Protein AF-A0A831LW66-F1 (afdb_monomer)

Radius of gyration: 33.68 Å; Cα contacts (8 Å, |Δi|>4): 1105; chains: 1; bounding box: 81×65×110 Å

Structure (mmCIF, N/CA/C/O backbone):
data_AF-A0A831LW66-F1
#
_entry.id   AF-A0A831LW66-F1
#
loop_
_atom_site.group_PDB
_atom_site.id
_atom_site.type_symbol
_atom_site.label_atom_id
_atom_site.label_alt_id
_atom_site.label_comp_id
_atom_site.label_asym_id
_atom_site.label_entity_id
_atom_site.label_seq_id
_atom_site.pdbx_PDB_ins_code
_atom_site.Cartn_x
_atom_site.Cartn_y
_atom_site.Cartn_z
_atom_site.occupancy
_atom_site.B_iso_or_equiv
_atom_site.auth_seq_id
_atom_site.auth_comp_id
_atom_site.auth_asym_id
_atom_site.auth_atom_id
_atom_site.pdbx_PDB_model_num
ATOM 1 N N . ILE A 1 1 ? 13.254 -9.549 -55.619 1.00 93.44 1 ILE A N 1
ATOM 2 C CA . ILE A 1 1 ? 14.491 -9.629 -54.799 1.00 93.44 1 ILE A CA 1
ATOM 3 C C . ILE A 1 1 ? 14.436 -8.494 -53.793 1.00 93.44 1 ILE A C 1
ATOM 5 O O . ILE A 1 1 ? 14.191 -7.370 -54.209 1.00 93.44 1 ILE A O 1
ATOM 9 N N . ILE A 1 2 ? 14.631 -8.779 -52.508 1.00 96.00 2 ILE A N 1
ATOM 10 C CA . ILE A 1 2 ? 14.752 -7.760 -51.459 1.00 96.00 2 ILE A CA 1
ATOM 11 C C . ILE A 1 2 ? 16.186 -7.849 -50.941 1.00 96.00 2 ILE A C 1
ATOM 13 O O . ILE A 1 2 ? 16.610 -8.914 -50.500 1.00 96.00 2 ILE A O 1
ATOM 17 N N . PHE A 1 3 ? 16.938 -6.760 -51.058 1.00 95.62 3 PHE A N 1
ATOM 18 C CA . PHE A 1 3 ? 18.295 -6.632 -50.542 1.00 95.62 3 PHE A CA 1
ATOM 19 C C . PHE A 1 3 ? 18.298 -5.550 -49.468 1.00 95.62 3 PHE A C 1
ATOM 21 O O . PHE A 1 3 ? 17.928 -4.412 -49.749 1.00 95.62 3 PHE A O 1
ATOM 28 N N . MET A 1 4 ? 18.694 -5.897 -48.246 1.00 94.31 4 MET A N 1
ATOM 29 C CA . MET A 1 4 ? 18.685 -4.970 -47.116 1.00 94.31 4 MET A CA 1
ATOM 30 C C . MET A 1 4 ? 19.836 -5.239 -46.149 1.00 94.31 4 MET A C 1
ATOM 32 O O . MET A 1 4 ? 20.332 -6.364 -46.085 1.00 94.31 4 MET A O 1
ATOM 36 N N . GLY A 1 5 ? 20.237 -4.215 -45.395 1.00 91.31 5 GLY A N 1
ATOM 37 C CA . GLY A 1 5 ? 21.046 -4.396 -44.186 1.00 91.31 5 GLY A CA 1
ATOM 38 C C . GLY A 1 5 ? 20.176 -4.793 -42.990 1.00 91.31 5 GLY A C 1
ATOM 39 O O . GLY A 1 5 ? 19.014 -4.401 -42.926 1.00 91.31 5 GLY A O 1
ATOM 40 N N . ASP A 1 6 ? 20.729 -5.553 -42.044 1.00 86.25 6 ASP A N 1
ATOM 41 C CA . ASP A 1 6 ? 20.077 -5.836 -40.757 1.00 86.25 6 ASP A CA 1
ATOM 42 C C . ASP A 1 6 ? 20.123 -4.607 -39.833 1.00 86.25 6 ASP A C 1
ATOM 44 O O . ASP A 1 6 ? 19.111 -4.230 -39.242 1.00 86.25 6 ASP A O 1
ATOM 48 N N . ASN A 1 7 ? 21.284 -3.950 -39.778 1.00 90.38 7 ASN A N 1
ATOM 49 C CA . ASN A 1 7 ? 21.562 -2.700 -39.072 1.00 90.38 7 ASN A CA 1
ATOM 50 C C . ASN A 1 7 ? 22.756 -1.970 -39.721 1.00 90.38 7 ASN A C 1
ATOM 52 O O . ASN A 1 7 ? 23.513 -2.528 -40.516 1.00 90.38 7 ASN A O 1
ATOM 56 N N . GLY A 1 8 ? 22.942 -0.707 -39.356 1.00 91.31 8 GLY A N 1
ATOM 57 C CA . GLY A 1 8 ? 24.156 0.058 -39.619 1.00 91.31 8 GLY A CA 1
ATOM 58 C C . GLY A 1 8 ? 25.263 -0.263 -38.609 1.00 91.31 8 GLY A C 1
ATOM 59 O O . GLY A 1 8 ? 25.101 -1.131 -37.751 1.00 91.31 8 GLY A O 1
ATOM 60 N N . TYR A 1 9 ? 26.417 0.393 -38.716 1.00 90.50 9 TYR A N 1
ATOM 61 C CA . TYR A 1 9 ? 27.566 0.100 -37.858 1.00 90.50 9 TYR A CA 1
ATOM 62 C C . TYR A 1 9 ? 28.441 1.340 -37.643 1.00 90.50 9 TYR A C 1
ATOM 64 O O . TYR A 1 9 ? 28.764 2.043 -38.601 1.00 90.50 9 TYR A O 1
ATOM 72 N N . PHE A 1 10 ? 28.862 1.582 -36.400 1.00 91.19 10 PHE A N 1
ATOM 73 C CA . PHE A 1 10 ? 29.874 2.590 -36.071 1.00 91.19 10 PHE A CA 1
ATOM 74 C C . PHE A 1 10 ? 31.282 2.021 -36.270 1.00 91.19 10 PHE A C 1
ATOM 76 O O . PHE A 1 10 ? 31.622 0.967 -35.729 1.00 91.19 10 PHE A O 1
ATOM 83 N N . LEU A 1 11 ? 32.122 2.742 -37.006 1.00 91.31 11 LEU A N 1
ATOM 84 C CA . LEU A 1 11 ? 33.514 2.412 -37.324 1.00 91.31 11 LEU A CA 1
ATOM 85 C C . LEU A 1 11 ? 34.509 3.338 -36.598 1.00 91.31 11 LEU A C 1
ATOM 87 O O . LEU A 1 11 ? 35.629 3.544 -37.066 1.00 91.31 11 LEU A O 1
ATOM 91 N N . GLY A 1 12 ? 34.112 3.892 -35.449 1.00 88.50 12 GLY A N 1
ATOM 92 C CA . GLY A 1 12 ? 34.897 4.847 -34.664 1.00 88.50 12 GLY A CA 1
ATOM 93 C C . GLY A 1 12 ? 34.358 6.277 -34.705 1.00 88.50 12 GLY A C 1
ATOM 94 O O . GLY A 1 12 ? 34.919 7.158 -34.046 1.00 88.50 12 GLY A O 1
ATOM 95 N N . GLU A 1 13 ? 33.264 6.542 -35.430 1.00 89.38 13 GLU A N 1
ATOM 96 C CA . GLU A 1 13 ? 32.546 7.807 -35.290 1.00 89.38 13 GLU A CA 1
ATOM 97 C C . GLU A 1 13 ? 32.134 7.993 -33.829 1.00 89.38 13 GLU A C 1
ATOM 99 O O . GLU A 1 13 ? 31.626 7.070 -33.198 1.00 89.38 13 GLU A O 1
ATOM 104 N N . ARG A 1 14 ? 32.370 9.191 -33.279 1.00 83.56 14 ARG A N 1
ATOM 105 C CA . ARG A 1 14 ? 32.066 9.518 -31.870 1.00 83.56 14 ARG A CA 1
ATOM 106 C C . ARG A 1 14 ? 32.787 8.628 -30.852 1.00 83.56 14 ARG A C 1
ATOM 108 O O . ARG A 1 14 ? 32.380 8.582 -29.702 1.00 83.56 14 ARG A O 1
ATOM 115 N N . GLN A 1 15 ? 33.857 7.944 -31.271 1.00 86.25 15 GLN A N 1
ATOM 116 C CA . GLN A 1 15 ? 34.528 6.902 -30.484 1.00 86.25 15 GLN A CA 1
ATOM 117 C C . GLN A 1 15 ? 33.618 5.708 -30.149 1.00 86.25 15 GLN A C 1
ATOM 119 O O . GLN A 1 15 ? 33.947 4.902 -29.282 1.00 86.25 15 GLN A O 1
ATOM 124 N N . PHE A 1 16 ? 32.501 5.560 -30.863 1.00 87.12 16 PHE A N 1
ATOM 125 C CA . PHE A 1 16 ? 31.612 4.417 -30.742 1.00 87.12 16 PHE A CA 1
ATOM 126 C C . PHE A 1 16 ? 31.989 3.315 -31.732 1.00 87.12 16 PHE A C 1
ATOM 128 O O . PHE A 1 16 ? 32.531 3.555 -32.813 1.00 87.12 16 PHE A O 1
ATOM 135 N N . ALA A 1 17 ? 31.666 2.086 -31.347 1.00 86.31 17 ALA A N 1
ATOM 136 C CA . ALA A 1 17 ? 31.741 0.900 -32.184 1.00 86.31 17 ALA A CA 1
ATOM 137 C C . ALA A 1 17 ? 30.468 0.068 -31.974 1.00 86.31 17 ALA A C 1
ATOM 139 O O . ALA A 1 17 ? 29.873 0.099 -30.897 1.00 86.31 17 ALA A O 1
ATOM 140 N N . GLY A 1 18 ? 30.050 -0.691 -32.987 1.00 87.19 18 GLY A N 1
ATOM 141 C CA . GLY A 1 18 ? 28.882 -1.573 -32.887 1.00 87.19 18 GLY A CA 1
ATOM 142 C C . GLY A 1 18 ? 27.630 -1.015 -33.564 1.00 87.19 18 GLY A C 1
ATOM 143 O O . GLY A 1 18 ? 27.738 -0.253 -34.520 1.00 87.19 18 GLY A O 1
ATOM 14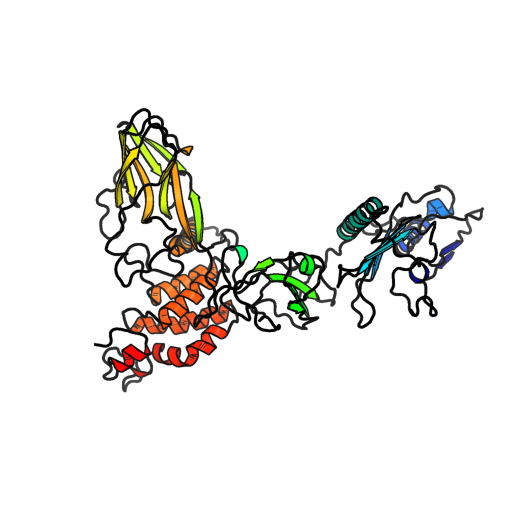4 N N . LYS A 1 19 ? 26.444 -1.446 -33.107 1.00 86.56 19 LYS A N 1
ATOM 145 C CA . LYS A 1 19 ? 25.166 -1.308 -33.841 1.00 86.56 19 LYS A CA 1
ATOM 146 C C . LYS A 1 19 ? 23.926 -1.021 -32.976 1.00 86.56 19 LYS A C 1
ATOM 148 O O . LYS A 1 19 ? 22.801 -1.237 -33.409 1.00 86.56 19 LYS A O 1
ATOM 153 N N . TRP A 1 20 ? 24.128 -0.606 -31.727 1.00 87.50 20 TRP A N 1
ATOM 154 C CA . TRP A 1 20 ? 23.062 -0.582 -30.712 1.00 87.50 20 TRP A CA 1
ATOM 155 C C . TRP A 1 20 ? 22.511 0.814 -30.393 1.00 87.50 20 TRP A C 1
ATOM 157 O O . TRP A 1 20 ? 21.466 0.933 -29.767 1.00 87.50 20 TRP A O 1
ATOM 167 N N . LEU A 1 21 ? 23.202 1.872 -30.825 1.00 88.00 21 LEU A N 1
ATOM 168 C CA . LEU A 1 21 ? 22.806 3.257 -30.554 1.00 88.00 21 LEU A CA 1
ATOM 169 C C . LEU A 1 21 ? 21.899 3.801 -31.661 1.00 88.00 21 LEU A C 1
ATOM 171 O O . LEU A 1 21 ? 21.941 3.335 -32.795 1.00 88.00 21 LEU A O 1
ATOM 175 N N . MET A 1 22 ? 21.118 4.833 -31.354 1.00 91.12 22 MET A N 1
ATOM 176 C CA . MET A 1 22 ? 20.014 5.305 -32.204 1.00 91.12 22 MET A CA 1
ATOM 177 C C . MET A 1 22 ? 20.397 6.306 -33.298 1.00 91.12 22 MET A C 1
ATOM 179 O O . MET A 1 22 ? 19.528 6.867 -33.972 1.00 91.12 22 MET A O 1
ATOM 183 N N . TYR A 1 23 ? 21.691 6.540 -33.513 1.00 92.88 23 TYR A N 1
ATOM 184 C CA . TYR A 1 23 ? 22.152 7.419 -34.588 1.00 92.88 23 TYR A CA 1
ATOM 185 C C . TYR A 1 23 ? 21.904 6.795 -35.966 1.00 92.88 23 TYR A C 1
ATOM 187 O O . TYR A 1 23 ? 21.878 5.572 -36.115 1.00 92.88 23 TYR A O 1
ATOM 195 N N . ASP A 1 24 ? 21.755 7.629 -36.995 1.00 92.31 24 ASP A N 1
ATOM 196 C CA . ASP A 1 24 ? 21.474 7.191 -38.367 1.00 92.31 24 ASP A CA 1
ATOM 197 C C . ASP A 1 24 ? 22.589 6.263 -38.898 1.00 92.31 24 ASP A C 1
ATOM 199 O O . ASP A 1 24 ? 22.292 5.363 -39.676 1.00 92.31 24 ASP A O 1
ATOM 203 N N . ASN A 1 25 ? 23.830 6.363 -38.397 1.00 91.25 25 ASN A N 1
ATOM 204 C CA . ASN A 1 25 ? 24.905 5.384 -38.643 1.00 91.25 25 ASN A CA 1
ATOM 205 C C . ASN A 1 25 ? 24.516 3.931 -38.320 1.00 91.25 25 ASN A C 1
ATOM 207 O O . ASN A 1 25 ? 25.091 3.011 -38.893 1.00 91.25 25 ASN A O 1
ATOM 211 N N . SER A 1 26 ? 23.579 3.733 -37.395 1.00 91.12 26 SER A N 1
ATOM 212 C CA . SER A 1 26 ? 23.128 2.439 -36.889 1.00 91.12 26 SER A CA 1
ATOM 213 C C . SER A 1 26 ? 21.723 2.080 -37.372 1.00 91.12 26 SER A C 1
ATOM 215 O O . SER A 1 26 ? 21.466 0.938 -37.740 1.00 91.12 26 SER A O 1
ATOM 217 N N . VAL A 1 27 ? 20.801 3.048 -37.418 1.00 91.81 27 VAL A N 1
ATOM 218 C CA . VAL A 1 27 ? 19.390 2.770 -37.749 1.00 91.81 27 VAL A CA 1
ATOM 219 C C . VAL A 1 27 ? 19.065 2.919 -39.237 1.00 91.81 27 VAL A C 1
ATOM 221 O O . VAL A 1 27 ? 18.070 2.369 -39.705 1.00 91.81 27 VAL A O 1
ATOM 224 N N . ARG A 1 28 ? 19.882 3.647 -40.013 1.00 91.56 28 ARG A N 1
ATOM 225 C CA . ARG A 1 28 ? 19.630 3.890 -41.440 1.00 91.56 28 ARG A CA 1
ATOM 226 C C . ARG A 1 28 ? 20.433 2.922 -42.308 1.00 91.56 28 ARG A C 1
ATOM 228 O O . ARG A 1 28 ? 21.605 3.146 -42.600 1.00 91.56 28 ARG A O 1
ATOM 235 N N . VAL A 1 29 ? 19.763 1.875 -42.778 1.00 92.75 29 VAL A N 1
ATOM 236 C CA . VAL A 1 29 ? 20.342 0.827 -43.632 1.00 92.75 29 VAL A CA 1
ATOM 237 C C . VAL A 1 29 ? 19.913 0.949 -45.095 1.00 92.75 29 VAL A C 1
ATOM 239 O O . VAL A 1 29 ? 18.868 1.535 -45.386 1.00 92.75 29 VAL A O 1
ATOM 242 N N . PRO A 1 30 ? 20.691 0.399 -46.047 1.00 93.12 30 PRO A N 1
ATOM 243 C CA . PRO A 1 30 ? 20.227 0.269 -47.423 1.00 93.12 30 PRO A CA 1
ATOM 244 C C . PRO A 1 30 ? 19.045 -0.707 -47.504 1.00 93.12 30 PRO A C 1
ATOM 246 O O . PRO A 1 30 ? 19.081 -1.773 -46.893 1.00 93.12 30 PRO A O 1
ATOM 249 N N . LEU A 1 31 ? 18.038 -0.363 -48.311 1.00 95.00 31 LEU A N 1
ATOM 250 C CA . LEU A 1 31 ? 16.936 -1.236 -48.720 1.00 95.00 31 LEU A CA 1
ATOM 251 C C . LEU A 1 31 ? 16.717 -1.063 -50.227 1.00 95.00 31 LEU A C 1
ATOM 253 O O . LEU A 1 31 ? 16.424 0.033 -50.697 1.00 95.00 31 LEU A O 1
ATOM 257 N N . ILE A 1 32 ? 16.866 -2.146 -50.983 1.00 95.44 32 ILE A N 1
ATOM 258 C CA . ILE A 1 32 ? 16.670 -2.192 -52.432 1.00 95.44 32 ILE A CA 1
ATOM 259 C C . ILE A 1 32 ? 15.691 -3.322 -52.734 1.00 95.44 32 ILE A C 1
ATOM 261 O O . ILE A 1 32 ? 15.953 -4.488 -52.434 1.00 95.44 32 ILE A O 1
ATOM 265 N N . ILE A 1 33 ? 14.569 -2.982 -53.365 1.00 95.19 33 ILE A N 1
ATOM 266 C CA . ILE A 1 33 ? 13.578 -3.956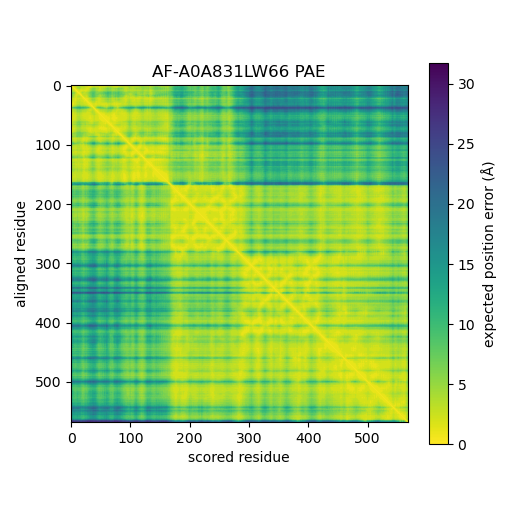 -53.822 1.00 95.19 33 ILE A CA 1
ATOM 267 C C . ILE A 1 33 ? 13.598 -3.971 -55.346 1.00 95.19 33 ILE A C 1
ATOM 269 O O . ILE A 1 33 ? 13.307 -2.973 -55.996 1.00 95.19 33 ILE A O 1
ATOM 273 N N . TYR A 1 34 ? 13.945 -5.122 -55.912 1.00 94.56 34 TYR A N 1
ATOM 274 C CA . TYR A 1 34 ? 13.815 -5.388 -57.338 1.00 94.56 34 TYR A CA 1
ATOM 275 C C . TYR A 1 34 ? 12.578 -6.251 -57.578 1.00 94.56 34 TYR A C 1
ATOM 277 O O . TYR A 1 34 ? 12.579 -7.450 -57.265 1.00 94.56 34 TYR A O 1
ATOM 285 N N . ASP A 1 35 ? 11.538 -5.630 -58.127 1.00 93.56 35 ASP A N 1
ATOM 286 C CA . ASP A 1 35 ? 10.363 -6.301 -58.676 1.00 93.56 35 ASP A CA 1
ATOM 287 C C . ASP A 1 35 ? 10.546 -6.450 -60.200 1.00 93.56 35 ASP A C 1
ATOM 289 O O . ASP A 1 35 ? 10.586 -5.438 -60.900 1.00 93.56 35 ASP A O 1
ATOM 293 N N . PRO A 1 36 ? 10.669 -7.678 -60.744 1.00 90.81 36 PRO A N 1
ATOM 294 C CA . PRO A 1 36 ? 10.808 -7.884 -62.187 1.00 90.81 36 PRO A CA 1
ATOM 295 C C . PRO A 1 36 ? 9.553 -7.490 -62.986 1.00 90.81 36 PRO A C 1
ATOM 297 O O . PRO A 1 36 ? 9.630 -7.386 -64.210 1.00 90.81 36 PRO A O 1
ATOM 300 N N . LEU A 1 37 ? 8.407 -7.294 -62.324 1.00 87.50 37 LEU A N 1
ATOM 301 C CA . LEU A 1 37 ? 7.167 -6.816 -62.940 1.00 87.50 37 LEU A CA 1
ATOM 302 C C . LEU A 1 37 ? 7.083 -5.283 -62.964 1.00 87.50 37 LEU A C 1
ATOM 304 O O . LEU A 1 37 ? 6.320 -4.724 -63.756 1.00 87.50 37 LEU A O 1
ATOM 308 N N . ALA A 1 38 ? 7.874 -4.596 -62.136 1.00 85.62 38 ALA A N 1
ATOM 309 C CA . ALA A 1 38 ? 7.977 -3.146 -62.171 1.00 85.62 38 ALA A CA 1
ATOM 310 C C . ALA A 1 38 ? 8.827 -2.713 -63.377 1.00 85.62 38 ALA A C 1
ATOM 312 O O . ALA A 1 38 ? 9.936 -3.193 -63.603 1.00 85.62 38 ALA A O 1
ATOM 313 N N . ASN A 1 39 ? 8.309 -1.778 -64.173 1.00 82.00 39 ASN A N 1
ATOM 314 C CA . ASN A 1 39 ? 8.936 -1.340 -65.425 1.00 82.00 39 ASN A CA 1
ATOM 315 C C . ASN A 1 39 ? 9.710 -0.014 -65.304 1.00 82.00 39 ASN A C 1
ATOM 317 O O . ASN A 1 39 ? 10.144 0.537 -66.319 1.00 82.00 39 ASN A O 1
ATOM 321 N N . LYS A 1 40 ? 9.867 0.519 -64.085 1.00 86.81 40 LYS A N 1
ATOM 322 C CA . LYS A 1 40 ? 10.558 1.785 -63.807 1.00 86.81 40 LYS A CA 1
ATOM 323 C C . LYS A 1 40 ? 11.354 1.706 -62.512 1.00 86.81 40 LYS A C 1
ATOM 325 O O . LYS A 1 40 ? 10.899 1.139 -61.527 1.00 86.81 40 LYS A O 1
ATOM 330 N N . HIS A 1 41 ? 12.527 2.330 -62.525 1.00 90.38 41 HIS A N 1
ATOM 331 C CA . HIS A 1 41 ? 13.287 2.615 -61.316 1.00 90.38 41 HIS A CA 1
ATOM 332 C C . HIS A 1 41 ? 12.640 3.784 -60.561 1.00 90.38 41 HIS A C 1
ATOM 334 O O . HIS A 1 41 ? 12.249 4.775 -61.183 1.00 90.38 41 HIS A O 1
ATOM 340 N N . LEU A 1 42 ? 12.536 3.655 -59.239 1.00 90.50 42 LEU A N 1
ATOM 341 C CA . LEU A 1 42 ? 11.981 4.661 -58.341 1.00 90.50 42 LEU A CA 1
ATOM 342 C C . LEU A 1 42 ? 12.927 4.856 -57.156 1.00 90.50 42 LEU A C 1
ATOM 344 O O . LEU A 1 42 ? 13.325 3.881 -56.520 1.00 90.50 42 LEU A O 1
ATOM 348 N N . ASP A 1 43 ? 13.214 6.116 -56.840 1.00 91.62 43 ASP A N 1
ATOM 349 C CA . ASP A 1 43 ? 13.843 6.519 -55.586 1.00 91.62 43 ASP A CA 1
ATOM 350 C C . ASP A 1 43 ? 12.769 7.069 -54.646 1.00 91.62 43 ASP A C 1
ATOM 352 O O . ASP A 1 43 ? 11.945 7.899 -55.046 1.00 91.62 43 ASP A O 1
ATOM 356 N N . THR A 1 44 ? 12.787 6.640 -53.384 1.00 89.31 44 THR A N 1
ATOM 357 C CA . THR A 1 44 ? 11.860 7.122 -52.354 1.00 89.31 44 THR A CA 1
ATOM 358 C C . THR A 1 44 ? 12.607 7.686 -51.152 1.00 89.31 44 THR A C 1
ATOM 360 O O . THR A 1 44 ? 13.682 7.212 -50.785 1.00 89.31 44 THR A O 1
ATOM 363 N N . LYS A 1 45 ? 12.030 8.728 -50.545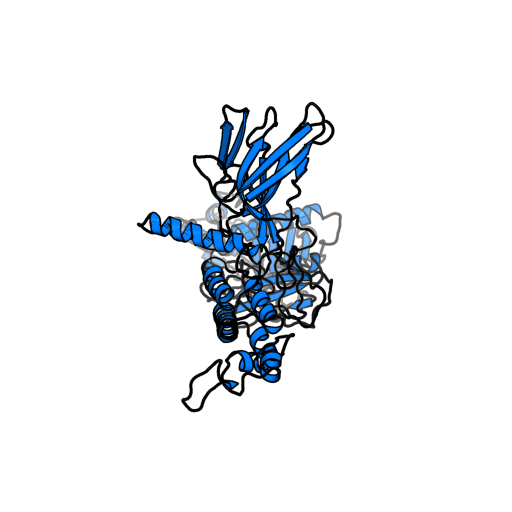 1.00 88.38 45 LYS A N 1
ATOM 364 C CA . LYS A 1 45 ? 12.470 9.283 -49.256 1.00 88.38 45 LYS A CA 1
ATOM 365 C C . LYS A 1 45 ? 11.623 8.776 -48.085 1.00 88.38 45 LYS A C 1
ATOM 367 O O . LYS A 1 45 ? 11.906 9.146 -46.951 1.00 88.38 45 LYS A O 1
ATOM 372 N N . GLU A 1 46 ? 10.597 7.968 -48.352 1.00 91.81 46 GLU A N 1
ATOM 373 C CA . GLU A 1 46 ? 9.762 7.379 -47.306 1.00 91.81 46 GLU A CA 1
ATOM 374 C C . GLU A 1 46 ? 10.582 6.419 -46.435 1.00 91.81 46 GLU A C 1
ATOM 376 O O . GLU A 1 46 ? 11.443 5.685 -46.924 1.00 91.81 46 GLU A O 1
ATOM 381 N N . MET A 1 47 ? 10.296 6.408 -45.133 1.00 92.25 47 MET A N 1
ATOM 382 C CA . MET A 1 47 ? 10.960 5.526 -44.176 1.00 92.25 47 MET A CA 1
ATOM 383 C C . MET A 1 47 ? 10.388 4.105 -44.265 1.00 92.25 47 MET A C 1
ATOM 385 O O . MET A 1 47 ? 9.312 3.827 -43.722 1.00 92.25 47 MET A O 1
ATOM 389 N N . GLY A 1 48 ? 11.120 3.214 -44.938 1.00 93.00 48 GLY A N 1
ATOM 390 C CA . GLY A 1 48 ? 10.911 1.767 -44.860 1.00 93.00 48 GLY A CA 1
ATOM 391 C C . GLY A 1 48 ? 11.532 1.194 -43.586 1.00 93.00 48 GLY A C 1
ATOM 392 O O . GLY A 1 48 ? 12.637 1.580 -43.208 1.00 93.00 48 GLY A O 1
ATOM 393 N N . LEU A 1 49 ? 10.816 0.292 -42.922 1.00 94.12 49 LEU A N 1
ATOM 394 C CA . LEU A 1 49 ? 11.225 -0.343 -41.671 1.00 94.12 49 LEU A CA 1
ATOM 395 C C . LEU A 1 49 ? 11.463 -1.839 -41.874 1.00 94.12 49 LEU A C 1
ATOM 397 O O . LEU A 1 49 ? 10.816 -2.468 -42.708 1.00 94.12 49 LEU A O 1
ATOM 401 N N . ASN A 1 50 ? 12.316 -2.450 -41.050 1.00 93.12 50 ASN A N 1
ATOM 402 C CA . ASN A 1 50 ? 12.538 -3.902 -41.098 1.00 93.12 50 ASN A CA 1
ATOM 403 C C . ASN A 1 50 ? 11.227 -4.692 -40.889 1.00 93.12 50 ASN A C 1
ATOM 405 O O . ASN A 1 50 ? 11.024 -5.731 -41.515 1.00 93.12 50 ASN A O 1
ATOM 409 N N . ILE A 1 51 ? 10.302 -4.157 -40.082 1.00 93.62 51 ILE A N 1
ATOM 410 C CA . ILE A 1 51 ? 8.971 -4.738 -39.845 1.00 93.62 51 ILE A CA 1
ATOM 411 C C . ILE A 1 51 ? 8.037 -4.676 -41.066 1.00 93.62 51 ILE A C 1
ATOM 413 O O . ILE A 1 51 ? 7.065 -5.424 -41.119 1.00 93.62 51 ILE A O 1
ATOM 417 N N . ASP A 1 52 ? 8.324 -3.834 -42.064 1.00 96.06 52 ASP A N 1
ATOM 418 C CA . ASP A 1 52 ? 7.538 -3.739 -43.305 1.00 96.06 52 ASP A CA 1
ATOM 419 C C . ASP A 1 52 ? 7.822 -4.908 -44.261 1.00 96.06 52 ASP A C 1
ATOM 421 O O . ASP A 1 52 ? 7.021 -5.216 -45.148 1.00 96.06 52 ASP A O 1
ATOM 425 N N . ILE A 1 53 ? 8.967 -5.577 -44.104 1.00 96.12 53 ILE A N 1
ATOM 426 C CA . ILE A 1 53 ? 9.427 -6.612 -45.034 1.00 96.12 53 ILE A CA 1
ATOM 427 C C . ILE A 1 53 ? 8.541 -7.864 -44.994 1.00 96.12 53 ILE A C 1
ATOM 429 O O . ILE A 1 53 ? 8.121 -8.296 -46.070 1.00 96.12 53 ILE A O 1
ATOM 433 N N . PRO A 1 54 ? 8.167 -8.422 -43.823 1.00 96.44 54 PRO A N 1
ATOM 434 C CA . PRO A 1 54 ? 7.196 -9.513 -43.768 1.00 96.44 54 PRO A CA 1
ATOM 435 C C . PRO A 1 54 ? 5.858 -9.156 -44.433 1.00 96.44 54 PRO A C 1
ATOM 437 O O . PRO A 1 54 ? 5.367 -9.929 -45.253 1.00 96.44 54 PRO A O 1
ATOM 440 N N . ALA A 1 55 ? 5.309 -7.966 -44.158 1.00 96.75 55 ALA A N 1
ATOM 441 C CA . ALA A 1 55 ? 4.063 -7.490 -44.770 1.00 96.75 55 ALA A CA 1
ATOM 442 C C . ALA A 1 55 ? 4.179 -7.372 -46.301 1.00 96.75 55 ALA A C 1
ATOM 444 O O . ALA A 1 55 ? 3.297 -7.806 -47.035 1.00 96.75 55 ALA A O 1
ATOM 445 N N . THR A 1 56 ? 5.309 -6.856 -46.789 1.00 96.62 56 THR A N 1
ATOM 446 C CA . THR A 1 56 ? 5.610 -6.735 -48.224 1.00 96.62 56 THR A CA 1
ATOM 447 C C . THR A 1 56 ? 5.710 -8.100 -48.912 1.00 96.62 56 THR A C 1
ATOM 449 O O . THR A 1 56 ? 5.244 -8.262 -50.037 1.00 96.62 56 THR A O 1
ATOM 452 N N . ILE A 1 57 ? 6.316 -9.098 -48.257 1.00 97.06 57 ILE A N 1
ATOM 453 C CA . ILE A 1 57 ? 6.426 -10.464 -48.794 1.00 97.06 57 ILE A CA 1
ATOM 454 C C . ILE A 1 57 ? 5.043 -11.114 -48.911 1.00 97.06 57 ILE A C 1
ATOM 456 O O . ILE A 1 57 ? 4.754 -11.734 -49.935 1.00 97.06 57 ILE A O 1
ATOM 460 N N . LEU A 1 58 ? 4.196 -10.962 -47.888 1.00 97.44 58 LEU A N 1
ATOM 461 C CA . LEU A 1 58 ? 2.827 -11.486 -47.896 1.00 97.44 58 LEU A CA 1
ATOM 462 C C . LEU A 1 58 ? 1.985 -10.856 -49.009 1.00 97.44 58 LEU A C 1
ATOM 464 O O . LEU A 1 58 ? 1.310 -11.579 -49.740 1.00 97.44 58 LEU A O 1
ATOM 468 N N . ASP A 1 59 ? 2.107 -9.544 -49.201 1.00 95.94 59 ASP A N 1
ATOM 469 C CA . ASP A 1 59 ? 1.411 -8.821 -50.266 1.00 95.94 59 ASP A CA 1
ATOM 470 C C . ASP A 1 59 ? 1.847 -9.300 -51.665 1.00 95.94 59 ASP A C 1
ATOM 472 O O . ASP A 1 59 ? 1.016 -9.662 -52.498 1.00 95.94 59 ASP A O 1
ATOM 476 N N . TYR A 1 60 ? 3.156 -9.467 -51.910 1.00 95.62 60 TYR A N 1
ATOM 477 C CA . TYR A 1 60 ? 3.637 -10.084 -53.159 1.00 95.62 60 TYR A CA 1
ATOM 478 C C . TYR A 1 60 ? 3.109 -11.509 -53.379 1.00 95.62 60 TYR A C 1
ATOM 480 O O . TYR A 1 60 ? 2.936 -11.921 -54.528 1.00 95.62 60 TYR A O 1
ATOM 488 N N . ALA A 1 61 ? 2.873 -12.264 -52.304 1.00 96.31 61 ALA A N 1
ATOM 489 C CA . ALA A 1 61 ? 2.315 -13.611 -52.360 1.00 96.31 61 ALA A CA 1
ATOM 490 C C . ALA A 1 61 ? 0.782 -13.634 -52.522 1.00 96.31 61 ALA A C 1
ATOM 492 O O . ALA A 1 61 ? 0.219 -14.711 -52.725 1.00 96.31 61 ALA A O 1
ATOM 493 N N . GLY A 1 62 ? 0.105 -12.482 -52.441 1.00 96.19 62 GLY A N 1
ATOM 494 C CA . GLY A 1 62 ? -1.357 -12.394 -52.440 1.00 96.19 62 GLY A CA 1
ATOM 495 C C . GLY A 1 62 ? -1.998 -12.983 -51.180 1.00 96.19 62 GLY A C 1
ATOM 496 O O . GLY A 1 62 ? -3.124 -13.476 -51.243 1.00 96.19 62 GLY A O 1
ATOM 497 N N . ILE A 1 63 ? -1.271 -12.985 -50.059 1.00 97.50 63 ILE A N 1
ATOM 498 C CA . ILE A 1 63 ? -1.733 -13.478 -48.758 1.00 97.50 63 ILE A CA 1
ATOM 499 C C . ILE A 1 63 ? -2.156 -12.283 -47.899 1.00 97.50 63 ILE A C 1
ATOM 501 O O . ILE A 1 63 ? -1.480 -11.257 -47.873 1.00 97.50 63 ILE A O 1
ATOM 505 N N . GLU A 1 64 ? -3.265 -12.431 -47.174 1.00 96.81 64 GLU A N 1
ATOM 506 C CA . GLU A 1 64 ? -3.739 -11.423 -46.224 1.00 96.81 64 GLU A CA 1
ATOM 507 C C . GLU A 1 64 ? -2.709 -11.180 -45.109 1.00 96.81 64 GLU A C 1
ATOM 509 O O . GLU A 1 64 ? -2.172 -12.118 -44.516 1.00 96.81 64 GLU A O 1
ATOM 514 N N . ILE A 1 65 ? -2.418 -9.906 -44.835 1.00 96.75 65 ILE A N 1
ATOM 515 C CA . ILE A 1 65 ? -1.458 -9.500 -43.807 1.00 96.75 65 ILE A CA 1
ATOM 516 C C . ILE A 1 65 ? -2.147 -9.602 -42.435 1.00 96.75 65 ILE A C 1
ATOM 518 O O . ILE A 1 65 ? -3.173 -8.950 -42.242 1.00 96.75 65 ILE A O 1
ATOM 522 N N . PRO A 1 66 ? -1.607 -10.373 -41.472 1.00 95.00 66 PRO A N 1
ATOM 523 C CA . PRO A 1 66 ? -2.202 -10.494 -40.144 1.00 95.00 66 PRO A CA 1
ATOM 524 C C . PRO A 1 66 ? -2.311 -9.148 -39.418 1.00 95.00 66 PRO A C 1
ATOM 526 O O . PRO A 1 66 ? -1.359 -8.371 -39.425 1.00 95.00 66 PRO A O 1
ATOM 529 N N . GLU A 1 67 ? -3.408 -8.917 -38.690 1.00 91.38 67 GLU A N 1
ATOM 530 C CA . GLU A 1 67 ? -3.625 -7.668 -37.931 1.00 91.38 67 GLU A CA 1
ATOM 531 C C . GLU A 1 67 ? -2.548 -7.395 -36.865 1.00 91.38 67 GLU A C 1
ATOM 533 O O . GLU A 1 67 ? -2.284 -6.245 -36.528 1.00 91.38 67 GLU A O 1
ATOM 538 N N . ILE A 1 68 ? -1.892 -8.444 -36.352 1.00 89.25 68 ILE A N 1
ATOM 539 C CA . ILE A 1 68 ? -0.800 -8.327 -35.373 1.00 89.25 68 ILE A CA 1
ATOM 540 C C . ILE A 1 68 ? 0.501 -7.771 -35.984 1.00 89.25 68 ILE A C 1
ATOM 542 O O . ILE A 1 68 ? 1.398 -7.349 -35.255 1.00 89.25 68 ILE A O 1
ATOM 546 N N . TYR A 1 69 ? 0.643 -7.760 -37.314 1.00 91.25 69 TYR A N 1
ATOM 547 C CA . TYR A 1 69 ? 1.833 -7.209 -37.963 1.00 91.25 69 TYR A CA 1
ATOM 548 C C . TYR A 1 69 ? 1.773 -5.679 -37.953 1.00 91.25 69 TYR A C 1
ATOM 550 O O . TYR A 1 69 ? 0.884 -5.063 -38.528 1.00 91.25 69 TYR A O 1
ATOM 558 N N . GLN A 1 70 ? 2.773 -5.055 -37.332 1.00 91.88 70 GLN A N 1
ATOM 559 C CA . GLN A 1 70 ? 2.864 -3.595 -37.218 1.00 91.88 70 GLN A CA 1
ATOM 560 C C . GLN A 1 70 ? 3.376 -2.913 -38.505 1.00 91.88 70 GLN A C 1
ATOM 562 O O . GLN A 1 70 ? 3.216 -1.701 -38.682 1.00 91.88 70 GLN A O 1
ATOM 567 N N . GLY A 1 71 ? 4.031 -3.670 -39.391 1.00 93.69 71 GLY A N 1
ATOM 568 C CA . GLY A 1 71 ? 4.595 -3.166 -40.642 1.00 93.69 71 GLY A CA 1
ATOM 569 C C . GLY A 1 71 ? 3.563 -2.967 -41.751 1.00 93.69 71 GLY A C 1
ATOM 570 O O . GLY A 1 71 ? 2.523 -3.618 -41.787 1.00 93.69 71 GLY A O 1
ATOM 571 N N . LYS A 1 72 ? 3.876 -2.078 -42.694 1.00 94.31 72 LYS A N 1
ATOM 572 C CA . LYS A 1 72 ? 3.075 -1.798 -43.893 1.00 94.31 72 LYS A CA 1
ATOM 573 C C . LYS A 1 72 ? 3.708 -2.451 -45.117 1.00 94.31 72 LYS A C 1
ATOM 575 O O . LYS A 1 72 ? 4.929 -2.508 -45.223 1.00 94.31 72 LYS A O 1
ATOM 580 N N . SER A 1 73 ? 2.891 -2.892 -46.071 1.00 95.81 73 SER A N 1
ATOM 581 C CA . SER A 1 73 ? 3.417 -3.348 -47.359 1.00 95.81 73 SER A CA 1
ATOM 582 C C . SER A 1 73 ? 4.051 -2.194 -48.140 1.00 95.81 73 SER A C 1
ATOM 584 O O . SER A 1 73 ? 3.489 -1.102 -48.235 1.00 95.81 73 SER A O 1
ATOM 586 N N . LEU A 1 74 ? 5.216 -2.455 -48.733 1.00 95.69 74 LEU A N 1
ATOM 587 C CA . LEU A 1 74 ? 5.925 -1.526 -49.612 1.00 95.69 74 LEU A CA 1
ATOM 588 C C . LEU A 1 74 ? 5.566 -1.721 -51.094 1.00 95.69 74 LEU A C 1
ATOM 590 O O . LEU A 1 74 ? 6.013 -0.932 -51.926 1.00 95.69 74 LEU A O 1
ATOM 594 N N . VAL A 1 75 ? 4.771 -2.741 -51.451 1.00 94.56 75 VAL A N 1
ATOM 595 C CA . VAL A 1 75 ? 4.406 -3.044 -52.850 1.00 94.56 75 VAL A CA 1
ATOM 596 C C . VAL A 1 75 ? 3.783 -1.838 -53.573 1.00 94.56 75 VAL A C 1
ATOM 598 O O . VAL A 1 75 ? 4.247 -1.541 -54.681 1.00 94.56 75 VAL A O 1
ATOM 601 N N . PRO A 1 76 ? 2.837 -1.077 -52.976 1.00 92.88 76 PRO A N 1
ATOM 602 C CA . PRO A 1 76 ? 2.254 0.091 -53.642 1.00 92.88 76 PRO A CA 1
ATOM 603 C C . PRO A 1 76 ? 3.289 1.167 -53.997 1.00 92.88 76 PRO A C 1
ATOM 605 O O . PRO A 1 76 ? 3.194 1.792 -55.056 1.00 92.88 76 PRO A O 1
ATOM 608 N N . LEU A 1 77 ? 4.325 1.355 -53.165 1.00 92.50 77 LEU A N 1
ATOM 609 C CA . LEU A 1 77 ? 5.434 2.260 -53.488 1.00 92.50 77 LEU A CA 1
ATOM 610 C C . LEU A 1 77 ? 6.307 1.706 -54.613 1.00 92.50 77 LEU A C 1
ATOM 612 O O . LEU A 1 77 ? 6.674 2.442 -55.525 1.00 92.50 77 LEU A O 1
ATOM 616 N N . VAL A 1 78 ? 6.655 0.415 -54.546 1.00 92.56 78 VAL A N 1
ATOM 617 C CA . VAL A 1 78 ? 7.546 -0.235 -55.523 1.00 92.56 78 VAL A CA 1
ATOM 618 C C . VAL A 1 78 ? 6.941 -0.197 -56.927 1.00 92.56 78 VAL A C 1
ATOM 620 O O . VAL A 1 78 ? 7.661 0.011 -57.903 1.00 92.56 78 VAL A O 1
ATOM 623 N N . ARG A 1 79 ? 5.616 -0.332 -57.039 1.00 91.38 79 ARG A N 1
ATOM 624 C CA . ARG A 1 79 ? 4.885 -0.240 -58.313 1.00 91.38 79 ARG A CA 1
ATOM 625 C C . ARG A 1 79 ? 4.538 1.192 -58.729 1.00 91.38 79 ARG A C 1
ATOM 627 O O . ARG A 1 79 ? 4.065 1.404 -59.845 1.00 91.38 79 ARG A O 1
ATOM 634 N N . GLY A 1 80 ? 4.803 2.179 -57.871 1.00 89.25 80 GLY A N 1
ATOM 635 C CA . GLY A 1 80 ? 4.483 3.587 -58.110 1.00 89.25 80 GLY A CA 1
ATOM 636 C C . GLY A 1 80 ? 2.983 3.899 -58.082 1.00 89.25 80 GLY A C 1
ATOM 637 O O . GLY A 1 80 ? 2.564 4.905 -58.656 1.00 89.25 80 GLY A O 1
ATOM 638 N N . GLU A 1 81 ? 2.187 3.037 -57.448 1.00 91.12 81 GLU A N 1
ATOM 639 C CA . GLU A 1 81 ? 0.746 3.210 -57.236 1.00 91.12 81 GLU A CA 1
ATOM 640 C C . GLU A 1 81 ? 0.490 4.264 -56.151 1.00 91.12 81 GLU A C 1
ATOM 642 O O . GLU A 1 81 ? -0.372 5.130 -56.303 1.00 91.12 81 GLU A O 1
ATOM 647 N N . GLU A 1 82 ? 1.320 4.257 -55.106 1.00 91.56 82 GLU A N 1
ATOM 648 C CA . GLU A 1 82 ? 1.332 5.263 -54.050 1.00 91.56 82 GLU A CA 1
ATOM 649 C C . GLU A 1 82 ? 2.691 5.962 -53.954 1.00 91.56 82 GLU A C 1
ATOM 651 O O . GLU A 1 82 ? 3.734 5.428 -54.327 1.00 91.56 82 GLU A O 1
ATOM 656 N N . LYS A 1 83 ? 2.678 7.197 -53.440 1.00 88.75 83 LYS A N 1
ATOM 657 C CA . LYS A 1 83 ? 3.893 8.002 -53.225 1.00 88.75 83 LYS A CA 1
ATOM 658 C C . LYS A 1 83 ? 4.324 8.083 -51.763 1.00 88.75 83 LYS A C 1
ATOM 660 O O . LYS A 1 83 ? 5.415 8.574 -51.498 1.00 88.75 83 LYS A O 1
ATOM 665 N N . THR A 1 84 ? 3.468 7.674 -50.829 1.00 91.38 84 THR A N 1
ATOM 666 C CA . THR A 1 84 ? 3.712 7.799 -49.389 1.00 91.38 84 THR A CA 1
ATOM 667 C C . THR A 1 84 ? 3.125 6.621 -48.632 1.00 91.38 84 THR A C 1
ATOM 669 O O . THR A 1 84 ? 2.070 6.125 -49.000 1.00 91.38 84 THR A O 1
ATOM 672 N N . LEU A 1 85 ? 3.780 6.222 -47.541 1.00 89.75 85 LEU A N 1
ATOM 673 C CA . LEU A 1 85 ? 3.260 5.238 -46.586 1.00 89.75 85 LEU A CA 1
ATOM 674 C C . LEU A 1 85 ? 2.352 5.871 -45.532 1.00 89.75 85 LEU A C 1
ATOM 676 O O . LEU A 1 85 ? 1.927 5.181 -44.603 1.00 89.75 85 LEU A O 1
ATOM 680 N N . GLN A 1 86 ? 2.107 7.185 -45.612 1.00 89.81 86 GLN A N 1
ATOM 681 C CA . GLN A 1 86 ? 1.399 7.955 -44.587 1.00 89.81 86 GLN A CA 1
ATOM 682 C C . GLN A 1 86 ? 2.006 7.712 -43.193 1.00 89.81 86 GLN A C 1
ATOM 684 O O . GLN A 1 86 ? 1.307 7.436 -42.216 1.00 89.81 86 GLN A O 1
ATOM 689 N N . ARG A 1 87 ? 3.341 7.717 -43.126 1.00 89.06 87 ARG A N 1
ATOM 690 C CA . ARG A 1 87 ? 4.129 7.461 -41.919 1.00 89.06 87 ARG A CA 1
ATOM 691 C C . ARG A 1 87 ? 5.005 8.675 -41.647 1.00 89.06 87 ARG A C 1
ATOM 693 O O . ARG A 1 87 ? 6.028 8.865 -42.292 1.00 89.06 87 ARG A O 1
ATOM 700 N N . ASP A 1 88 ? 4.579 9.487 -40.690 1.00 90.19 88 ASP A N 1
ATOM 701 C CA . ASP A 1 88 ? 5.284 10.716 -40.310 1.00 90.19 88 ASP A CA 1
ATOM 702 C C . ASP A 1 88 ? 6.407 10.459 -39.293 1.00 90.19 88 ASP A C 1
ATOM 704 O O . ASP A 1 88 ? 7.511 10.982 -39.419 1.00 90.19 88 ASP A O 1
ATOM 708 N N . THR A 1 89 ? 6.131 9.617 -38.294 1.00 95.38 89 THR A N 1
ATOM 709 C CA . THR A 1 89 ? 7.045 9.314 -37.187 1.00 95.38 89 THR A CA 1
ATOM 710 C C . THR A 1 89 ? 7.192 7.805 -37.009 1.00 95.38 89 THR A C 1
ATOM 712 O O . THR A 1 89 ? 6.207 7.071 -37.132 1.00 95.38 89 THR A O 1
ATOM 715 N N . ILE A 1 90 ? 8.405 7.350 -36.704 1.00 95.19 90 ILE A N 1
ATOM 716 C CA . ILE A 1 90 ? 8.729 5.953 -36.389 1.00 95.19 90 ILE A CA 1
ATOM 717 C C . ILE A 1 90 ? 9.274 5.842 -34.969 1.00 95.19 90 ILE A C 1
ATOM 719 O O . ILE A 1 90 ? 9.963 6.755 -34.517 1.00 95.19 90 ILE A O 1
ATOM 723 N N . LEU A 1 91 ? 8.969 4.728 -34.307 1.00 95.62 91 LEU A N 1
ATOM 724 C CA . LEU A 1 91 ? 9.572 4.317 -33.041 1.00 95.62 91 LEU A CA 1
ATOM 725 C C . LEU A 1 91 ? 10.864 3.543 -33.339 1.00 95.62 91 LEU A C 1
ATOM 727 O O . LEU A 1 91 ? 10.897 2.734 -34.270 1.00 95.62 91 LEU A O 1
ATOM 731 N N . ILE A 1 92 ? 11.918 3.821 -32.580 1.00 94.38 92 ILE A N 1
ATOM 732 C CA . ILE A 1 92 ? 13.188 3.091 -32.599 1.00 94.38 92 ILE A CA 1
ATOM 733 C C . ILE A 1 92 ? 13.552 2.718 -31.163 1.00 94.38 92 ILE A C 1
ATOM 735 O O . ILE A 1 92 ? 13.498 3.563 -30.275 1.00 94.38 92 ILE A O 1
ATOM 739 N N . GLU A 1 93 ? 13.911 1.457 -30.934 1.00 91.69 93 GLU A N 1
ATOM 740 C CA . GLU A 1 93 ? 14.073 0.900 -29.588 1.00 91.69 93 GLU A CA 1
ATOM 741 C C . GLU A 1 93 ? 15.289 -0.022 -29.492 1.00 91.69 93 GLU A C 1
ATOM 743 O O . GLU A 1 93 ? 15.578 -0.820 -30.385 1.00 91.69 93 GLU A O 1
ATOM 748 N N . HIS A 1 94 ? 15.979 0.080 -28.361 1.00 90.31 94 HIS A N 1
ATOM 749 C CA . HIS A 1 94 ? 16.978 -0.855 -27.876 1.00 90.31 94 HIS A CA 1
ATOM 750 C C . HIS A 1 94 ? 16.708 -1.071 -26.383 1.00 90.31 94 HIS A C 1
ATOM 752 O O . HIS A 1 94 ? 17.222 -0.338 -25.549 1.00 90.31 94 HIS A O 1
ATOM 758 N N . LEU A 1 95 ? 15.875 -2.058 -26.046 1.00 85.31 95 LEU A N 1
ATOM 759 C CA . LEU A 1 95 ? 15.430 -2.305 -24.663 1.00 85.31 95 LEU A CA 1
ATOM 760 C C . LEU A 1 95 ? 16.264 -3.369 -23.925 1.00 85.31 95 LEU A C 1
ATOM 762 O O . LEU A 1 95 ? 15.914 -3.783 -22.824 1.00 85.31 95 LEU A O 1
ATOM 766 N N . TRP A 1 96 ? 17.345 -3.852 -24.539 1.00 80.12 96 TRP A N 1
ATOM 767 C CA . TRP A 1 96 ? 18.167 -4.924 -23.982 1.00 80.12 96 TRP A CA 1
ATOM 768 C C . TRP A 1 96 ? 19.232 -4.367 -23.039 1.00 80.12 96 TRP A C 1
ATOM 770 O O . TRP A 1 96 ? 19.909 -3.389 -23.352 1.00 80.12 96 TRP A O 1
ATOM 780 N N . GLU A 1 97 ? 19.406 -5.033 -21.900 1.00 78.38 97 GLU A N 1
ATOM 781 C CA . GLU A 1 97 ? 20.381 -4.653 -20.880 1.00 78.38 97 GLU A CA 1
ATOM 782 C C . GLU A 1 97 ? 21.778 -5.199 -21.234 1.00 78.38 97 GLU A C 1
ATOM 784 O O . GLU A 1 97 ? 21.992 -6.415 -21.275 1.00 78.38 97 GLU A O 1
ATOM 789 N N . PHE A 1 98 ? 22.746 -4.306 -21.459 1.00 80.81 98 PHE A N 1
ATOM 790 C CA . PHE A 1 98 ? 24.159 -4.638 -21.674 1.00 80.81 98 PHE A CA 1
ATOM 791 C C . PHE A 1 98 ? 25.061 -3.777 -20.780 1.00 80.81 98 PHE A C 1
ATOM 793 O O . PHE A 1 98 ? 24.761 -2.617 -20.523 1.00 80.81 98 PHE A O 1
ATOM 800 N N . GLU A 1 99 ? 26.217 -4.312 -20.371 1.00 76.62 99 GLU A N 1
ATOM 801 C CA . GLU A 1 99 ? 27.117 -3.681 -19.385 1.00 76.62 99 GLU A CA 1
ATOM 802 C C . GLU A 1 99 ? 27.593 -2.263 -19.762 1.00 76.62 99 GLU A C 1
ATOM 804 O O . GLU A 1 99 ? 27.790 -1.414 -18.896 1.00 76.62 99 GLU A O 1
ATOM 809 N N . HIS A 1 100 ? 27.797 -1.990 -21.052 1.00 82.31 100 HIS A N 1
ATOM 810 C CA . HIS A 1 100 ? 28.353 -0.715 -21.533 1.00 82.31 100 HIS A CA 1
ATOM 811 C C . HIS A 1 100 ? 27.485 -0.032 -22.590 1.00 82.31 100 HIS A C 1
ATOM 813 O O . HIS A 1 100 ? 27.921 0.928 -23.224 1.00 82.31 100 HIS A O 1
ATOM 819 N N . ILE A 1 101 ? 26.281 -0.552 -22.831 1.00 86.31 101 ILE A N 1
ATOM 820 C CA . ILE A 1 101 ? 25.375 -0.026 -23.849 1.00 86.31 101 ILE A CA 1
ATOM 821 C C . ILE A 1 101 ? 24.016 0.168 -23.187 1.00 86.31 101 ILE A C 1
ATOM 823 O O . ILE A 1 101 ? 23.288 -0.811 -23.017 1.00 86.31 101 ILE A O 1
ATOM 827 N N . PRO A 1 102 ? 23.678 1.407 -22.799 1.00 87.75 102 PRO A N 1
ATOM 828 C CA . PRO A 1 102 ? 22.429 1.663 -22.110 1.00 87.75 102 PRO A CA 1
ATOM 829 C C . PRO A 1 102 ? 21.239 1.362 -23.033 1.00 87.75 102 PRO A C 1
ATOM 831 O O . PRO A 1 102 ? 21.275 1.697 -24.230 1.00 87.75 102 PRO A O 1
ATOM 834 N N . PRO A 1 103 ? 20.161 0.767 -22.498 1.00 89.94 103 PRO A N 1
ATOM 835 C CA . PRO A 1 103 ? 18.916 0.686 -23.229 1.00 89.94 103 PRO A CA 1
ATOM 836 C C . PRO A 1 103 ? 18.412 2.099 -23.545 1.00 89.94 103 PRO A C 1
ATOM 838 O O . PRO A 1 103 ? 18.510 3.019 -22.728 1.00 89.94 103 PRO A O 1
ATOM 841 N N . SER A 1 104 ? 17.904 2.285 -24.755 1.00 93.00 104 SER A N 1
ATOM 842 C CA . SER A 1 104 ? 17.410 3.567 -25.250 1.00 93.00 104 SER A CA 1
ATOM 843 C C . SER A 1 104 ? 16.156 3.373 -26.088 1.00 93.00 104 SER A C 1
ATOM 845 O O . SER A 1 104 ? 15.889 2.290 -26.608 1.00 93.00 104 SER A O 1
ATOM 847 N N . GLU A 1 105 ? 15.388 4.443 -26.213 1.00 94.50 105 GLU A N 1
ATOM 848 C CA . GLU A 1 105 ? 14.184 4.529 -27.035 1.00 94.50 105 GLU A CA 1
ATOM 849 C C . GLU A 1 105 ? 14.080 5.924 -27.645 1.00 94.50 105 GLU A C 1
ATOM 851 O O . GLU A 1 105 ? 14.597 6.906 -27.103 1.00 94.50 105 GLU A O 1
ATOM 856 N N . GLY A 1 106 ? 13.438 6.025 -28.801 1.00 96.19 106 GLY A N 1
ATOM 857 C CA . GLY A 1 106 ? 13.362 7.284 -29.512 1.00 96.19 106 GLY A CA 1
ATOM 858 C C . GLY A 1 106 ? 12.345 7.294 -30.631 1.00 96.19 106 GLY A C 1
ATOM 859 O O . GLY A 1 106 ? 11.829 6.269 -31.071 1.00 96.19 106 GLY A O 1
ATOM 860 N N . VAL A 1 107 ? 12.078 8.496 -31.122 1.00 97.62 107 VAL A N 1
ATOM 861 C CA . VAL A 1 107 ? 11.239 8.719 -32.289 1.00 97.62 107 VAL A CA 1
ATOM 862 C C . VAL A 1 107 ? 11.990 9.475 -33.362 1.00 97.62 107 VAL A C 1
ATOM 864 O O . VAL A 1 107 ? 12.724 10.429 -33.097 1.00 97.62 107 VAL A O 1
ATOM 867 N N . ARG A 1 108 ? 11.767 9.067 -34.608 1.00 96.12 108 ARG A N 1
ATOM 868 C CA . ARG A 1 108 ? 12.386 9.678 -35.779 1.00 96.12 108 ARG A CA 1
ATOM 869 C C . ARG A 1 108 ? 11.320 10.091 -36.785 1.00 96.12 108 ARG A C 1
ATOM 871 O O . ARG A 1 108 ? 10.436 9.316 -37.137 1.00 96.12 108 ARG A O 1
ATOM 878 N N . THR A 1 109 ? 11.436 11.314 -37.273 1.00 95.38 109 THR A N 1
ATOM 879 C CA . THR A 1 109 ? 10.687 11.850 -38.415 1.00 95.38 109 THR A CA 1
ATOM 880 C C . THR A 1 109 ? 11.648 12.074 -39.583 1.00 95.38 109 THR A C 1
ATOM 882 O O . THR A 1 109 ? 12.844 11.795 -39.485 1.00 95.38 109 THR A O 1
ATOM 885 N N . ASN A 1 110 ? 11.159 12.615 -40.697 1.00 91.88 110 ASN A N 1
ATOM 886 C CA . ASN A 1 110 ? 12.034 12.994 -41.809 1.00 91.88 110 ASN A CA 1
ATOM 887 C C . ASN A 1 110 ? 13.000 14.146 -41.473 1.00 91.88 110 ASN A C 1
ATOM 889 O O . ASN A 1 110 ? 14.062 14.224 -42.086 1.00 91.88 110 ASN A O 1
ATOM 893 N N . GLU A 1 111 ? 12.650 15.029 -40.532 1.00 95.06 111 GLU A N 1
ATOM 894 C CA . GLU A 1 111 ? 13.444 16.229 -40.210 1.00 95.06 111 GLU A CA 1
ATOM 895 C C . GLU A 1 111 ? 14.021 16.228 -38.791 1.00 95.06 111 GLU A C 1
ATOM 897 O O . GLU A 1 111 ? 14.995 16.923 -38.535 1.00 95.06 111 GLU A O 1
ATOM 902 N N . TRP A 1 112 ? 13.456 15.451 -37.871 1.00 97.56 112 TRP A N 1
ATOM 903 C CA . TRP A 1 112 ? 13.806 15.481 -36.452 1.00 97.56 112 TRP A CA 1
ATOM 904 C C . TRP A 1 112 ? 13.979 14.087 -35.876 1.00 97.56 112 TRP A C 1
ATOM 906 O O . TRP A 1 112 ? 13.250 13.168 -36.256 1.00 97.56 112 TRP A O 1
ATOM 916 N N . LYS A 1 113 ? 14.872 13.963 -34.896 1.00 97.62 113 LYS A N 1
ATOM 917 C CA . LYS A 1 113 ? 14.996 12.778 -34.053 1.00 97.62 113 LYS A CA 1
ATOM 918 C C . LYS A 1 113 ? 15.081 13.163 -32.586 1.00 97.62 113 LYS A C 1
ATOM 920 O O . LYS A 1 113 ? 15.776 14.112 -32.234 1.00 97.62 113 LYS A O 1
ATOM 925 N N . TYR A 1 114 ? 14.372 12.403 -31.768 1.00 97.88 114 TYR A N 1
ATOM 926 C CA . TYR A 1 114 ? 14.418 12.457 -30.318 1.00 97.88 114 TYR A CA 1
ATOM 927 C C . TYR A 1 114 ? 14.767 11.069 -29.784 1.00 97.88 114 TYR A C 1
ATOM 929 O O . TYR A 1 114 ? 14.236 10.085 -30.295 1.00 97.88 114 TYR A O 1
ATOM 937 N N . MET A 1 115 ? 15.627 10.980 -28.776 1.00 96.06 115 MET A N 1
ATOM 938 C CA . MET A 1 115 ? 15.925 9.730 -28.072 1.00 96.06 115 MET A CA 1
ATOM 939 C C . MET A 1 115 ? 16.213 9.996 -26.595 1.00 96.06 115 MET A C 1
ATOM 941 O O . MET A 1 115 ? 16.711 11.065 -26.251 1.00 96.06 115 MET A O 1
ATOM 945 N N . ARG A 1 116 ? 15.937 9.012 -25.741 1.00 94.75 116 ARG A N 1
ATOM 946 C CA . ARG A 1 116 ? 16.263 9.010 -24.309 1.00 94.75 116 ARG A CA 1
ATOM 947 C C . ARG A 1 116 ? 16.829 7.659 -23.886 1.00 94.75 116 ARG A C 1
ATOM 949 O O . ARG A 1 116 ? 16.629 6.656 -24.576 1.00 94.75 116 ARG A O 1
ATOM 956 N N . TYR A 1 117 ? 17.502 7.629 -22.743 1.00 93.38 117 TYR A N 1
ATOM 957 C CA . TYR A 1 117 ? 17.943 6.384 -22.119 1.00 93.38 117 TYR A CA 1
ATOM 958 C C . TYR A 1 117 ? 16.857 5.865 -21.167 1.00 93.38 117 TYR A C 1
ATOM 960 O O . TYR A 1 117 ? 16.202 6.638 -20.470 1.00 93.38 117 TYR A O 1
ATOM 968 N N . VAL A 1 118 ? 16.619 4.551 -21.172 1.00 89.94 118 VAL A N 1
ATOM 969 C CA . VAL A 1 118 ? 15.509 3.938 -20.418 1.00 89.94 118 VAL A CA 1
ATOM 970 C C . VAL A 1 118 ? 15.836 3.874 -18.931 1.00 89.94 118 VAL A C 1
ATOM 972 O O . VAL A 1 118 ? 14.972 4.153 -18.107 1.00 89.94 118 VAL A O 1
ATOM 975 N N . ASN A 1 119 ? 17.074 3.520 -18.582 1.00 89.38 119 ASN A N 1
ATOM 976 C CA . ASN A 1 119 ? 17.484 3.328 -17.188 1.00 89.38 119 ASN A CA 1
ATOM 977 C C . ASN A 1 119 ? 17.790 4.649 -16.470 1.00 89.38 119 ASN A C 1
ATOM 979 O O . ASN A 1 119 ? 17.577 4.723 -15.272 1.00 89.38 119 ASN A O 1
ATOM 983 N N . ASP A 1 120 ? 18.228 5.681 -17.192 1.00 91.12 120 ASP A N 1
ATOM 984 C CA . ASP A 1 120 ? 18.470 7.029 -16.667 1.00 91.12 120 ASP A CA 1
ATOM 985 C C . ASP A 1 120 ? 17.841 8.048 -17.624 1.00 91.12 120 ASP A C 1
ATOM 987 O O . ASP A 1 120 ? 18.380 8.350 -18.689 1.00 91.12 120 ASP A O 1
ATOM 991 N N . LYS A 1 121 ? 16.673 8.573 -17.253 1.00 90.62 121 LYS A N 1
ATOM 992 C CA . LYS A 1 121 ? 15.916 9.526 -18.073 1.00 90.62 121 LYS A CA 1
ATOM 993 C C . LYS A 1 121 ? 16.362 10.980 -17.865 1.00 90.62 121 LYS A C 1
ATOM 995 O O . LYS A 1 121 ? 15.767 11.872 -18.465 1.00 90.62 121 LYS A O 1
ATOM 1000 N N . SER A 1 122 ? 17.408 11.237 -17.070 1.00 89.75 122 SER A N 1
ATOM 1001 C CA . SER A 1 122 ? 17.945 12.594 -16.862 1.00 89.75 122 SER A CA 1
ATOM 1002 C C . SER A 1 122 ? 18.603 13.182 -18.111 1.00 89.75 122 SER A C 1
ATOM 1004 O O . SER A 1 122 ? 18.747 14.400 -18.228 1.00 89.75 122 SER A O 1
ATOM 1006 N N . SER A 1 123 ? 19.004 12.317 -19.045 1.00 88.88 123 SER A N 1
ATOM 1007 C CA . SER A 1 123 ? 19.674 12.691 -20.283 1.00 88.88 123 SER A CA 1
ATOM 1008 C C . SER A 1 123 ? 18.877 12.228 -21.496 1.00 88.88 123 SER A C 1
ATOM 1010 O O . SER A 1 123 ? 18.585 11.045 -21.670 1.00 88.88 123 SER A O 1
ATOM 1012 N N . ASP A 1 124 ? 18.565 13.171 -22.378 1.00 93.81 124 ASP A N 1
ATOM 1013 C CA . ASP A 1 124 ? 17.962 12.909 -23.674 1.00 93.81 124 ASP A CA 1
ATOM 1014 C C . ASP A 1 124 ? 18.596 13.759 -24.784 1.00 93.81 124 ASP A C 1
ATOM 1016 O O . ASP A 1 124 ? 19.384 14.684 -24.556 1.00 93.81 124 ASP A O 1
ATOM 1020 N N . GLU A 1 125 ? 18.329 13.381 -26.029 1.00 96.12 125 GLU A N 1
ATOM 1021 C CA . GLU A 1 125 ? 18.963 13.969 -27.202 1.00 96.12 125 GLU A CA 1
ATOM 1022 C C . GLU A 1 125 ? 17.913 14.386 -28.228 1.00 96.12 125 GLU A C 1
ATOM 1024 O O . GLU A 1 125 ? 16.989 13.634 -28.547 1.00 96.12 125 GLU A O 1
ATOM 1029 N N . LEU A 1 126 ? 18.069 15.599 -28.761 1.00 98.12 126 LEU A N 1
ATOM 1030 C CA . LEU A 1 126 ? 17.229 16.152 -29.819 1.00 98.12 126 LEU A CA 1
ATOM 1031 C C . LEU A 1 126 ? 18.102 16.624 -30.981 1.00 98.12 126 LEU A C 1
ATOM 1033 O O . LEU A 1 126 ? 18.967 17.480 -30.799 1.00 98.12 126 LEU A O 1
ATOM 1037 N N . TYR A 1 127 ? 17.813 16.133 -32.184 1.00 98.19 127 TYR A N 1
ATOM 1038 C CA . TYR A 1 127 ? 18.535 16.482 -33.404 1.00 98.19 127 TYR A CA 1
ATOM 1039 C C . TYR A 1 127 ? 17.586 16.941 -34.507 1.00 98.19 127 TYR A C 1
ATOM 1041 O O . TYR A 1 127 ? 16.566 16.304 -34.777 1.00 98.19 127 TYR A O 1
ATOM 1049 N N . ASN A 1 128 ? 17.960 18.023 -35.188 1.00 97.94 128 ASN A N 1
ATOM 1050 C CA . ASN A 1 128 ? 17.370 18.413 -36.464 1.00 97.94 128 ASN A CA 1
ATOM 1051 C C . ASN A 1 128 ? 18.188 17.750 -37.579 1.00 97.94 128 ASN A C 1
ATOM 1053 O O . ASN A 1 128 ? 19.271 18.214 -37.911 1.00 97.94 128 ASN A O 1
ATOM 1057 N N . LEU A 1 129 ? 17.683 16.668 -38.161 1.00 95.38 129 LEU A N 1
ATOM 1058 C CA . LEU A 1 129 ? 18.374 15.870 -39.179 1.00 95.38 129 LEU A CA 1
ATOM 1059 C C . LEU A 1 129 ? 18.544 16.600 -40.518 1.00 95.38 129 LEU A C 1
ATOM 1061 O O . LEU A 1 129 ? 19.356 16.190 -41.348 1.00 95.38 129 LEU A O 1
ATOM 1065 N N . LYS A 1 130 ? 17.763 17.657 -40.762 1.00 95.12 130 LYS A N 1
ATOM 1066 C CA . LYS A 1 130 ? 17.860 18.462 -41.983 1.00 95.12 130 LYS A CA 1
ATOM 1067 C C . LYS A 1 130 ? 19.049 19.414 -41.925 1.00 95.12 130 LYS A C 1
ATOM 1069 O O . LYS A 1 130 ? 19.801 19.498 -42.895 1.00 95.12 130 LYS A O 1
ATOM 1074 N N . ASP A 1 131 ? 19.212 20.093 -40.795 1.00 96.62 131 ASP A N 1
ATOM 1075 C CA . ASP A 1 131 ? 20.281 21.073 -40.585 1.00 96.62 131 ASP A CA 1
ATOM 1076 C C . ASP A 1 131 ? 21.548 20.428 -39.994 1.00 96.62 131 ASP A C 1
ATOM 1078 O O . ASP A 1 131 ? 22.663 20.890 -40.238 1.00 96.62 131 ASP A O 1
ATOM 1082 N N . ASP A 1 132 ? 21.390 19.314 -39.277 1.00 96.44 132 ASP A N 1
ATOM 1083 C CA . ASP A 1 132 ? 22.449 18.514 -38.669 1.00 96.44 132 ASP A CA 1
ATOM 1084 C C . ASP A 1 132 ? 22.302 17.013 -39.005 1.00 96.44 132 ASP A C 1
ATOM 1086 O O . ASP A 1 132 ? 22.003 16.185 -38.140 1.00 96.44 132 ASP A O 1
ATOM 1090 N N . PRO A 1 133 ? 22.555 16.613 -40.266 1.00 92.75 133 PRO A N 1
ATOM 1091 C CA . PRO A 1 133 ? 22.456 15.216 -40.697 1.00 92.75 133 PRO A CA 1
ATOM 1092 C C . PRO A 1 133 ? 23.506 14.296 -40.057 1.00 92.75 133 PRO A C 1
ATOM 1094 O O . PRO A 1 133 ? 23.451 13.084 -40.251 1.00 92.75 133 PRO A O 1
ATOM 1097 N N . LYS A 1 134 ? 24.500 14.860 -39.359 1.00 91.50 134 LYS A N 1
ATOM 1098 C CA . LYS A 1 134 ? 25.522 14.104 -38.625 1.00 91.50 134 LYS A CA 1
ATOM 1099 C C . LYS A 1 134 ? 25.218 14.010 -37.136 1.00 91.50 134 LYS A C 1
ATOM 1101 O O . LYS A 1 134 ? 25.941 13.287 -36.455 1.00 91.50 134 LYS A O 1
ATOM 1106 N N . GLU A 1 135 ? 24.187 14.703 -36.656 1.00 94.62 135 GLU A N 1
ATOM 1107 C CA . GLU A 1 135 ? 23.655 14.633 -35.292 1.00 94.62 135 GLU A CA 1
ATOM 1108 C C . GLU A 1 135 ? 24.648 15.106 -34.222 1.00 94.62 135 GLU A C 1
ATOM 1110 O O . GLU A 1 135 ? 24.769 14.528 -33.142 1.00 94.62 135 GLU A O 1
ATOM 1115 N N . ILE A 1 136 ? 25.503 16.072 -34.555 1.00 92.94 136 ILE A N 1
ATOM 1116 C CA . ILE A 1 136 ? 26.625 16.498 -33.701 1.00 92.94 136 ILE A CA 1
ATOM 1117 C C . ILE A 1 136 ? 26.217 17.530 -32.641 1.00 92.94 136 ILE A C 1
ATOM 1119 O O . ILE A 1 136 ? 26.936 17.694 -31.659 1.00 92.94 136 ILE A O 1
ATOM 1123 N N . ASN A 1 137 ? 25.086 18.214 -32.817 1.00 95.19 137 ASN A N 1
ATOM 1124 C CA . ASN A 1 137 ? 24.606 19.263 -31.925 1.00 95.19 137 ASN A CA 1
ATOM 1125 C C . ASN A 1 137 ? 23.320 18.815 -31.228 1.00 95.19 137 ASN A C 1
ATOM 1127 O O . ASN A 1 137 ? 22.240 18.893 -31.810 1.00 95.19 137 ASN A O 1
ATOM 1131 N N . ASN A 1 138 ? 23.421 18.388 -29.967 1.00 96.31 138 ASN A N 1
ATOM 1132 C CA . ASN A 1 138 ? 22.232 18.102 -29.167 1.00 96.31 138 ASN A CA 1
ATOM 1133 C C . ASN A 1 138 ? 21.493 19.415 -28.839 1.00 96.31 138 ASN A C 1
ATOM 1135 O O . ASN A 1 138 ? 22.047 20.324 -28.212 1.00 96.31 138 ASN A O 1
ATOM 1139 N N . LEU A 1 139 ? 20.240 19.513 -29.277 1.00 97.62 139 LEU A N 1
ATOM 1140 C CA . LEU A 1 139 ? 19.389 20.696 -29.157 1.00 97.62 139 LEU A CA 1
ATOM 1141 C C . LEU A 1 139 ? 18.479 20.674 -27.921 1.00 97.62 139 LEU A C 1
ATOM 1143 O O . LEU A 1 139 ? 17.709 21.610 -27.726 1.00 97.62 139 LEU A O 1
ATOM 1147 N N . VAL A 1 140 ? 18.549 19.640 -27.079 1.00 96.31 140 VAL A N 1
ATOM 1148 C CA . VAL A 1 140 ? 17.552 19.402 -26.022 1.00 96.31 140 VAL A CA 1
ATOM 1149 C C . VAL A 1 140 ? 17.469 20.512 -24.967 1.00 96.31 140 VAL A C 1
ATOM 1151 O O . VAL A 1 140 ? 16.395 20.814 -24.456 1.00 96.31 140 VAL A O 1
ATOM 1154 N N . SER A 1 141 ? 18.593 21.175 -24.685 1.00 95.62 141 SER A N 1
ATOM 1155 C CA . SER A 1 141 ? 18.700 22.253 -23.692 1.00 95.62 141 SER A CA 1
ATOM 1156 C C . SER A 1 141 ? 18.400 23.645 -24.255 1.00 95.62 141 SER A C 1
ATOM 1158 O O . SER A 1 141 ? 18.515 24.642 -23.542 1.00 95.62 141 SER A O 1
ATOM 1160 N N . LYS A 1 142 ? 18.057 23.744 -25.544 1.00 97.25 142 LYS A N 1
ATOM 1161 C CA . LYS A 1 142 ? 17.832 25.014 -26.240 1.00 97.25 142 LYS A CA 1
ATOM 1162 C C . LYS A 1 142 ? 16.356 25.422 -26.139 1.00 97.25 142 LYS A C 1
ATOM 1164 O O . LYS A 1 142 ? 15.505 24.737 -26.713 1.00 97.25 142 LYS A O 1
ATOM 1169 N N . PRO A 1 143 ? 16.026 26.540 -25.459 1.00 96.69 143 PRO A N 1
ATOM 1170 C CA . PRO A 1 143 ? 14.638 26.947 -25.246 1.00 96.69 143 PRO A CA 1
ATOM 1171 C C . PRO A 1 143 ? 13.845 27.155 -26.540 1.00 96.69 143 PRO A C 1
ATOM 1173 O O . PRO A 1 143 ? 12.640 26.915 -26.556 1.00 96.69 143 PRO A O 1
ATOM 1176 N N . GLU A 1 144 ? 14.496 27.558 -27.639 1.00 97.62 144 GLU A N 1
ATOM 1177 C CA . GLU A 1 144 ? 13.823 27.765 -28.926 1.00 97.62 144 GLU A CA 1
ATOM 1178 C C . GLU A 1 144 ? 13.208 26.487 -29.529 1.00 97.62 144 GLU A C 1
ATOM 1180 O O . GLU A 1 144 ? 12.292 26.586 -30.346 1.00 97.62 144 GLU A O 1
ATOM 1185 N N . TYR A 1 145 ? 13.654 25.296 -29.109 1.00 97.62 145 TYR A N 1
ATOM 1186 C CA . TYR A 1 145 ? 13.134 24.009 -29.588 1.00 97.62 145 TYR A CA 1
ATOM 1187 C C . TYR A 1 145 ? 12.227 23.300 -28.571 1.00 97.62 145 TYR A C 1
ATOM 1189 O O . TYR A 1 145 ? 11.833 22.157 -28.805 1.00 97.62 145 TYR A O 1
ATOM 1197 N N . ALA A 1 146 ? 11.841 23.964 -27.473 1.00 96.94 146 ALA A N 1
ATOM 1198 C CA . ALA A 1 146 ? 11.043 23.363 -26.399 1.00 96.94 146 ALA A CA 1
ATOM 1199 C C . ALA A 1 146 ? 9.709 22.761 -26.888 1.00 96.94 146 ALA A C 1
ATOM 1201 O O . ALA A 1 146 ? 9.326 21.672 -26.460 1.00 96.94 146 ALA A O 1
ATOM 1202 N N . GLU A 1 147 ? 9.026 23.415 -27.832 1.00 97.94 147 GLU A N 1
ATOM 1203 C CA . GLU A 1 147 ? 7.770 22.900 -28.400 1.00 97.94 147 GLU A CA 1
ATOM 1204 C C . GLU A 1 147 ? 7.983 21.655 -29.274 1.00 97.94 147 GLU A C 1
ATOM 1206 O O . GLU A 1 147 ? 7.190 20.713 -29.227 1.00 97.94 147 GLU A O 1
ATOM 1211 N N . VAL A 1 148 ? 9.078 21.612 -30.044 1.00 97.75 148 VAL A N 1
ATOM 1212 C CA . VAL A 1 148 ? 9.441 20.435 -30.851 1.00 97.75 148 VAL A CA 1
ATOM 1213 C C . VAL A 1 148 ? 9.789 19.265 -29.935 1.00 97.75 148 VAL A C 1
ATOM 1215 O O . VAL A 1 148 ? 9.276 18.163 -30.129 1.00 97.75 148 VAL A O 1
ATOM 1218 N N . LEU A 1 149 ? 10.597 19.522 -28.904 1.00 97.56 149 LEU A N 1
ATOM 1219 C CA . LEU A 1 149 ? 10.966 18.542 -27.890 1.00 97.56 149 LEU A CA 1
ATOM 1220 C C . LEU A 1 149 ? 9.730 17.952 -27.208 1.00 97.56 149 LEU A C 1
ATOM 1222 O O . LEU A 1 149 ? 9.570 16.736 -27.165 1.00 97.56 149 LEU A O 1
ATOM 1226 N N . LYS A 1 150 ? 8.816 18.807 -26.735 1.00 97.50 150 LYS A N 1
ATOM 1227 C CA . LYS A 1 150 ? 7.561 18.382 -26.106 1.00 97.50 150 LYS A CA 1
ATOM 1228 C C . LYS A 1 150 ? 6.715 17.526 -27.048 1.00 97.50 150 LYS A C 1
ATOM 1230 O O . LYS A 1 150 ? 6.199 16.491 -26.634 1.00 97.50 150 LYS A O 1
ATOM 1235 N N . LYS A 1 151 ? 6.590 17.923 -28.320 1.00 97.88 151 LYS A N 1
ATOM 1236 C CA . LYS A 1 151 ? 5.841 17.157 -29.327 1.00 97.88 151 LYS A CA 1
ATOM 1237 C C . LYS A 1 151 ? 6.437 15.763 -29.536 1.00 97.88 151 LYS A C 1
ATOM 1239 O O . LYS A 1 151 ? 5.683 14.797 -29.594 1.00 97.88 151 LYS A O 1
ATOM 1244 N N . LEU A 1 152 ? 7.761 15.653 -29.651 1.00 98.06 152 LEU A N 1
ATOM 1245 C CA . LEU A 1 152 ? 8.428 14.369 -29.879 1.00 98.06 152 LEU A CA 1
ATOM 1246 C C . LEU A 1 152 ? 8.452 13.485 -28.629 1.00 98.06 152 LEU A C 1
ATOM 1248 O O . LEU A 1 152 ? 8.232 12.288 -28.767 1.00 98.06 152 LEU A O 1
ATOM 1252 N N . ARG A 1 153 ? 8.607 14.057 -27.428 1.00 96.56 153 ARG A N 1
ATOM 1253 C CA . ARG A 1 153 ? 8.423 13.335 -26.157 1.00 96.56 153 ARG A CA 1
ATOM 1254 C C . ARG A 1 153 ? 7.027 12.725 -26.071 1.00 96.56 153 ARG A C 1
ATOM 1256 O O . ARG A 1 153 ? 6.901 11.521 -25.911 1.00 96.56 153 ARG A O 1
ATOM 1263 N N . ASN A 1 154 ? 5.985 13.527 -26.296 1.00 97.06 154 ASN A N 1
ATOM 1264 C CA . ASN A 1 154 ? 4.607 13.027 -26.305 1.00 97.06 154 ASN A CA 1
ATOM 1265 C C . ASN A 1 154 ? 4.388 11.949 -27.373 1.00 97.06 154 ASN A C 1
ATOM 1267 O O . ASN A 1 154 ? 3.638 11.003 -27.151 1.00 97.06 154 ASN A O 1
ATOM 1271 N N . LYS A 1 155 ? 5.029 12.092 -28.540 1.00 97.44 155 LYS A N 1
ATOM 1272 C CA . LYS A 1 155 ? 4.922 11.102 -29.612 1.00 97.44 155 LYS A CA 1
ATOM 1273 C C . LYS A 1 155 ? 5.636 9.796 -29.272 1.00 97.44 155 LYS A C 1
ATOM 1275 O O . LYS A 1 155 ? 5.142 8.748 -29.670 1.00 97.44 155 LYS A O 1
ATOM 1280 N N . LEU A 1 156 ? 6.761 9.858 -28.561 1.00 96.00 156 LEU A N 1
ATOM 1281 C CA . LEU A 1 156 ? 7.428 8.676 -28.025 1.00 96.00 156 LEU A CA 1
ATOM 1282 C C . LEU A 1 156 ? 6.493 7.944 -27.063 1.00 96.00 156 LEU A C 1
ATOM 1284 O O . LEU A 1 156 ? 6.187 6.793 -27.335 1.00 96.00 156 LEU A O 1
ATOM 1288 N N . GLU A 1 157 ? 5.941 8.627 -26.055 1.00 93.25 157 GLU A N 1
ATOM 1289 C CA . GLU A 1 157 ? 5.001 7.998 -25.109 1.00 93.25 157 GLU A CA 1
ATOM 1290 C C . GLU A 1 157 ? 3.794 7.368 -25.821 1.00 93.25 157 GLU A C 1
ATOM 1292 O O . GLU A 1 157 ? 3.413 6.238 -25.532 1.00 93.25 157 GLU A O 1
ATOM 1297 N N . GLU A 1 158 ? 3.210 8.066 -26.806 1.00 95.38 158 GLU A N 1
ATOM 1298 C CA . GLU A 1 158 ? 2.099 7.537 -27.607 1.00 95.38 158 GLU A CA 1
ATOM 1299 C C . GLU A 1 158 ? 2.479 6.228 -28.319 1.00 95.38 158 GLU A C 1
ATOM 1301 O O . GLU A 1 158 ? 1.691 5.281 -28.338 1.00 95.38 158 GLU A O 1
ATOM 1306 N N . LEU A 1 159 ? 3.663 6.174 -28.940 1.00 94.00 159 LEU A N 1
ATOM 1307 C CA . LEU A 1 159 ? 4.094 5.014 -29.718 1.00 94.00 159 LEU A CA 1
ATOM 1308 C C . LEU A 1 159 ? 4.571 3.860 -28.831 1.00 94.00 159 LEU A C 1
ATOM 1310 O O . LEU A 1 159 ? 4.194 2.727 -29.125 1.00 94.00 159 LEU A O 1
ATOM 1314 N N . THR A 1 160 ? 5.322 4.130 -27.760 1.00 90.44 160 THR A N 1
ATOM 1315 C CA . THR A 1 160 ? 5.736 3.115 -26.780 1.00 90.44 160 THR A CA 1
ATOM 1316 C C . THR A 1 160 ? 4.499 2.481 -26.145 1.00 90.44 160 THR A C 1
ATOM 1318 O O . THR A 1 160 ? 4.352 1.266 -26.180 1.00 90.44 160 THR A O 1
ATOM 1321 N N . GLN A 1 161 ? 3.511 3.276 -25.717 1.00 87.75 161 GLN A N 1
ATOM 1322 C CA . GLN A 1 161 ? 2.260 2.740 -25.169 1.00 87.75 161 GLN A CA 1
ATOM 1323 C C . GLN A 1 161 ? 1.456 1.928 -26.195 1.00 87.75 161 GLN A C 1
ATOM 1325 O O . GLN A 1 161 ? 0.846 0.915 -25.851 1.00 87.75 161 GLN A O 1
ATOM 1330 N N . LYS A 1 162 ? 1.417 2.378 -27.457 1.00 89.25 162 LYS A N 1
ATOM 1331 C CA . LYS A 1 162 ? 0.694 1.689 -28.536 1.00 89.25 162 LYS A CA 1
ATOM 1332 C C . LYS A 1 162 ? 1.309 0.328 -28.874 1.00 89.25 162 LYS A C 1
ATOM 1334 O O . LYS A 1 162 ? 0.573 -0.573 -29.276 1.00 89.25 162 LYS A O 1
ATOM 1339 N N . TYR A 1 163 ? 2.631 0.206 -28.780 1.00 87.50 163 TYR A N 1
ATOM 1340 C CA . TYR A 1 163 ? 3.375 -0.993 -29.168 1.00 87.50 163 TYR A CA 1
ATOM 1341 C C . TYR A 1 163 ? 3.954 -1.773 -27.981 1.00 87.50 163 TYR A C 1
ATOM 1343 O O . TYR A 1 163 ? 4.698 -2.725 -28.211 1.00 87.50 163 TYR A O 1
ATOM 1351 N N . ALA A 1 164 ? 3.583 -1.406 -26.751 1.00 80.50 164 ALA A N 1
ATOM 1352 C CA . ALA A 1 164 ? 4.010 -2.063 -25.523 1.00 80.50 164 ALA A CA 1
ATOM 1353 C C . ALA A 1 164 ? 3.760 -3.577 -25.581 1.00 80.50 164 ALA A C 1
ATOM 1355 O O . ALA A 1 164 ? 2.706 -4.030 -26.039 1.00 80.50 164 ALA A O 1
ATOM 1356 N N . ASP A 1 165 ? 4.739 -4.356 -25.112 1.00 72.69 165 ASP A N 1
ATOM 1357 C CA . ASP A 1 165 ? 4.649 -5.815 -25.079 1.00 72.69 165 ASP A CA 1
ATOM 1358 C C . ASP A 1 165 ? 3.511 -6.235 -24.125 1.00 72.69 165 ASP A C 1
ATOM 1360 O O . ASP A 1 165 ? 3.631 -6.023 -22.915 1.00 72.69 165 ASP A O 1
ATOM 1364 N N . PRO A 1 166 ? 2.423 -6.867 -24.616 1.00 67.81 166 PRO A N 1
ATOM 1365 C CA . PRO A 1 166 ? 1.317 -7.296 -23.759 1.00 67.81 166 PRO A CA 1
ATOM 1366 C C . PRO A 1 166 ? 1.730 -8.369 -22.741 1.00 67.81 166 PRO A C 1
ATOM 1368 O O . PRO A 1 166 ? 0.948 -8.703 -21.854 1.00 67.81 166 PRO A O 1
ATOM 1371 N N . TYR A 1 167 ? 2.927 -8.943 -22.877 1.00 68.00 167 TYR A N 1
ATOM 1372 C CA . TYR A 1 167 ? 3.455 -9.979 -21.999 1.00 68.00 167 TYR A CA 1
ATOM 1373 C C . TYR A 1 167 ? 4.394 -9.441 -20.910 1.00 68.00 167 TYR A C 1
ATOM 1375 O O . TYR A 1 167 ? 4.791 -10.204 -20.033 1.00 68.00 167 TYR A O 1
ATOM 1383 N N . SER A 1 168 ? 4.753 -8.156 -20.938 1.00 70.50 168 SER A N 1
ATOM 1384 C CA . SER A 1 168 ? 5.586 -7.530 -19.912 1.00 70.50 168 SER A CA 1
ATOM 1385 C C . SER A 1 168 ? 4.706 -6.754 -18.934 1.00 70.50 168 SER A C 1
ATOM 1387 O O . SER A 1 168 ? 4.437 -5.570 -19.120 1.00 70.50 168 SER A O 1
ATOM 1389 N N . GLY A 1 169 ? 4.226 -7.426 -17.889 1.00 83.81 169 GLY A N 1
ATOM 1390 C CA . GLY A 1 169 ? 3.410 -6.776 -16.864 1.00 83.81 169 GLY A CA 1
ATOM 1391 C C . GLY A 1 169 ? 4.218 -5.823 -15.976 1.00 83.81 169 GLY A C 1
ATOM 1392 O O . GLY A 1 169 ? 5.418 -6.011 -15.782 1.00 83.81 169 GLY A O 1
ATOM 1393 N N . ILE A 1 170 ? 3.541 -4.837 -15.384 1.00 92.56 170 ILE A N 1
ATOM 1394 C CA . ILE A 1 170 ? 4.133 -3.851 -14.464 1.00 92.56 170 ILE A CA 1
ATOM 1395 C C . ILE A 1 170 ? 3.865 -4.281 -13.010 1.00 92.56 170 ILE A C 1
ATOM 1397 O O . ILE A 1 170 ? 2.724 -4.635 -12.695 1.00 92.56 170 ILE A O 1
ATOM 1401 N N . PRO A 1 171 ? 4.863 -4.259 -12.104 1.00 96.31 171 PRO A N 1
ATOM 1402 C CA . PRO A 1 171 ? 4.628 -4.502 -10.682 1.00 96.31 171 PRO A CA 1
ATOM 1403 C C . PRO A 1 171 ? 3.621 -3.519 -10.074 1.00 96.31 171 PRO A C 1
ATOM 1405 O O . PRO A 1 171 ? 3.621 -2.328 -10.383 1.00 96.31 171 PRO A O 1
ATOM 1408 N N . THR A 1 172 ? 2.768 -4.013 -9.178 1.00 96.00 172 THR A N 1
ATOM 1409 C CA . THR A 1 172 ? 1.732 -3.215 -8.493 1.00 96.00 172 THR A CA 1
ATOM 1410 C C . THR A 1 172 ? 1.676 -3.563 -7.006 1.00 96.00 172 THR A C 1
ATOM 1412 O O . THR A 1 172 ? 2.486 -4.353 -6.534 1.00 96.00 172 THR A O 1
ATOM 1415 N N . GLY A 1 173 ? 0.748 -2.975 -6.242 1.00 95.31 173 GLY A N 1
ATOM 1416 C CA . GLY A 1 173 ? 0.541 -3.342 -4.833 1.00 95.31 173 GLY A CA 1
ATOM 1417 C C . GLY A 1 173 ? 1.754 -3.071 -3.943 1.00 95.31 173 GLY A C 1
ATOM 1418 O O . GLY A 1 173 ? 2.070 -3.890 -3.088 1.00 95.31 173 GLY A O 1
ATOM 1419 N N . LEU A 1 174 ? 2.450 -1.958 -4.192 1.00 97.75 174 LEU A N 1
ATOM 1420 C CA . LEU A 1 174 ? 3.646 -1.574 -3.449 1.00 97.75 174 LEU A CA 1
ATOM 1421 C C . LEU A 1 174 ? 3.340 -1.360 -1.963 1.00 97.75 174 LEU A C 1
ATOM 1423 O O . LEU A 1 174 ? 2.351 -0.707 -1.618 1.00 97.75 174 LEU A O 1
ATOM 1427 N N . THR A 1 175 ? 4.218 -1.848 -1.092 1.00 97.12 175 THR A N 1
ATOM 1428 C CA . THR A 1 175 ? 4.177 -1.561 0.347 1.00 97.12 175 THR A CA 1
ATOM 1429 C C . THR A 1 175 ? 5.561 -1.259 0.898 1.00 97.12 175 THR A C 1
ATOM 1431 O O . THR A 1 175 ? 6.530 -1.886 0.470 1.00 97.12 175 THR A O 1
ATOM 1434 N N . VAL A 1 176 ? 5.612 -0.407 1.919 1.00 97.62 176 VAL A N 1
ATOM 1435 C CA . VAL A 1 176 ? 6.768 -0.226 2.813 1.00 97.62 176 VAL A CA 1
ATOM 1436 C C . VAL A 1 176 ? 6.338 -0.705 4.194 1.00 97.62 176 VAL A C 1
ATOM 1438 O O . VAL A 1 176 ? 5.274 -0.280 4.636 1.00 97.62 176 VAL A O 1
ATOM 1441 N N . GLU A 1 177 ? 7.080 -1.594 4.857 1.00 94.56 177 GLU A N 1
ATOM 1442 C CA . GLU A 1 177 ? 6.677 -2.169 6.159 1.00 94.56 177 GLU A CA 1
ATOM 1443 C C . GLU A 1 177 ? 5.278 -2.816 6.126 1.00 94.56 177 GLU A C 1
ATOM 1445 O O . GLU A 1 177 ? 4.477 -2.680 7.051 1.00 94.56 177 GLU A O 1
ATOM 1450 N N . TYR A 1 178 ? 4.918 -3.452 5.004 1.00 93.00 178 TYR A N 1
ATOM 1451 C CA . TYR A 1 178 ? 3.567 -3.982 4.749 1.00 93.00 178 TYR A CA 1
ATOM 1452 C C . TYR A 1 178 ? 2.434 -2.933 4.743 1.00 93.00 178 TYR A C 1
ATOM 1454 O O . TYR A 1 178 ? 1.253 -3.279 4.660 1.00 93.00 178 TYR A O 1
ATOM 1462 N N . ILE A 1 179 ? 2.767 -1.641 4.773 1.00 95.94 179 ILE A N 1
ATOM 1463 C CA . ILE A 1 179 ? 1.822 -0.529 4.699 1.00 95.94 179 ILE A CA 1
ATOM 1464 C C . ILE A 1 179 ? 1.648 -0.125 3.231 1.00 95.94 179 ILE A C 1
ATOM 1466 O O . ILE A 1 179 ? 2.581 0.325 2.565 1.00 95.94 179 ILE A O 1
ATOM 1470 N N . ARG A 1 180 ? 0.419 -0.276 2.721 1.00 93.56 180 ARG A N 1
ATOM 1471 C CA . ARG A 1 180 ? 0.042 0.021 1.323 1.00 93.56 180 ARG A CA 1
ATOM 1472 C C . ARG A 1 180 ? 0.011 1.508 0.982 1.00 93.56 180 ARG A C 1
ATOM 1474 O O . ARG A 1 180 ? 0.258 1.879 -0.162 1.00 93.56 180 ARG A O 1
ATOM 1481 N N . ASP A 1 181 ? -0.304 2.361 1.954 1.00 94.00 181 ASP A N 1
ATOM 1482 C CA . ASP A 1 181 ? -0.330 3.813 1.765 1.00 94.00 181 ASP A CA 1
ATOM 1483 C C . ASP A 1 181 ? 0.500 4.537 2.836 1.00 94.00 181 ASP A C 1
ATOM 1485 O O . ASP A 1 181 ? -0.047 5.132 3.771 1.00 94.00 181 ASP A O 1
ATOM 1489 N N . PRO A 1 182 ? 1.839 4.489 2.718 1.00 96.50 182 PRO A N 1
ATOM 1490 C CA . PRO A 1 182 ? 2.734 5.048 3.721 1.00 96.50 182 PRO A CA 1
ATOM 1491 C C . PRO A 1 182 ? 2.764 6.586 3.722 1.00 96.50 182 PRO A C 1
ATOM 1493 O O . PRO A 1 182 ? 3.452 7.182 4.540 1.00 96.50 182 PRO A O 1
ATOM 1496 N N . ARG A 1 183 ? 1.987 7.264 2.863 1.00 96.38 183 ARG A N 1
ATOM 1497 C CA . ARG A 1 183 ? 1.871 8.737 2.854 1.00 96.38 183 ARG A CA 1
ATOM 1498 C C . ARG A 1 183 ? 1.198 9.292 4.108 1.00 96.38 183 ARG A C 1
ATOM 1500 O O . ARG A 1 183 ? 1.428 10.443 4.468 1.00 96.38 183 ARG A O 1
ATOM 1507 N N . PHE A 1 184 ? 0.335 8.500 4.739 1.00 95.31 184 PHE A N 1
ATOM 1508 C CA . PHE A 1 184 ? -0.476 8.927 5.882 1.00 95.31 184 PHE A CA 1
ATOM 1509 C C . PHE A 1 184 ? 0.096 8.494 7.231 1.00 95.31 184 PHE A C 1
ATOM 1511 O O . PHE A 1 184 ? -0.528 8.719 8.267 1.00 95.31 184 PHE A O 1
ATOM 1518 N N . THR A 1 185 ? 1.277 7.885 7.231 1.00 95.19 185 THR A N 1
ATOM 1519 C CA . THR A 1 185 ? 1.929 7.389 8.437 1.00 95.19 185 THR A CA 1
ATOM 1520 C C . THR A 1 185 ? 3.439 7.589 8.358 1.00 95.19 185 THR A C 1
ATOM 1522 O O . THR A 1 185 ? 3.963 8.041 7.341 1.00 95.19 185 THR A O 1
ATOM 1525 N N . LYS A 1 186 ? 4.137 7.323 9.458 1.00 95.88 186 LYS A N 1
ATOM 1526 C CA . LYS A 1 186 ? 5.595 7.385 9.528 1.00 95.88 186 LYS A CA 1
ATOM 1527 C C . LYS A 1 186 ? 6.168 5.984 9.635 1.00 95.88 186 LYS A C 1
ATOM 1529 O O . LYS A 1 186 ? 5.639 5.150 10.367 1.00 95.88 186 LYS A O 1
ATOM 1534 N N . ILE A 1 187 ? 7.265 5.767 8.921 1.00 97.25 187 ILE A N 1
ATOM 1535 C CA . ILE A 1 187 ? 8.026 4.521 8.974 1.00 97.25 187 ILE A CA 1
ATOM 1536 C C . ILE A 1 187 ? 9.067 4.642 10.090 1.00 97.25 187 ILE A C 1
ATOM 1538 O O . ILE A 1 187 ? 9.892 5.546 10.050 1.00 97.25 187 ILE A O 1
ATOM 1542 N N . ILE A 1 188 ? 9.015 3.800 11.118 1.00 95.75 188 ILE A N 1
ATOM 1543 C CA . ILE A 1 188 ? 9.932 3.894 12.275 1.00 95.75 188 ILE A CA 1
ATOM 1544 C C . ILE A 1 188 ? 11.146 2.971 12.156 1.00 95.75 188 ILE A C 1
ATOM 1546 O O . ILE A 1 188 ? 11.841 2.742 13.143 1.00 95.75 188 ILE A O 1
ATOM 1550 N N . ASP A 1 189 ? 11.414 2.486 10.948 1.00 95.00 189 ASP A N 1
ATOM 1551 C CA . ASP A 1 189 ? 12.595 1.706 10.623 1.00 95.00 189 ASP A CA 1
ATOM 1552 C C . ASP A 1 189 ? 13.498 2.457 9.629 1.00 95.00 189 ASP A C 1
ATOM 1554 O O . ASP A 1 189 ? 13.052 3.089 8.666 1.00 95.00 189 ASP A O 1
ATOM 1558 N N . SER A 1 190 ? 14.798 2.406 9.910 1.00 95.88 190 SER A N 1
ATOM 1559 C CA . SER A 1 190 ? 15.861 2.970 9.084 1.00 95.88 190 SER A CA 1
ATOM 1560 C C . SER A 1 190 ? 16.222 2.084 7.888 1.00 95.88 190 SER A C 1
ATOM 1562 O O . SER A 1 190 ? 16.897 2.562 6.972 1.00 95.88 190 SER A O 1
ATOM 1564 N N . LYS A 1 191 ? 15.788 0.816 7.880 1.00 96.62 191 LYS A N 1
ATOM 1565 C CA . LYS A 1 191 ? 16.024 -0.154 6.807 1.00 96.62 191 LYS A CA 1
ATOM 1566 C C . LYS A 1 191 ? 14.746 -0.90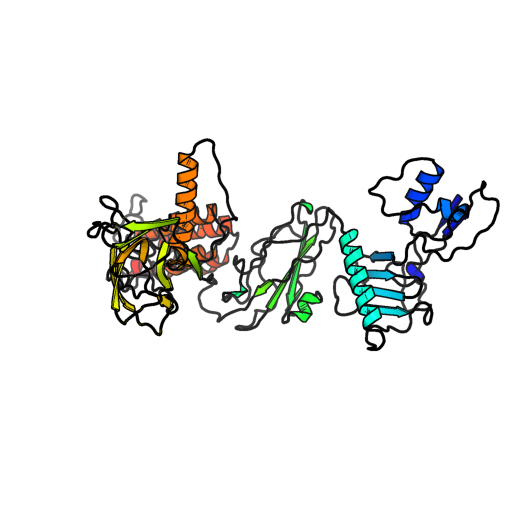3 6.389 1.00 96.62 191 LYS A C 1
ATOM 1568 O O . LYS A 1 191 ? 14.770 -2.124 6.273 1.00 96.62 191 LYS A O 1
ATOM 1573 N N . PRO A 1 192 ? 13.677 -0.173 6.037 1.00 97.19 192 PRO A N 1
ATOM 1574 C CA . PRO A 1 192 ? 12.357 -0.768 5.900 1.00 97.19 192 PRO A CA 1
ATOM 1575 C C . PRO A 1 192 ? 12.285 -1.821 4.797 1.00 97.19 192 PRO A C 1
ATOM 1577 O O . PRO A 1 192 ? 13.040 -1.769 3.816 1.00 97.19 192 PRO A O 1
ATOM 1580 N N . GLU A 1 193 ? 11.309 -2.721 4.888 1.00 96.94 193 GLU A N 1
ATOM 1581 C CA . GLU A 1 193 ? 11.082 -3.722 3.851 1.00 96.94 193 GLU A CA 1
ATOM 1582 C C . GLU A 1 193 ? 10.087 -3.289 2.775 1.00 96.94 193 GLU A C 1
ATOM 1584 O O . GLU A 1 193 ? 9.008 -2.744 3.030 1.00 96.94 193 GLU A O 1
ATOM 1589 N N . PHE A 1 194 ? 10.422 -3.636 1.534 1.00 98.31 194 PHE A N 1
ATOM 1590 C CA . PHE A 1 194 ? 9.594 -3.420 0.359 1.00 98.31 194 PHE A CA 1
ATOM 1591 C C . PHE A 1 194 ? 8.903 -4.704 -0.096 1.00 98.31 194 PHE A C 1
ATOM 1593 O O . PHE A 1 194 ? 9.509 -5.777 -0.157 1.00 98.31 194 PHE A O 1
ATOM 1600 N N . SER A 1 195 ? 7.636 -4.583 -0.495 1.00 97.69 195 SER A N 1
ATOM 1601 C CA . SER A 1 195 ? 6.887 -5.670 -1.139 1.00 97.69 195 SER A CA 1
ATOM 1602 C C . SER A 1 195 ? 6.095 -5.168 -2.341 1.00 97.69 195 SER A C 1
ATOM 1604 O O . SER A 1 195 ? 5.732 -3.994 -2.412 1.00 97.69 195 SER A O 1
ATOM 1606 N N . TRP A 1 196 ? 5.834 -6.058 -3.296 1.00 97.62 196 TRP A N 1
ATOM 1607 C CA . TRP A 1 196 ? 5.056 -5.799 -4.503 1.00 97.62 196 TRP A CA 1
ATOM 1608 C C . TRP A 1 196 ? 4.384 -7.072 -5.026 1.00 97.62 196 TRP A C 1
ATOM 1610 O O . TRP A 1 196 ? 4.796 -8.206 -4.767 1.00 97.62 196 TRP A O 1
ATOM 1620 N N . PHE A 1 197 ? 3.350 -6.883 -5.836 1.00 95.75 197 PHE A N 1
ATOM 1621 C CA . PHE A 1 197 ? 2.722 -7.943 -6.605 1.00 95.75 197 PHE A CA 1
ATOM 1622 C C . PHE A 1 197 ? 3.446 -8.144 -7.927 1.00 95.75 197 PHE A C 1
ATOM 1624 O O . PHE A 1 197 ? 3.605 -7.217 -8.726 1.00 95.75 197 PHE A O 1
ATOM 1631 N N . VAL A 1 198 ? 3.841 -9.393 -8.168 1.00 95.75 198 VAL A N 1
ATOM 1632 C CA . VAL A 1 198 ? 4.330 -9.832 -9.472 1.00 95.75 198 VAL A CA 1
ATOM 1633 C C . VAL A 1 198 ? 3.132 -9.905 -10.429 1.00 95.75 198 VAL A C 1
ATOM 1635 O O . VAL A 1 198 ? 2.155 -10.599 -10.129 1.00 95.75 198 VAL A O 1
ATOM 1638 N N . PRO A 1 199 ? 3.172 -9.200 -11.569 1.00 94.06 199 PRO A N 1
ATOM 1639 C CA . PRO A 1 199 ? 2.088 -9.201 -12.539 1.00 94.06 199 PRO A CA 1
ATOM 1640 C C . PRO A 1 199 ? 1.935 -10.583 -13.187 1.00 94.06 199 PRO A C 1
ATOM 1642 O O . PRO A 1 199 ? 2.910 -11.312 -13.385 1.00 94.06 199 PRO A O 1
ATOM 1645 N N . LYS A 1 200 ? 0.699 -10.955 -13.536 1.00 93.00 200 LYS A N 1
ATOM 1646 C CA . LYS A 1 200 ? 0.384 -12.292 -14.077 1.00 93.00 200 LYS A CA 1
ATOM 1647 C C . LYS A 1 200 ? 1.066 -12.543 -15.419 1.00 93.00 200 LYS A C 1
ATOM 1649 O O . LYS A 1 200 ? 1.440 -13.676 -15.712 1.00 93.00 200 LYS A O 1
ATOM 1654 N N . GLU A 1 201 ? 1.235 -11.487 -16.203 1.00 90.75 201 GLU A N 1
ATOM 1655 C CA . GLU A 1 201 ? 1.868 -11.477 -17.519 1.00 90.75 201 GLU A CA 1
ATOM 1656 C C . GLU A 1 201 ? 3.329 -11.936 -17.439 1.00 90.75 201 GLU A C 1
ATOM 1658 O O . GLU A 1 201 ? 3.796 -12.636 -18.334 1.00 90.75 201 GLU A O 1
ATOM 1663 N N . ALA A 1 202 ? 4.021 -11.636 -16.331 1.00 90.50 202 ALA A N 1
ATOM 1664 C CA . ALA A 1 202 ? 5.405 -12.057 -16.128 1.00 90.50 202 ALA A CA 1
ATOM 1665 C C . ALA A 1 202 ? 5.552 -13.575 -15.933 1.00 90.50 202 ALA A C 1
ATOM 1667 O O . ALA A 1 202 ? 6.648 -14.107 -16.120 1.00 90.50 202 ALA A O 1
ATOM 1668 N N . VAL A 1 203 ? 4.464 -14.270 -15.566 1.00 90.44 203 VAL A N 1
ATOM 1669 C CA . VAL A 1 203 ? 4.387 -15.694 -15.189 1.00 90.44 203 VAL A CA 1
ATOM 1670 C C . VAL A 1 203 ? 5.226 -16.035 -13.950 1.00 90.44 203 VAL A C 1
ATOM 1672 O O . VAL A 1 203 ? 4.690 -16.525 -12.958 1.00 90.44 203 VAL A O 1
ATOM 1675 N N . ILE A 1 204 ? 6.532 -15.770 -13.987 1.00 90.81 204 ILE A N 1
ATOM 1676 C CA . ILE A 1 204 ? 7.496 -15.928 -12.899 1.00 90.81 204 ILE A CA 1
ATOM 1677 C C . ILE A 1 204 ? 8.442 -14.723 -12.899 1.00 90.81 204 ILE A C 1
ATOM 1679 O O . ILE A 1 204 ? 9.006 -14.368 -13.931 1.00 90.81 204 ILE A O 1
ATOM 1683 N N . GLN A 1 205 ? 8.704 -14.163 -11.718 1.00 94.88 205 GLN A N 1
ATOM 1684 C CA . GLN A 1 205 ? 9.811 -13.229 -11.512 1.00 94.88 205 GLN A CA 1
ATOM 1685 C C . GLN A 1 205 ? 11.139 -13.992 -11.360 1.00 94.88 205 GLN A C 1
ATOM 1687 O O . GLN A 1 205 ? 11.281 -14.831 -10.467 1.00 94.88 205 GLN A O 1
ATOM 1692 N N . LYS A 1 206 ? 12.130 -13.683 -12.203 1.00 94.88 206 LYS A N 1
ATOM 1693 C CA . LYS A 1 206 ? 13.513 -14.199 -12.119 1.00 94.88 206 LYS A CA 1
ATOM 1694 C C . LYS A 1 206 ? 14.508 -13.202 -11.527 1.00 94.88 206 LYS A C 1
ATOM 1696 O O . LYS A 1 206 ? 15.635 -13.579 -11.194 1.00 94.88 206 LYS A O 1
ATOM 1701 N N . GLY A 1 207 ? 14.115 -11.943 -11.423 1.00 95.94 207 GLY A N 1
ATOM 1702 C CA . GLY A 1 207 ? 14.873 -10.908 -10.743 1.00 95.94 207 GLY A CA 1
ATOM 1703 C C . GLY A 1 207 ? 14.064 -9.631 -10.611 1.00 95.94 207 GLY A C 1
ATOM 1704 O O . GLY A 1 207 ? 12.981 -9.516 -11.185 1.00 95.94 207 GLY A O 1
ATOM 1705 N N . TYR A 1 208 ? 14.605 -8.676 -9.874 1.00 97.38 208 TYR A N 1
ATOM 1706 C CA . TYR A 1 208 ? 14.004 -7.367 -9.669 1.00 97.38 208 TYR A CA 1
ATOM 1707 C C . TYR A 1 208 ? 15.072 -6.282 -9.583 1.00 97.38 208 TYR A C 1
ATOM 1709 O O . TYR A 1 208 ? 16.254 -6.570 -9.389 1.00 97.38 208 TYR A O 1
ATOM 1717 N N . GLN A 1 209 ? 14.633 -5.038 -9.727 1.00 97.44 209 GLN A N 1
ATOM 1718 C CA . GLN A 1 209 ? 15.425 -3.858 -9.422 1.00 97.44 209 GLN A CA 1
ATOM 1719 C C . GLN A 1 209 ? 14.556 -2.829 -8.708 1.00 97.44 209 GLN A C 1
ATOM 1721 O O . GLN A 1 209 ? 13.518 -2.424 -9.234 1.00 97.44 209 GLN A O 1
ATOM 1726 N N . ILE A 1 210 ? 15.006 -2.407 -7.531 1.00 98.69 210 ILE A N 1
ATOM 1727 C CA . ILE A 1 210 ? 14.405 -1.356 -6.717 1.00 98.69 210 ILE A CA 1
ATOM 1728 C C . ILE A 1 210 ? 15.237 -0.090 -6.877 1.00 98.69 210 ILE A C 1
ATOM 1730 O O . ILE A 1 210 ? 16.466 -0.139 -6.822 1.00 98.69 210 ILE A O 1
ATOM 1734 N N . LEU A 1 211 ? 14.547 1.034 -7.044 1.00 98.75 211 LEU A N 1
ATOM 1735 C CA . LEU A 1 211 ? 15.127 2.364 -6.928 1.00 98.75 211 LEU A CA 1
ATOM 1736 C C . LEU A 1 211 ? 14.510 3.068 -5.727 1.00 98.75 211 LEU A C 1
ATOM 1738 O O . LEU A 1 211 ? 13.288 3.057 -5.585 1.00 98.75 211 LEU A O 1
ATOM 1742 N N . VAL A 1 212 ? 15.346 3.717 -4.923 1.00 98.81 212 VAL A N 1
ATOM 1743 C CA . VAL A 1 212 ? 14.956 4.659 -3.873 1.00 98.81 212 VAL A CA 1
ATOM 1744 C C . VAL A 1 212 ? 15.666 5.980 -4.130 1.00 98.81 212 VAL A C 1
ATOM 1746 O O . VAL A 1 212 ? 16.877 6.012 -4.365 1.00 98.81 212 VAL A O 1
ATOM 1749 N N . SER A 1 213 ? 14.913 7.071 -4.065 1.00 98.75 213 SER A N 1
ATOM 1750 C CA . SER A 1 213 ? 15.395 8.413 -4.377 1.00 98.75 213 SER A CA 1
ATOM 1751 C C . SER A 1 213 ? 15.029 9.413 -3.293 1.00 98.75 213 SER A C 1
ATOM 1753 O O . SER A 1 213 ? 13.981 9.299 -2.654 1.00 98.75 213 SER A O 1
ATOM 1755 N N . SER A 1 214 ? 15.862 10.442 -3.142 1.00 98.19 214 SER A N 1
ATOM 1756 C CA . SER A 1 214 ? 15.640 11.537 -2.185 1.00 98.19 214 SER A CA 1
ATOM 1757 C C . SER A 1 214 ? 14.649 12.592 -2.687 1.00 98.19 214 SER A C 1
ATOM 1759 O O . SER A 1 214 ? 14.183 13.436 -1.925 1.00 98.19 214 SER A O 1
ATOM 1761 N N . THR A 1 215 ? 14.323 12.579 -3.983 1.00 98.25 215 THR A N 1
ATOM 1762 C CA . THR A 1 215 ? 13.421 13.555 -4.601 1.00 98.25 215 THR A CA 1
ATOM 1763 C C . THR A 1 215 ? 12.489 12.905 -5.614 1.00 98.25 215 THR A C 1
ATOM 1765 O O . THR A 1 215 ? 12.824 11.899 -6.248 1.00 98.25 215 THR A O 1
ATOM 1768 N N . LYS A 1 216 ? 11.325 13.536 -5.822 1.00 97.75 216 LYS A N 1
ATOM 1769 C CA . LYS A 1 216 ? 10.379 13.124 -6.865 1.00 97.75 216 LYS A CA 1
ATOM 1770 C C . LYS A 1 216 ? 10.997 13.230 -8.268 1.00 97.75 216 LYS A C 1
ATOM 1772 O O . LYS A 1 216 ? 10.758 12.387 -9.121 1.00 97.75 216 LYS A O 1
ATOM 1777 N N . GLU A 1 217 ? 11.803 14.259 -8.508 1.00 97.19 217 GLU A N 1
ATOM 1778 C CA . GLU A 1 217 ? 12.465 14.458 -9.800 1.00 97.19 217 GLU A CA 1
ATOM 1779 C C . GLU A 1 217 ? 13.439 13.317 -10.123 1.00 97.19 217 GLU A C 1
ATOM 1781 O O . GLU A 1 217 ? 13.419 12.792 -11.236 1.00 97.19 217 GLU A O 1
ATOM 1786 N N . ASN A 1 218 ? 14.246 12.883 -9.151 1.00 98.06 218 ASN A N 1
ATOM 1787 C CA . ASN A 1 218 ? 15.175 11.770 -9.345 1.00 98.06 218 ASN A CA 1
ATOM 1788 C C . ASN A 1 218 ? 14.429 10.470 -9.654 1.00 98.06 218 ASN A C 1
ATOM 1790 O O . ASN A 1 218 ? 14.738 9.810 -10.648 1.00 98.06 218 ASN A O 1
ATOM 1794 N N . ILE A 1 219 ? 13.410 10.122 -8.859 1.00 98.12 219 ILE A N 1
ATOM 1795 C CA . ILE A 1 219 ? 12.670 8.874 -9.080 1.00 98.12 219 ILE A CA 1
ATOM 1796 C C . ILE A 1 219 ? 11.913 8.901 -10.411 1.00 98.12 219 ILE A C 1
ATOM 1798 O O . ILE A 1 219 ? 11.895 7.889 -11.107 1.00 98.12 219 ILE A O 1
ATOM 1802 N N . ASP A 1 220 ? 11.334 10.036 -10.821 1.00 95.88 220 ASP A N 1
ATOM 1803 C CA . ASP A 1 220 ? 10.658 10.182 -12.120 1.00 95.88 220 ASP A CA 1
ATOM 1804 C C . ASP A 1 220 ? 11.649 9.972 -13.282 1.00 95.88 220 ASP A C 1
ATOM 1806 O O . ASP A 1 220 ? 11.288 9.414 -14.321 1.00 95.88 220 ASP A O 1
ATOM 1810 N N . ASN A 1 221 ? 12.918 10.337 -13.072 1.00 95.19 221 ASN A N 1
ATOM 1811 C CA . ASN A 1 221 ? 14.010 10.145 -14.023 1.00 95.19 221 ASN A CA 1
ATOM 1812 C C . ASN A 1 221 ? 14.719 8.780 -13.919 1.00 95.19 221 ASN A C 1
ATOM 1814 O O . ASN A 1 221 ? 15.738 8.581 -14.575 1.00 95.19 221 ASN A O 1
ATOM 1818 N N . ASN A 1 222 ? 14.183 7.827 -13.147 1.00 96.19 222 ASN A N 1
ATOM 1819 C CA . ASN A 1 222 ? 14.794 6.511 -12.891 1.00 96.19 222 ASN A CA 1
ATOM 1820 C C . ASN A 1 222 ? 16.166 6.579 -12.182 1.00 96.19 222 ASN A C 1
ATOM 1822 O O . ASN A 1 222 ? 16.992 5.688 -12.336 1.00 96.19 222 ASN A O 1
ATOM 1826 N N . ILE A 1 223 ? 16.403 7.603 -11.362 1.00 97.38 223 ILE A N 1
ATOM 1827 C CA . ILE A 1 223 ? 17.652 7.772 -10.610 1.00 97.38 223 ILE A CA 1
ATOM 1828 C C . ILE A 1 223 ? 17.444 7.321 -9.164 1.00 97.38 223 ILE A C 1
ATOM 1830 O O . ILE A 1 223 ? 16.802 8.026 -8.390 1.00 97.38 223 ILE A O 1
ATOM 1834 N N . GLY A 1 224 ? 18.013 6.180 -8.773 1.00 97.62 224 GLY A N 1
ATOM 1835 C CA . GLY A 1 224 ? 18.041 5.708 -7.381 1.00 97.62 224 GLY A CA 1
ATOM 1836 C C . GLY A 1 224 ? 19.206 6.298 -6.582 1.00 97.62 224 GLY A C 1
ATOM 1837 O O . GLY A 1 224 ? 20.127 5.573 -6.222 1.00 97.62 224 GLY A O 1
ATOM 1838 N N . ASP A 1 225 ? 19.212 7.615 -6.343 1.00 97.94 225 ASP A N 1
ATOM 1839 C CA . ASP A 1 225 ? 20.336 8.305 -5.685 1.00 97.94 225 ASP A CA 1
ATOM 1840 C C . ASP A 1 225 ? 20.544 7.910 -4.214 1.00 97.94 225 ASP A C 1
ATOM 1842 O O . ASP A 1 225 ? 21.639 8.081 -3.681 1.00 97.94 225 ASP A O 1
ATOM 1846 N N . VAL A 1 226 ? 19.507 7.367 -3.574 1.00 98.50 226 VAL A N 1
ATOM 1847 C CA . VAL A 1 226 ? 19.567 6.838 -2.205 1.00 98.50 226 VAL A CA 1
ATOM 1848 C C . VAL A 1 226 ? 19.900 5.350 -2.230 1.00 98.50 226 VAL A C 1
ATOM 1850 O O . VAL A 1 226 ? 20.737 4.891 -1.454 1.00 98.50 226 VAL A O 1
ATOM 1853 N N . TRP A 1 227 ? 19.278 4.596 -3.139 1.00 98.56 227 TRP A N 1
ATOM 1854 C CA . TRP A 1 227 ? 19.610 3.198 -3.387 1.00 98.56 227 TRP A CA 1
ATOM 1855 C C . TRP A 1 227 ? 19.169 2.762 -4.784 1.00 98.56 227 TRP A C 1
ATOM 1857 O O . TRP A 1 227 ? 18.036 3.006 -5.197 1.00 98.56 227 TRP A O 1
ATOM 1867 N N . ASP A 1 228 ? 20.049 2.051 -5.480 1.00 98.06 228 ASP A N 1
ATOM 1868 C CA . ASP A 1 228 ? 19.725 1.250 -6.656 1.00 98.06 228 ASP A CA 1
ATOM 1869 C C . ASP A 1 228 ? 20.195 -0.178 -6.373 1.00 98.06 228 ASP A C 1
ATOM 1871 O O . ASP A 1 228 ? 21.390 -0.425 -6.185 1.00 98.06 228 ASP A O 1
ATOM 1875 N N . SER A 1 229 ? 19.261 -1.128 -6.316 1.00 97.81 229 SER A N 1
ATOM 1876 C CA . SER A 1 229 ? 19.603 -2.525 -6.034 1.00 97.81 229 SER A CA 1
ATOM 1877 C C . SER A 1 229 ? 20.360 -3.202 -7.183 1.00 97.81 229 SER A C 1
ATOM 1879 O O . SER A 1 229 ? 20.863 -4.315 -7.018 1.00 97.81 229 SER A O 1
ATOM 1881 N N . GLY A 1 230 ? 20.371 -2.594 -8.374 1.00 94.31 230 GLY A N 1
ATOM 1882 C CA . GLY A 1 230 ? 20.713 -3.266 -9.620 1.00 94.31 230 GLY A CA 1
ATOM 1883 C C . GLY A 1 230 ? 19.795 -4.464 -9.887 1.00 94.31 230 GLY A C 1
ATOM 1884 O O . GLY A 1 230 ? 18.721 -4.602 -9.298 1.00 94.31 230 GLY A O 1
ATOM 1885 N N . ASN A 1 231 ? 20.225 -5.362 -10.773 1.00 92.69 231 ASN A N 1
ATOM 1886 C CA . ASN A 1 231 ? 19.513 -6.613 -11.035 1.00 92.69 231 ASN A CA 1
ATOM 1887 C C . ASN A 1 231 ? 19.783 -7.638 -9.925 1.00 92.69 231 ASN A C 1
ATOM 1889 O O . ASN A 1 231 ? 20.785 -8.362 -9.962 1.00 92.69 231 ASN A O 1
ATOM 1893 N N . VAL A 1 232 ? 18.859 -7.742 -8.973 1.00 96.81 232 VAL A N 1
ATOM 1894 C CA . VAL A 1 232 ? 18.874 -8.797 -7.962 1.00 96.81 232 VAL A CA 1
ATOM 1895 C C . VAL A 1 232 ? 18.192 -10.035 -8.533 1.00 96.81 232 VAL A C 1
ATOM 1897 O O . VAL A 1 232 ? 16.994 -10.038 -8.812 1.00 96.81 232 VAL A O 1
ATOM 1900 N N . ARG A 1 233 ? 18.955 -11.118 -8.708 1.00 96.31 233 ARG A N 1
ATOM 1901 C CA . ARG A 1 233 ? 18.427 -12.402 -9.190 1.00 96.31 233 ARG A CA 1
ATOM 1902 C C . ARG A 1 233 ? 17.644 -13.104 -8.087 1.00 96.31 233 ARG A C 1
ATOM 1904 O O . ARG A 1 233 ? 18.178 -13.365 -7.014 1.00 96.31 233 ARG A O 1
ATOM 1911 N N . GLY A 1 234 ? 16.405 -13.475 -8.383 1.00 95.19 234 GLY A N 1
ATOM 1912 C CA . GLY A 1 234 ? 15.531 -14.166 -7.446 1.00 95.19 234 GLY A CA 1
ATOM 1913 C C . GLY A 1 234 ? 14.053 -13.870 -7.672 1.00 95.19 234 GLY A C 1
ATOM 1914 O O . GLY A 1 234 ? 13.668 -12.964 -8.409 1.00 95.19 234 GLY A O 1
ATOM 1915 N N . SER A 1 235 ? 13.220 -14.655 -7.000 1.00 94.81 235 SER A N 1
ATOM 1916 C CA . SER A 1 235 ? 11.762 -14.549 -7.052 1.00 94.81 235 SER A CA 1
ATOM 1917 C C . SER A 1 235 ? 11.160 -13.869 -5.818 1.00 94.81 235 SER A C 1
ATOM 1919 O O . SER A 1 235 ? 9.942 -13.886 -5.673 1.00 94.81 235 SER A O 1
ATOM 1921 N N . LYS A 1 236 ? 11.981 -13.334 -4.897 1.00 95.62 236 LYS A N 1
ATOM 1922 C CA . LYS A 1 236 ? 11.488 -12.620 -3.706 1.00 95.62 236 LYS A CA 1
ATOM 1923 C C . LYS A 1 236 ? 10.790 -11.334 -4.169 1.00 95.62 236 LYS A C 1
ATOM 1925 O O . LYS A 1 236 ? 11.365 -10.575 -4.944 1.00 95.62 236 LYS A O 1
ATOM 1930 N N . SER A 1 237 ? 9.549 -11.135 -3.737 1.00 96.25 237 SER A N 1
ATOM 1931 C CA . SER A 1 237 ? 8.741 -9.942 -4.040 1.00 96.25 237 SER A CA 1
ATOM 1932 C C . SER A 1 237 ? 8.021 -9.385 -2.814 1.00 96.25 237 SER A C 1
ATOM 1934 O O . SER A 1 237 ? 7.196 -8.488 -2.928 1.00 96.25 237 SER A O 1
ATOM 1936 N N . ALA A 1 238 ? 8.294 -9.947 -1.644 1.00 95.56 238 ALA A N 1
ATOM 1937 C CA . ALA A 1 238 ? 7.807 -9.473 -0.364 1.00 95.56 238 ALA A CA 1
ATOM 1938 C C . ALA A 1 238 ? 8.973 -9.473 0.614 1.00 95.56 238 ALA A C 1
ATOM 1940 O O . ALA A 1 238 ? 9.900 -10.261 0.407 1.00 95.56 238 ALA A O 1
ATOM 1941 N N . ASP A 1 239 ? 8.917 -8.632 1.646 1.00 95.56 239 ASP A N 1
ATOM 1942 C CA . ASP A 1 239 ? 9.916 -8.594 2.721 1.00 95.56 239 ASP A CA 1
ATOM 1943 C C . ASP A 1 239 ? 11.344 -8.259 2.223 1.00 95.56 239 ASP A C 1
ATOM 1945 O O . ASP A 1 239 ? 12.345 -8.824 2.661 1.00 95.56 239 ASP A O 1
ATOM 1949 N N . VAL A 1 240 ? 11.485 -7.421 1.194 1.00 97.75 240 VAL A N 1
ATOM 1950 C CA . VAL A 1 240 ? 12.808 -7.061 0.659 1.00 97.75 240 VAL A CA 1
ATOM 1951 C C . VAL A 1 240 ? 13.369 -5.875 1.434 1.00 97.75 240 VAL A C 1
ATOM 1953 O O . VAL A 1 240 ? 13.010 -4.738 1.141 1.00 97.75 240 VAL A O 1
ATOM 1956 N N . GLU A 1 241 ? 14.258 -6.152 2.391 1.00 97.50 241 GLU A N 1
ATOM 1957 C CA . GLU A 1 241 ? 14.964 -5.137 3.189 1.00 97.50 241 GLU A CA 1
ATOM 1958 C C . GLU A 1 241 ? 15.677 -4.109 2.298 1.00 97.50 241 GLU A C 1
ATOM 1960 O O . GLU A 1 241 ? 16.309 -4.442 1.283 1.00 97.50 241 GLU A O 1
ATOM 1965 N N . PHE A 1 242 ? 15.585 -2.844 2.696 1.00 98.31 242 PHE A N 1
ATOM 1966 C CA . PHE A 1 242 ? 16.320 -1.751 2.089 1.00 98.31 242 PHE A CA 1
ATOM 1967 C C . PHE A 1 242 ? 17.842 -1.957 2.209 1.00 98.31 242 PHE A C 1
ATOM 1969 O O . PHE A 1 242 ? 18.430 -1.925 3.288 1.00 98.31 242 PHE A O 1
ATOM 1976 N N . GLY A 1 243 ? 18.505 -2.125 1.062 1.00 97.75 243 GLY A N 1
ATOM 1977 C CA . GLY A 1 243 ? 19.936 -2.442 0.984 1.00 97.75 243 GLY A CA 1
ATOM 1978 C C . GLY A 1 243 ? 20.880 -1.236 0.918 1.00 97.75 243 GLY A C 1
ATOM 1979 O O . GLY A 1 243 ? 22.068 -1.431 0.660 1.00 97.75 243 GLY A O 1
ATOM 1980 N N . GLY A 1 244 ? 20.371 -0.011 1.080 1.00 97.06 244 GLY A N 1
ATOM 1981 C CA . GLY A 1 244 ? 21.182 1.208 1.127 1.00 97.06 244 GLY A CA 1
ATOM 1982 C C . GLY A 1 244 ? 21.737 1.519 2.524 1.00 97.06 244 GLY A C 1
ATOM 1983 O O . GLY A 1 244 ? 21.599 0.741 3.471 1.00 97.06 244 GLY A O 1
ATOM 1984 N N . GLU A 1 245 ? 22.373 2.684 2.656 1.00 97.56 245 GLU A N 1
ATOM 1985 C CA . GLU A 1 245 ? 22.775 3.224 3.964 1.00 97.56 245 GLU A CA 1
ATOM 1986 C C . GLU A 1 245 ? 21.540 3.635 4.778 1.00 97.56 245 GLU A C 1
ATOM 1988 O O . GLU A 1 245 ? 20.638 4.222 4.181 1.00 97.56 245 GLU A O 1
ATOM 1993 N N . PRO A 1 246 ? 21.499 3.395 6.108 1.00 97.88 246 PRO A N 1
ATOM 1994 C CA . PRO A 1 246 ? 20.328 3.667 6.943 1.00 97.88 246 PRO A CA 1
ATOM 1995 C C . PRO A 1 246 ? 19.669 5.019 6.651 1.00 97.88 246 PRO A C 1
ATOM 1997 O O . PRO A 1 246 ? 20.338 6.058 6.596 1.00 97.88 246 PRO A O 1
ATOM 2000 N N . LEU A 1 247 ? 18.350 4.994 6.460 1.00 98.06 247 LEU A N 1
ATOM 2001 C CA . LEU A 1 247 ? 17.575 6.177 6.108 1.00 98.06 247 LEU A CA 1
ATOM 2002 C C . LEU A 1 247 ? 17.608 7.215 7.231 1.00 98.06 247 LEU A C 1
ATOM 2004 O O . LEU A 1 247 ? 17.761 6.896 8.407 1.00 98.06 247 LEU A O 1
ATOM 2008 N N . SER A 1 248 ? 17.446 8.482 6.859 1.00 97.75 248 SER A N 1
ATOM 2009 C CA . SER A 1 248 ? 17.379 9.580 7.821 1.00 97.75 248 SER A CA 1
ATOM 2010 C C . SER A 1 248 ? 15.943 9.823 8.277 1.00 97.75 248 SER A C 1
ATOM 2012 O O . SER A 1 248 ? 15.016 9.859 7.465 1.00 97.75 248 SER A O 1
ATOM 2014 N N . GLU A 1 249 ? 15.769 10.051 9.577 1.00 97.69 249 GLU A N 1
ATOM 2015 C CA . GLU A 1 249 ? 14.490 10.450 10.167 1.00 97.69 249 GLU A CA 1
ATOM 2016 C C . GLU A 1 249 ? 13.934 11.708 9.492 1.00 97.69 249 GLU A C 1
ATOM 2018 O O . GLU A 1 249 ? 14.679 12.593 9.056 1.00 97.69 249 GLU A O 1
ATOM 2023 N N . ASN A 1 250 ? 12.606 11.812 9.432 1.00 96.75 250 ASN A N 1
ATOM 2024 C CA . ASN A 1 250 ? 11.880 12.973 8.917 1.00 96.75 250 ASN A CA 1
ATOM 2025 C C . ASN A 1 250 ? 12.274 13.392 7.485 1.00 96.75 250 ASN A C 1
ATOM 2027 O O . ASN A 1 250 ? 11.981 14.514 7.065 1.00 96.75 250 ASN A O 1
ATOM 2031 N N . THR A 1 251 ? 12.885 12.495 6.710 1.00 97.38 251 THR A N 1
ATOM 2032 C CA . THR A 1 251 ? 13.347 12.754 5.340 1.00 97.38 251 THR A CA 1
ATOM 2033 C C . THR A 1 251 ? 12.431 12.077 4.333 1.00 97.38 251 THR A C 1
ATOM 2035 O O . THR A 1 251 ? 12.017 10.941 4.521 1.00 97.38 251 THR A O 1
ATOM 2038 N N . GLU A 1 252 ? 12.054 12.789 3.278 1.00 98.12 252 GLU A N 1
ATOM 2039 C CA . GLU A 1 252 ? 11.152 12.254 2.261 1.00 98.12 252 GLU A CA 1
ATOM 2040 C C . GLU A 1 252 ? 11.900 11.339 1.296 1.00 98.12 252 GLU A C 1
ATOM 2042 O O . GLU A 1 252 ? 12.987 11.681 0.828 1.00 98.12 252 GLU A O 1
ATOM 2047 N N . TYR A 1 253 ? 11.286 10.207 0.963 1.00 98.75 253 TYR A N 1
ATOM 2048 C CA . TYR A 1 253 ? 11.819 9.272 -0.014 1.00 98.75 253 TYR A CA 1
ATOM 2049 C C . TYR A 1 253 ? 10.727 8.808 -0.972 1.00 98.75 253 TYR A C 1
ATOM 2051 O O . TYR A 1 253 ? 9.530 8.801 -0.669 1.00 98.75 253 TYR A O 1
ATOM 2059 N N . PHE A 1 254 ? 11.164 8.396 -2.153 1.00 98.81 254 PHE A N 1
ATOM 2060 C CA . PHE A 1 254 ? 10.312 7.800 -3.167 1.00 98.81 254 PHE A CA 1
ATOM 2061 C C . PHE A 1 254 ? 10.950 6.507 -3.627 1.00 98.81 254 PHE A C 1
ATOM 2063 O O . PHE A 1 254 ? 12.164 6.465 -3.816 1.00 98.81 254 PHE A O 1
ATOM 2070 N N . TRP A 1 255 ? 10.149 5.473 -3.849 1.00 98.88 255 TRP A N 1
ATOM 2071 C CA . TRP A 1 255 ? 10.659 4.219 -4.376 1.00 98.88 255 TRP A CA 1
ATOM 2072 C C . TRP A 1 255 ? 9.770 3.646 -5.466 1.00 98.88 255 TRP A C 1
ATOM 2074 O O . TRP A 1 255 ? 8.588 3.975 -5.569 1.00 98.88 255 TRP A O 1
ATOM 2084 N N . LYS A 1 256 ? 10.357 2.788 -6.294 1.00 98.75 256 LYS A N 1
ATOM 2085 C CA . LYS A 1 256 ? 9.642 1.981 -7.284 1.00 98.75 256 LYS A CA 1
ATOM 2086 C C . LYS A 1 256 ? 10.431 0.731 -7.629 1.00 98.75 256 LYS A C 1
ATOM 2088 O O . LYS A 1 256 ? 11.626 0.643 -7.343 1.00 98.75 256 LYS A O 1
ATOM 2093 N N . VAL A 1 257 ? 9.775 -0.212 -8.292 1.00 98.62 257 VAL A N 1
ATOM 2094 C CA . VAL A 1 257 ? 10.365 -1.504 -8.646 1.00 98.62 257 VAL A CA 1
ATOM 2095 C C . VAL A 1 257 ? 10.016 -1.900 -10.075 1.00 98.62 257 VAL A C 1
ATOM 2097 O O . VAL A 1 257 ? 8.934 -1.602 -10.575 1.00 98.62 257 VAL A O 1
ATOM 2100 N N . ARG A 1 258 ? 10.949 -2.577 -10.739 1.00 95.75 258 ARG A N 1
ATOM 2101 C CA . ARG A 1 258 ? 10.721 -3.316 -11.987 1.00 95.75 258 ARG A CA 1
ATOM 2102 C C . ARG A 1 258 ? 11.238 -4.736 -11.847 1.00 95.75 258 ARG A C 1
ATOM 2104 O O . ARG A 1 258 ? 12.028 -5.026 -10.947 1.00 95.75 258 ARG A O 1
ATOM 2111 N N . ILE A 1 259 ? 10.819 -5.615 -12.744 1.00 95.31 259 ILE A N 1
ATOM 2112 C CA . ILE A 1 259 ? 11.133 -7.039 -12.673 1.00 95.31 259 ILE A CA 1
ATOM 2113 C C . ILE A 1 259 ? 11.729 -7.575 -13.969 1.00 95.31 259 ILE A C 1
ATOM 2115 O O . ILE A 1 259 ? 11.594 -6.985 -15.037 1.00 95.31 259 ILE A O 1
ATOM 2119 N N . PHE A 1 260 ? 12.372 -8.732 -13.848 1.00 92.00 260 PHE A N 1
ATOM 2120 C CA . PHE A 1 260 ? 12.769 -9.583 -14.960 1.00 92.00 260 PHE A CA 1
ATOM 2121 C C . PHE A 1 260 ? 11.846 -10.798 -14.978 1.00 92.00 260 PHE A C 1
ATOM 2123 O O . PHE A 1 260 ? 11.781 -11.539 -13.990 1.00 92.00 260 PHE A O 1
ATOM 2130 N N . ASP A 1 261 ? 11.138 -11.000 -16.082 1.00 90.56 261 ASP A N 1
ATOM 2131 C CA . ASP A 1 261 ? 10.166 -12.082 -16.229 1.00 90.56 261 ASP A CA 1
ATOM 2132 C C . ASP A 1 261 ? 10.823 -13.457 -16.492 1.00 90.56 261 ASP A C 1
ATOM 2134 O O . ASP A 1 261 ? 12.050 -13.630 -16.434 1.00 90.56 261 ASP A O 1
ATOM 2138 N N . GLN A 1 262 ? 10.002 -14.462 -16.813 1.00 89.12 262 GLN A N 1
ATOM 2139 C CA . GLN A 1 262 ? 10.463 -15.818 -17.114 1.00 89.12 262 GLN A CA 1
ATOM 2140 C C . GLN A 1 262 ? 11.460 -15.905 -18.289 1.00 89.12 262 GLN A C 1
ATOM 2142 O O . GLN A 1 262 ? 12.290 -16.819 -18.302 1.00 89.12 262 GLN A O 1
ATOM 2147 N N . ASP A 1 263 ? 11.434 -14.968 -19.234 1.00 86.56 263 ASP A N 1
ATOM 2148 C CA . ASP A 1 263 ? 12.294 -14.926 -20.421 1.00 86.56 263 ASP A CA 1
ATOM 2149 C C . ASP A 1 263 ? 13.463 -13.935 -20.252 1.00 86.56 263 ASP A C 1
ATOM 2151 O O . ASP A 1 263 ? 14.267 -13.747 -21.165 1.00 86.56 263 ASP A O 1
ATOM 2155 N N . ASN A 1 264 ? 13.626 -13.373 -19.045 1.00 85.38 264 ASN A N 1
ATOM 2156 C CA . ASN A 1 264 ? 14.530 -12.267 -18.711 1.00 85.38 264 ASN A CA 1
ATOM 2157 C C . ASN A 1 264 ? 14.203 -10.954 -19.438 1.00 85.38 264 ASN A C 1
ATOM 2159 O O . ASN A 1 264 ? 15.087 -10.104 -19.578 1.00 85.38 264 ASN A O 1
ATOM 2163 N N . ARG A 1 265 ? 12.959 -10.770 -19.883 1.00 84.38 265 ARG A N 1
ATOM 2164 C CA . ARG A 1 265 ? 12.491 -9.472 -20.370 1.00 84.38 265 ARG A CA 1
ATOM 2165 C C . ARG A 1 265 ? 12.281 -8.550 -19.181 1.00 84.38 265 ARG A C 1
ATOM 2167 O O . ARG A 1 265 ? 11.825 -8.978 -18.120 1.00 84.38 265 ARG A O 1
ATOM 2174 N N . LEU A 1 266 ? 12.663 -7.298 -19.369 1.00 87.38 266 LEU A N 1
ATOM 2175 C CA . LEU A 1 266 ? 12.580 -6.264 -18.355 1.00 87.38 266 LEU A CA 1
ATOM 2176 C C . LEU A 1 266 ? 11.203 -5.606 -18.406 1.00 87.38 266 LEU A C 1
ATOM 2178 O O . LEU A 1 266 ? 10.766 -5.211 -19.485 1.00 87.38 266 LEU A O 1
ATOM 2182 N N . SER A 1 267 ? 10.552 -5.463 -17.254 1.00 89.62 267 SER A N 1
ATOM 2183 C CA . SER A 1 267 ? 9.321 -4.685 -17.161 1.00 89.62 267 SER A CA 1
ATOM 2184 C C . SER A 1 267 ? 9.589 -3.185 -17.123 1.00 89.62 267 SER A C 1
ATOM 2186 O O . SER A 1 267 ? 10.672 -2.728 -16.741 1.00 89.62 267 SER A O 1
ATOM 2188 N N . GLU A 1 268 ? 8.554 -2.400 -17.412 1.00 88.62 268 GLU A N 1
ATOM 2189 C CA . GLU A 1 268 ? 8.520 -1.020 -16.940 1.00 88.62 268 GLU A CA 1
ATOM 2190 C C . GLU A 1 268 ? 8.561 -0.982 -15.403 1.00 88.62 268 GLU A C 1
ATOM 2192 O O . GLU A 1 268 ? 8.248 -1.965 -14.715 1.00 88.62 268 GLU A O 1
ATOM 2197 N N . TYR A 1 269 ? 8.978 0.161 -14.863 1.00 94.06 269 TYR A N 1
ATOM 2198 C CA . TYR A 1 269 ? 8.873 0.416 -13.433 1.00 94.06 269 TYR A CA 1
ATOM 2199 C C . TYR A 1 269 ? 7.414 0.615 -13.031 1.00 94.06 269 TYR A C 1
ATOM 2201 O O . TYR A 1 269 ? 6.629 1.196 -13.774 1.00 94.06 269 TYR A O 1
ATOM 2209 N N . SER A 1 270 ? 7.085 0.191 -11.815 1.00 97.12 270 SER A N 1
ATOM 2210 C CA . SER A 1 270 ? 5.864 0.601 -11.133 1.00 97.12 270 SER A CA 1
ATOM 2211 C C . SER A 1 270 ? 5.776 2.125 -10.999 1.00 97.12 270 SER A C 1
ATOM 2213 O O . SER A 1 270 ? 6.790 2.834 -11.025 1.00 97.12 270 SER A O 1
ATOM 2215 N N . GLU A 1 271 ? 4.568 2.624 -10.738 1.00 96.38 271 GLU A N 1
ATOM 2216 C CA . GLU A 1 271 ? 4.398 3.997 -10.261 1.00 96.38 271 GLU A CA 1
ATOM 2217 C C . GLU A 1 271 ? 5.213 4.225 -8.972 1.00 96.38 271 GLU A C 1
ATOM 2219 O O . GLU A 1 271 ? 5.260 3.328 -8.119 1.00 96.38 271 GLU A O 1
ATOM 2224 N N . PRO A 1 272 ? 5.860 5.395 -8.802 1.00 98.00 272 PRO A N 1
ATOM 2225 C CA . PRO A 1 272 ? 6.577 5.713 -7.574 1.00 98.00 272 PRO A CA 1
ATOM 2226 C C . PRO A 1 272 ? 5.648 5.800 -6.359 1.00 98.00 272 PRO A C 1
ATOM 2228 O O . PRO A 1 272 ? 4.637 6.505 -6.386 1.00 98.00 272 PRO A O 1
ATOM 2231 N N . GLN A 1 273 ? 6.033 5.160 -5.257 1.00 98.62 273 GLN A N 1
ATOM 2232 C CA . GLN A 1 273 ? 5.389 5.314 -3.954 1.00 98.62 273 GLN A CA 1
ATOM 2233 C C . GLN A 1 273 ? 6.248 6.203 -3.047 1.00 98.62 273 GLN A C 1
ATOM 2235 O O . GLN A 1 273 ? 7.450 5.995 -2.894 1.00 98.62 273 GLN A O 1
ATOM 2240 N N . TYR A 1 274 ? 5.615 7.209 -2.446 1.00 98.56 274 TYR A N 1
ATOM 2241 C CA . TYR A 1 274 ? 6.216 8.072 -1.428 1.00 98.56 274 TYR A CA 1
ATOM 2242 C C . TYR A 1 274 ? 6.158 7.404 -0.059 1.00 98.56 274 TYR A C 1
ATOM 2244 O O . TYR A 1 274 ? 5.116 6.849 0.288 1.00 98.56 274 TYR A O 1
ATOM 2252 N N . PHE A 1 275 ? 7.202 7.568 0.747 1.00 98.56 275 PHE A N 1
ATOM 2253 C CA . PHE A 1 275 ? 7.179 7.281 2.179 1.00 98.56 275 PHE A CA 1
ATOM 2254 C C . PHE A 1 275 ? 8.116 8.232 2.933 1.00 98.56 275 PHE A C 1
ATOM 2256 O O . PHE A 1 275 ? 8.993 8.868 2.345 1.00 98.56 275 PHE A O 1
ATOM 2263 N N . GLN A 1 276 ? 7.925 8.339 4.247 1.00 98.06 276 GLN A N 1
ATOM 2264 C CA . GLN A 1 276 ? 8.760 9.185 5.094 1.00 98.06 276 GLN A CA 1
ATOM 2265 C C . GLN A 1 276 ? 9.048 8.486 6.427 1.00 98.06 276 GLN A C 1
ATOM 2267 O O . GLN A 1 276 ? 8.107 8.218 7.187 1.00 98.06 276 GLN A O 1
ATOM 2272 N N . PRO A 1 277 ? 10.326 8.224 6.744 1.00 97.56 277 PRO A N 1
ATOM 2273 C CA . PRO A 1 277 ? 10.723 7.807 8.071 1.00 97.56 277 PRO A CA 1
ATOM 2274 C C . PRO A 1 277 ? 10.327 8.817 9.154 1.00 97.56 277 PRO A C 1
ATOM 2276 O O . PRO A 1 277 ? 10.402 10.033 8.954 1.00 97.56 277 PRO A O 1
ATOM 2279 N N . GLY A 1 278 ? 9.864 8.309 10.291 1.00 95.88 278 GLY A N 1
ATOM 2280 C CA . GLY A 1 278 ? 9.586 9.071 11.504 1.00 95.88 278 GLY A CA 1
ATOM 2281 C C . GLY A 1 278 ? 10.800 9.132 12.418 1.00 95.88 278 GLY A C 1
ATOM 2282 O O . GLY A 1 278 ? 11.932 9.112 11.948 1.00 95.88 278 GLY A O 1
ATOM 2283 N N . GLU A 1 279 ? 10.540 9.206 13.720 1.00 95.56 279 GLU A N 1
ATOM 2284 C CA . GLU A 1 279 ? 11.559 9.004 14.751 1.00 95.56 279 GLU A CA 1
ATOM 2285 C C . GLU A 1 279 ? 11.796 7.503 14.930 1.00 95.56 279 GLU A C 1
ATOM 2287 O O . GLU A 1 279 ? 10.846 6.733 15.106 1.00 95.56 279 GLU A O 1
ATOM 2292 N N . PHE A 1 280 ? 13.058 7.094 14.887 1.00 94.31 280 PHE A N 1
ATOM 2293 C CA . PHE A 1 280 ? 13.464 5.734 15.190 1.00 94.31 280 PHE A CA 1
ATOM 2294 C C . PHE A 1 280 ? 13.457 5.539 16.705 1.00 94.31 280 PHE A C 1
ATOM 2296 O O . PHE A 1 280 ? 13.784 6.437 17.484 1.00 94.31 280 PHE A O 1
ATOM 2303 N N . GLY A 1 281 ? 13.074 4.349 17.150 1.00 88.00 281 GLY A N 1
ATOM 2304 C CA . GLY A 1 281 ? 12.942 4.061 18.570 1.00 88.00 281 GLY A CA 1
ATOM 2305 C C . GLY A 1 281 ? 13.300 2.627 18.900 1.00 88.00 281 GLY A C 1
ATOM 2306 O O . GLY A 1 281 ? 13.870 1.897 18.097 1.00 88.00 281 GLY A O 1
ATOM 2307 N N . GLU A 1 282 ? 12.943 2.210 20.112 1.00 87.88 282 GLU A N 1
ATOM 2308 C CA . GLU A 1 282 ? 13.139 0.819 20.513 1.00 87.88 282 GLU A CA 1
ATOM 2309 C C . GLU A 1 282 ? 12.181 -0.131 19.795 1.00 87.88 282 GLU A C 1
ATOM 2311 O O . GLU A 1 282 ? 12.485 -1.314 19.732 1.00 87.88 282 GLU A O 1
ATOM 2316 N N . LYS A 1 283 ? 11.034 0.341 19.285 1.00 88.75 283 LYS A N 1
ATOM 2317 C CA . LYS A 1 283 ? 10.030 -0.462 18.560 1.00 88.75 283 LYS A CA 1
ATOM 2318 C C . LYS A 1 283 ? 10.406 -0.617 17.094 1.00 88.75 283 LYS A C 1
ATOM 2320 O O . LYS A 1 283 ? 10.963 0.309 16.523 1.00 88.75 283 LYS A O 1
ATOM 2325 N N . LEU A 1 284 ? 10.071 -1.772 16.518 1.00 90.69 284 LEU A N 1
ATOM 2326 C CA . LEU A 1 284 ? 10.317 -2.038 15.095 1.00 90.69 284 LEU A CA 1
ATOM 2327 C C . LEU A 1 284 ? 9.078 -1.750 14.245 1.00 90.69 284 LEU A C 1
ATOM 2329 O O . LEU A 1 284 ? 9.182 -1.282 13.121 1.00 90.69 284 LEU A O 1
ATOM 2333 N N . THR A 1 285 ? 7.878 -1.984 14.784 1.00 93.25 285 THR A N 1
ATOM 2334 C CA . THR A 1 285 ? 6.670 -1.947 13.960 1.00 93.25 285 THR A CA 1
ATOM 2335 C C . THR A 1 285 ? 6.191 -0.526 13.696 1.00 93.25 285 THR A C 1
ATOM 2337 O O . THR A 1 285 ? 5.661 0.151 14.585 1.00 93.25 285 THR A O 1
ATOM 2340 N N . SER A 1 286 ? 6.244 -0.125 12.430 1.00 95.00 286 SER A N 1
ATOM 2341 C CA . SER A 1 286 ? 5.565 1.074 11.938 1.00 95.00 286 SER A CA 1
ATOM 2342 C C . SER A 1 286 ? 4.049 0.956 12.098 1.00 95.00 286 SER A C 1
ATOM 2344 O O . SER A 1 286 ? 3.436 -0.035 11.709 1.00 95.00 286 SER A O 1
ATOM 2346 N N . HIS A 1 287 ? 3.411 1.971 12.683 1.00 91.12 287 HIS A N 1
ATOM 2347 C CA . HIS A 1 287 ? 1.954 1.983 12.803 1.00 91.12 287 HIS A CA 1
ATOM 2348 C C . HIS A 1 287 ? 1.277 2.287 11.458 1.00 91.12 287 HIS A C 1
ATOM 2350 O O . HIS A 1 287 ? 1.794 3.049 10.642 1.00 91.12 287 HIS A O 1
ATOM 2356 N N . ASN A 1 288 ? 0.087 1.735 11.231 1.00 93.94 288 ASN A N 1
ATOM 2357 C CA . ASN A 1 288 ? -0.761 2.193 10.135 1.00 93.94 288 ASN A CA 1
ATOM 2358 C C . ASN A 1 288 ? -1.634 3.380 10.587 1.00 93.94 288 ASN A C 1
ATOM 2360 O O . ASN A 1 288 ? -1.699 3.708 11.776 1.00 93.94 288 ASN A O 1
ATOM 2364 N N . TRP A 1 289 ? -2.270 4.053 9.635 1.00 94.56 289 TRP A N 1
ATOM 2365 C CA . TRP A 1 289 ? -3.082 5.239 9.885 1.00 94.56 289 TRP A CA 1
ATOM 2366 C C . TRP A 1 289 ? -4.562 4.894 10.064 1.00 94.56 289 TRP A C 1
ATOM 2368 O O . TRP A 1 289 ? -5.067 3.891 9.561 1.00 94.56 289 TRP A O 1
ATOM 2378 N N . PHE A 1 290 ? -5.284 5.763 10.768 1.00 95.88 290 PHE A N 1
ATOM 2379 C CA . PHE A 1 290 ? -6.715 5.594 10.993 1.00 95.88 290 PHE A CA 1
ATOM 2380 C C . PHE A 1 290 ? -7.555 6.206 9.876 1.00 95.88 290 PHE A C 1
ATOM 2382 O O . PHE A 1 290 ? -7.421 7.387 9.552 1.00 95.88 290 PHE A O 1
ATOM 2389 N N . GLN A 1 291 ? -8.501 5.428 9.366 1.00 96.12 291 GLN A N 1
ATOM 2390 C CA . GLN A 1 291 ? -9.524 5.872 8.437 1.00 96.12 291 GLN A CA 1
ATOM 2391 C C . GLN A 1 291 ? -10.747 6.422 9.174 1.00 96.12 291 GLN A C 1
ATOM 2393 O O . GLN A 1 291 ? -11.140 5.948 10.243 1.00 96.12 291 GLN A O 1
ATOM 2398 N N . VAL A 1 292 ? -11.362 7.435 8.560 1.00 97.25 292 VAL A N 1
ATOM 2399 C CA . VAL A 1 292 ? -12.624 8.021 9.014 1.00 97.25 292 VAL A CA 1
ATOM 2400 C C . VAL A 1 292 ? -13.652 7.890 7.901 1.00 97.25 292 VAL A C 1
ATOM 2402 O O . VAL A 1 292 ? -13.507 8.491 6.835 1.00 97.25 292 VAL A O 1
ATOM 2405 N N . GLU A 1 293 ? -14.713 7.134 8.157 1.00 97.81 293 GLU A N 1
ATOM 2406 C CA . GLU A 1 293 ? -15.799 6.916 7.204 1.00 97.81 293 GLU A CA 1
ATOM 2407 C C . GLU A 1 293 ? -17.048 7.699 7.623 1.00 97.81 293 GLU A C 1
ATOM 2409 O O . GLU A 1 293 ? -17.513 7.617 8.762 1.00 97.81 293 GLU A O 1
ATOM 2414 N N . LYS A 1 294 ? -17.608 8.475 6.689 1.00 98.25 294 LYS A N 1
ATOM 2415 C CA . LYS A 1 294 ? -18.842 9.246 6.890 1.00 98.25 294 LYS A CA 1
ATOM 2416 C C . LYS A 1 294 ? -20.037 8.483 6.325 1.00 98.25 294 LYS A C 1
ATOM 2418 O O . LYS A 1 294 ? -20.339 8.571 5.137 1.00 98.25 294 LYS A O 1
ATOM 2423 N N . ILE A 1 295 ? -20.737 7.770 7.196 1.00 98.38 295 ILE A N 1
ATOM 2424 C CA . ILE A 1 295 ? -21.811 6.838 6.853 1.00 98.38 295 ILE A CA 1
ATOM 2425 C C . ILE A 1 295 ? -23.164 7.557 6.905 1.00 98.38 295 ILE A C 1
ATOM 2427 O O . ILE A 1 295 ? -23.532 8.184 7.905 1.00 98.38 295 ILE A O 1
ATOM 2431 N N . LYS A 1 296 ? -23.926 7.472 5.811 1.00 98.31 296 LYS A N 1
ATOM 2432 C CA . LYS A 1 296 ? -25.298 7.993 5.735 1.00 98.31 296 LYS A CA 1
ATOM 2433 C C . LYS A 1 296 ? -26.316 6.956 6.221 1.00 98.31 296 LYS A C 1
ATOM 2435 O O . LYS A 1 296 ? -26.051 5.761 6.128 1.00 98.31 296 LYS A O 1
ATOM 2440 N N . PRO A 1 297 ? -27.490 7.387 6.720 1.00 98.44 297 PRO A N 1
ATOM 2441 C CA . PRO A 1 297 ? -28.525 6.463 7.165 1.00 98.44 297 PRO A CA 1
ATOM 2442 C C . PRO A 1 297 ? -28.990 5.526 6.048 1.00 98.44 297 PRO A C 1
ATOM 2444 O O . PRO A 1 297 ? -29.335 5.985 4.959 1.00 98.44 297 PRO A O 1
ATOM 2447 N N . ALA A 1 298 ? -29.087 4.232 6.349 1.00 98.31 298 ALA A N 1
ATOM 2448 C CA . ALA A 1 298 ? -29.766 3.258 5.498 1.00 98.31 298 ALA A CA 1
ATOM 2449 C C . ALA A 1 298 ? -31.293 3.383 5.632 1.00 98.31 298 ALA A C 1
ATOM 2451 O O . ALA A 1 298 ? -32.034 3.222 4.661 1.00 98.31 298 ALA A O 1
ATOM 2452 N N . VAL A 1 299 ? -31.774 3.711 6.836 1.00 98.12 299 VAL A N 1
ATOM 2453 C CA . VAL A 1 299 ? -33.181 4.018 7.109 1.00 98.12 299 VAL A CA 1
ATOM 2454 C C . VAL A 1 299 ? -33.272 5.312 7.907 1.00 98.12 299 VAL A C 1
ATOM 2456 O O . VAL A 1 299 ? -32.575 5.499 8.899 1.00 98.12 299 VAL A O 1
ATOM 2459 N N . PHE A 1 300 ? -34.182 6.191 7.493 1.00 98.19 300 PHE A N 1
ATOM 2460 C CA . PHE A 1 300 ? -34.500 7.436 8.182 1.00 98.19 300 PHE A CA 1
ATOM 2461 C C . PHE A 1 300 ? -36.017 7.604 8.229 1.00 98.19 300 PHE A C 1
ATOM 2463 O O . PHE A 1 300 ? -36.683 7.560 7.192 1.00 98.19 300 PHE A O 1
ATOM 2470 N N . LYS A 1 301 ? -36.583 7.757 9.427 1.00 96.56 301 LYS A N 1
ATOM 2471 C CA . LYS A 1 301 ? -38.034 7.838 9.634 1.00 96.56 301 LYS A CA 1
ATOM 2472 C C . LYS A 1 301 ? -38.369 8.929 10.635 1.00 96.56 301 LYS A C 1
ATOM 2474 O O . LYS A 1 301 ? -37.753 9.006 11.687 1.00 96.56 301 LYS A O 1
ATOM 2479 N N . LYS A 1 302 ? -39.392 9.727 10.336 1.00 96.38 302 LYS A N 1
ATOM 2480 C CA . LYS A 1 302 ? -40.017 10.618 11.316 1.00 96.38 302 LYS A CA 1
ATOM 2481 C C . LYS A 1 302 ? -41.157 9.873 12.007 1.00 96.38 302 LYS A C 1
ATOM 2483 O O . LYS A 1 302 ? -42.052 9.358 11.338 1.00 96.38 302 LYS A O 1
ATOM 2488 N N . ASN A 1 303 ? -41.109 9.806 13.327 1.00 93.44 303 ASN A N 1
ATOM 2489 C CA . ASN A 1 303 ? -42.109 9.166 14.166 1.00 93.44 303 ASN A CA 1
ATOM 2490 C C . ASN A 1 303 ? -43.332 10.081 14.374 1.00 93.44 303 ASN A C 1
ATOM 2492 O O . ASN A 1 303 ? -43.229 11.302 14.222 1.00 93.44 303 ASN A O 1
ATOM 2496 N N . PRO A 1 304 ? -44.496 9.522 14.766 1.00 92.38 304 PRO A N 1
ATOM 2497 C CA . PRO A 1 304 ? -45.705 10.309 15.029 1.00 92.38 304 PRO A CA 1
ATOM 2498 C C . PRO A 1 304 ? -45.557 11.344 16.153 1.00 92.38 304 PRO A C 1
ATOM 2500 O O . PRO A 1 304 ? -46.246 12.359 16.138 1.00 92.38 304 PRO A O 1
ATOM 2503 N N . ASP A 1 305 ? -44.656 11.100 17.109 1.00 90.88 305 ASP A N 1
ATOM 2504 C CA . ASP A 1 305 ? -44.316 12.025 18.200 1.00 90.88 305 ASP A CA 1
ATOM 2505 C C . ASP A 1 305 ? -43.379 13.169 17.757 1.00 90.88 305 ASP A C 1
ATOM 2507 O O . ASP A 1 305 ? -43.026 14.029 18.558 1.00 90.88 305 ASP A O 1
ATOM 2511 N N . GLY A 1 306 ? -43.001 13.208 16.474 1.00 92.38 306 GLY A N 1
ATOM 2512 C CA . GLY A 1 306 ? -42.134 14.226 15.885 1.00 92.38 306 GLY A CA 1
ATOM 2513 C C . GLY A 1 306 ? -40.641 13.909 15.965 1.00 92.38 306 GLY A C 1
ATOM 2514 O O . GLY A 1 306 ? -39.869 14.589 15.289 1.00 92.38 306 GLY A O 1
ATOM 2515 N N . SER A 1 307 ? -40.239 12.878 16.719 1.00 95.00 307 SER A N 1
ATOM 2516 C CA . SER A 1 307 ? -38.849 12.409 16.773 1.00 95.00 307 SER A CA 1
ATOM 2517 C C . SER A 1 307 ? -38.412 11.764 15.455 1.00 95.00 307 SER A C 1
ATOM 2519 O O . SER A 1 307 ? -39.240 11.306 14.667 1.00 95.00 307 SER A O 1
ATOM 2521 N N . TYR A 1 308 ? -37.108 11.699 15.205 1.00 97.69 308 TYR A N 1
ATOM 2522 C CA . TYR A 1 308 ? -36.539 10.993 14.057 1.00 97.69 308 TYR A CA 1
ATOM 2523 C C . TYR A 1 308 ? -35.814 9.740 14.522 1.00 97.69 308 TYR A C 1
ATOM 2525 O O . TYR A 1 308 ? -35.004 9.805 15.438 1.00 97.69 308 TYR A O 1
ATOM 2533 N N . PHE A 1 309 ? -36.085 8.621 13.863 1.00 97.94 309 PHE A N 1
ATOM 2534 C CA . PHE A 1 309 ? -35.366 7.365 14.001 1.00 97.94 309 PHE A CA 1
ATOM 2535 C C . PHE A 1 309 ? -34.425 7.165 12.812 1.00 97.94 309 PHE A C 1
ATOM 2537 O O . PHE A 1 309 ? -34.813 7.358 11.653 1.00 97.94 309 PHE A O 1
ATOM 2544 N N . VAL A 1 310 ? -33.202 6.740 13.107 1.00 98.50 310 VAL A N 1
ATOM 2545 C CA . VAL A 1 310 ? -32.112 6.572 12.149 1.00 98.50 310 VAL A CA 1
ATOM 2546 C C . VAL A 1 310 ? -31.479 5.195 12.356 1.00 98.50 310 VAL A C 1
ATOM 2548 O O . VAL A 1 310 ? -31.106 4.854 13.476 1.00 98.50 310 VAL A O 1
ATOM 2551 N N . ASP A 1 311 ? -31.336 4.418 11.283 1.00 98.62 311 ASP A N 1
ATOM 2552 C CA . ASP A 1 311 ? -30.571 3.164 11.246 1.00 98.62 311 ASP A CA 1
ATOM 2553 C C . ASP A 1 311 ? -29.470 3.293 10.187 1.00 98.62 311 ASP A C 1
ATOM 2555 O O . ASP A 1 311 ? -29.761 3.516 9.008 1.00 98.62 311 ASP A O 1
ATOM 2559 N N . PHE A 1 312 ? -28.211 3.154 10.600 1.00 98.56 312 PHE A N 1
ATOM 2560 C CA . PHE A 1 312 ? -27.044 3.193 9.709 1.00 98.56 312 PHE A CA 1
ATOM 2561 C C . PHE A 1 312 ? -26.777 1.853 9.002 1.00 98.56 312 PHE A C 1
ATOM 2563 O O . PHE A 1 312 ? -25.873 1.742 8.183 1.00 98.56 312 PHE A O 1
ATOM 2570 N N . GLY A 1 313 ? -27.573 0.819 9.283 1.00 97.56 313 GLY A N 1
ATOM 2571 C CA . GLY A 1 313 ? -27.474 -0.516 8.694 1.00 97.56 313 GLY A CA 1
ATOM 2572 C C . GLY A 1 313 ? -26.452 -1.409 9.397 1.00 97.56 313 GLY A C 1
ATOM 2573 O O . GLY A 1 313 ? -26.730 -2.587 9.628 1.00 97.56 313 GLY A O 1
ATOM 2574 N N . LYS A 1 314 ? -25.307 -0.853 9.802 1.00 97.12 314 LYS A N 1
ATOM 2575 C CA . LYS A 1 314 ? -24.262 -1.539 10.574 1.00 97.12 314 LYS A CA 1
ATOM 2576 C C . LYS A 1 314 ? -23.913 -0.741 11.833 1.00 97.12 314 LYS A C 1
ATOM 2578 O O . LYS A 1 314 ? -24.128 0.466 11.887 1.00 97.12 314 LYS A O 1
ATOM 2583 N N . ALA A 1 315 ? -23.426 -1.430 12.864 1.00 97.06 315 ALA A N 1
ATOM 2584 C CA . ALA A 1 315 ? -22.858 -0.763 14.032 1.00 97.06 315 ALA A CA 1
ATOM 2585 C C . ALA A 1 315 ? -21.438 -0.297 13.709 1.00 97.06 315 ALA A C 1
ATOM 2587 O O . ALA A 1 315 ? -20.704 -1.036 13.060 1.00 97.06 315 ALA A O 1
ATOM 2588 N N . ALA A 1 316 ? -21.034 0.880 14.166 1.00 97.81 316 ALA A N 1
ATOM 2589 C CA . ALA A 1 316 ? -19.667 1.360 13.999 1.00 97.81 316 ALA A CA 1
ATOM 2590 C C . ALA A 1 316 ? -19.188 2.066 15.265 1.00 97.81 316 ALA A C 1
ATOM 2592 O O . ALA A 1 316 ? -19.990 2.682 15.971 1.00 97.81 316 ALA A O 1
ATOM 2593 N N . PHE A 1 317 ? -17.885 1.987 15.528 1.00 97.88 317 PHE A N 1
ATOM 2594 C CA . PHE A 1 317 ? -17.230 2.745 16.587 1.00 97.88 317 PHE A CA 1
ATOM 2595 C C . PHE A 1 317 ? -17.058 4.179 16.107 1.00 97.88 317 PHE A C 1
ATOM 2597 O O . PHE A 1 317 ? -16.267 4.462 15.207 1.00 97.88 317 PHE A O 1
ATOM 2604 N N . GLY A 1 318 ? -17.859 5.086 16.653 1.00 97.62 318 GLY A N 1
ATOM 2605 C CA . GLY A 1 318 ? -17.911 6.430 16.112 1.00 97.62 318 GLY A CA 1
ATOM 2606 C C . GLY A 1 318 ? -18.666 7.437 16.952 1.00 97.62 318 GLY A C 1
ATOM 2607 O O . GLY A 1 318 ? -19.015 7.198 18.108 1.00 97.62 318 GLY A O 1
ATOM 2608 N N . THR A 1 319 ? -18.946 8.568 16.316 1.00 98.31 319 THR A N 1
ATOM 2609 C CA . THR A 1 319 ? -19.815 9.630 16.835 1.00 98.31 319 THR A CA 1
ATOM 2610 C C . THR A 1 319 ? -20.840 10.051 15.776 1.00 98.31 319 THR A C 1
ATOM 2612 O O . THR A 1 319 ? -20.863 9.519 14.663 1.00 98.31 319 THR A O 1
ATOM 2615 N N . LEU A 1 320 ? -21.710 10.999 16.118 1.00 98.56 320 LEU A N 1
ATOM 2616 C CA . LEU A 1 320 ? -22.732 11.541 15.231 1.00 98.56 320 LEU A CA 1
ATOM 2617 C C . LEU A 1 320 ? -22.401 12.984 14.834 1.00 98.56 320 LEU A C 1
ATOM 2619 O O . LEU A 1 320 ? -22.204 13.851 15.686 1.00 98.56 320 LEU A O 1
ATOM 2623 N N . GLU A 1 321 ? -22.433 13.251 13.533 1.00 98.44 321 GLU A N 1
ATOM 2624 C CA . GLU A 1 321 ? -22.464 14.599 12.976 1.00 98.44 321 GLU A CA 1
ATOM 2625 C C . GLU A 1 321 ? -23.881 14.958 12.507 1.00 98.44 321 GLU A C 1
ATOM 2627 O O . GLU A 1 321 ? -24.572 14.169 11.849 1.00 98.44 321 GLU A O 1
ATOM 2632 N N . LEU A 1 322 ? -24.288 16.192 12.801 1.00 98.00 322 LEU A N 1
ATOM 2633 C CA . LEU A 1 322 ? -25.529 16.805 12.349 1.00 98.00 322 LEU A CA 1
ATOM 2634 C C . LEU A 1 322 ? -25.242 18.091 11.577 1.00 98.00 322 LEU A C 1
ATOM 2636 O O . LEU A 1 322 ? -24.595 19.011 12.072 1.00 98.00 322 LEU A O 1
ATOM 2640 N N . ASN A 1 323 ? -25.774 18.167 10.363 1.00 97.38 323 ASN A N 1
ATOM 2641 C CA . ASN A 1 323 ? -25.868 19.392 9.583 1.00 97.38 323 ASN A CA 1
ATOM 2642 C C . ASN A 1 323 ? -27.293 19.944 9.738 1.00 97.38 323 ASN A C 1
ATOM 2644 O O . ASN A 1 323 ? -28.190 19.551 8.992 1.00 97.38 323 ASN A O 1
ATOM 2648 N N . TYR A 1 324 ? -27.513 20.780 10.750 1.00 96.50 324 TYR A N 1
ATOM 2649 C CA . TYR A 1 324 ? -28.828 21.245 11.188 1.00 96.50 324 TYR A CA 1
ATOM 2650 C C . TYR A 1 324 ? -28.850 22.767 11.293 1.00 96.50 324 TYR A C 1
ATOM 2652 O O . TYR A 1 324 ? -27.980 23.358 11.924 1.00 96.50 324 TYR A O 1
ATOM 2660 N N . LYS A 1 325 ? -29.859 23.405 10.695 1.00 95.00 325 LYS A N 1
ATOM 2661 C CA . LYS A 1 325 ? -30.067 24.851 10.801 1.00 95.00 325 LYS A CA 1
ATOM 2662 C C . LYS A 1 325 ? -31.201 25.125 11.780 1.00 95.00 325 LYS A C 1
ATOM 2664 O O . LYS A 1 325 ? -32.364 24.945 11.430 1.00 95.00 325 LYS A O 1
ATOM 2669 N N . ALA A 1 326 ? -30.859 25.579 12.980 1.00 94.06 326 ALA A N 1
ATOM 2670 C CA . ALA A 1 326 ? -31.855 25.929 13.983 1.00 94.06 326 ALA A CA 1
ATOM 2671 C C . ALA A 1 326 ? -32.558 27.256 13.637 1.00 94.06 326 ALA A C 1
ATOM 2673 O O . ALA A 1 326 ? -31.931 28.194 13.142 1.00 94.06 326 ALA A O 1
ATOM 2674 N N . GLU A 1 327 ? -33.859 27.356 13.917 1.00 93.31 327 GLU A N 1
ATOM 2675 C CA . GLU A 1 327 ? -34.594 28.630 13.813 1.00 93.31 327 GLU A CA 1
ATOM 2676 C C . GLU A 1 327 ? -34.314 29.542 15.012 1.00 93.31 327 GLU A C 1
ATOM 2678 O O . GLU A 1 327 ? -34.246 30.761 14.875 1.00 93.31 327 GLU A O 1
ATOM 2683 N N . ASN A 1 328 ? -34.160 28.938 16.192 1.00 93.38 328 ASN A N 1
ATOM 2684 C CA . ASN A 1 328 ? -33.872 29.592 17.462 1.00 93.38 328 ASN A CA 1
ATOM 2685 C C . ASN A 1 328 ? -32.847 28.753 18.223 1.00 93.38 328 ASN A C 1
ATOM 2687 O O . ASN A 1 328 ? -32.671 27.574 17.923 1.00 93.38 328 ASN A O 1
ATOM 2691 N N . SER A 1 329 ? -32.210 29.336 19.237 1.00 94.81 329 SER A N 1
ATOM 2692 C CA . SER A 1 329 ? -31.387 28.546 20.148 1.00 94.81 329 SER A CA 1
ATOM 2693 C C . SER A 1 329 ? -32.260 27.563 20.925 1.00 94.81 329 SER A C 1
ATOM 2695 O O . SER A 1 329 ? -33.178 27.971 21.638 1.00 94.81 329 SER A O 1
ATOM 2697 N N . GLU A 1 330 ? -31.982 26.275 20.769 1.00 95.44 330 GLU A N 1
ATOM 2698 C CA . GLU A 1 330 ? -32.758 25.186 21.359 1.00 95.44 330 GLU A CA 1
ATOM 2699 C C . GLU A 1 330 ? -31.854 24.001 21.713 1.00 95.44 330 GLU A C 1
ATOM 2701 O O . GLU A 1 330 ? -30.675 23.955 21.358 1.00 95.44 330 GLU A O 1
ATOM 2706 N N . THR A 1 331 ? -32.410 23.037 22.442 1.00 97.25 331 THR A N 1
ATOM 2707 C CA . THR A 1 331 ? -31.705 21.815 22.823 1.00 97.25 331 THR A CA 1
ATOM 2708 C C . THR A 1 331 ? -32.334 20.625 22.116 1.00 97.25 331 THR A C 1
ATOM 2710 O O . THR A 1 331 ? -33.524 20.352 22.284 1.00 97.25 331 THR A O 1
ATOM 2713 N N . LEU A 1 332 ? -31.525 19.907 21.341 1.00 97.81 332 LEU A N 1
ATOM 2714 C CA . LEU A 1 332 ? -31.898 18.627 20.753 1.00 97.81 332 LEU A CA 1
ATOM 2715 C C . LEU A 1 332 ? -31.494 17.503 21.703 1.00 97.81 332 LEU A C 1
ATOM 2717 O O . LEU A 1 332 ? -30.378 17.499 22.224 1.00 97.81 332 LEU A O 1
ATOM 2721 N N . THR A 1 333 ? -32.372 16.524 21.890 1.00 98.19 333 THR A N 1
ATOM 2722 C CA . THR A 1 333 ? -32.017 15.294 22.603 1.00 98.19 333 THR A CA 1
ATOM 2723 C C . THR A 1 333 ? -31.642 14.230 21.583 1.00 98.19 333 THR A C 1
ATOM 2725 O O . THR A 1 333 ? -32.458 13.854 20.740 1.00 98.19 333 THR A O 1
ATOM 2728 N N . ILE A 1 334 ? -30.398 13.762 21.656 1.00 98.25 334 ILE A N 1
ATOM 2729 C CA . ILE A 1 334 ? -29.831 12.750 20.768 1.00 98.25 334 ILE A CA 1
ATOM 2730 C C . ILE A 1 334 ? -29.621 11.475 21.570 1.00 98.25 334 ILE A C 1
ATOM 2732 O O . ILE A 1 334 ? -28.966 11.503 22.608 1.00 98.25 334 ILE A O 1
ATOM 2736 N N . ARG A 1 335 ? -30.140 10.347 21.091 1.00 98.25 335 ARG A N 1
ATOM 2737 C CA . ARG A 1 335 ? -29.873 9.032 21.683 1.00 98.25 335 ARG A CA 1
ATOM 2738 C C . ARG A 1 335 ? -29.173 8.152 20.685 1.00 98.25 335 ARG A C 1
ATOM 2740 O O . ARG A 1 335 ? -29.651 8.034 19.564 1.00 98.25 335 ARG A O 1
ATOM 2747 N N . LEU A 1 336 ? -28.096 7.510 21.109 1.00 98.50 336 LEU A N 1
ATOM 2748 C CA . LEU A 1 336 ? -27.384 6.505 20.333 1.00 98.50 336 LEU A CA 1
ATOM 2749 C C . LEU A 1 336 ? -27.491 5.148 21.022 1.00 98.50 336 LEU A C 1
ATOM 2751 O O . LEU A 1 336 ? -27.505 5.073 22.253 1.00 98.50 336 LEU A O 1
ATOM 2755 N N . GLY A 1 337 ? -27.536 4.071 20.239 1.00 97.88 337 GLY A N 1
ATOM 2756 C CA . GLY A 1 337 ? -27.510 2.724 20.797 1.00 97.88 337 GLY A CA 1
ATOM 2757 C C . GLY A 1 337 ? -27.296 1.609 19.780 1.00 97.88 337 GLY A C 1
ATOM 2758 O O . GLY A 1 337 ? -27.366 1.800 18.562 1.00 97.88 337 GLY A O 1
ATOM 2759 N N . GLU A 1 338 ? -27.033 0.418 20.308 1.00 97.56 338 GLU A N 1
ATOM 2760 C CA . GLU A 1 338 ? -26.780 -0.800 19.525 1.00 97.56 338 GLU A CA 1
ATOM 2761 C C . GLU A 1 338 ? -28.003 -1.717 19.403 1.00 97.56 338 GLU A C 1
ATOM 2763 O O . GLU A 1 338 ? -28.073 -2.540 18.492 1.00 97.56 338 GLU A O 1
ATOM 2768 N N . LYS A 1 339 ? -28.974 -1.593 20.315 1.00 97.38 339 LYS A N 1
ATOM 2769 C CA . LYS A 1 339 ? -30.112 -2.510 20.443 1.00 97.38 339 LYS A CA 1
ATOM 2770 C C . LYS A 1 339 ? -31.438 -1.764 20.404 1.00 97.38 339 LYS A C 1
ATOM 2772 O O . LYS A 1 339 ? -31.574 -0.677 20.963 1.00 97.38 339 LYS A O 1
ATOM 2777 N N . LEU A 1 340 ? -32.424 -2.394 19.771 1.00 97.19 340 LEU A N 1
ATOM 2778 C CA . LEU A 1 340 ? -33.809 -1.938 19.770 1.00 97.19 340 LEU A CA 1
ATOM 2779 C C . LEU A 1 340 ? -34.663 -2.766 20.736 1.00 97.19 340 LEU A C 1
ATOM 2781 O O . LEU A 1 340 ? -34.446 -3.968 20.898 1.00 97.19 340 LEU A O 1
ATOM 2785 N N . LEU A 1 341 ? -35.676 -2.122 21.308 1.00 95.69 341 LEU A N 1
ATOM 2786 C CA . LEU A 1 341 ? -36.793 -2.731 22.021 1.00 95.69 341 LEU A CA 1
ATOM 2787 C C . LEU A 1 341 ? -38.082 -2.106 21.472 1.00 95.69 341 LEU A C 1
ATOM 2789 O O . LEU A 1 341 ? -38.230 -0.886 21.468 1.00 95.69 341 LEU A O 1
ATOM 2793 N N . ASP A 1 342 ? -38.980 -2.936 20.939 1.00 91.31 342 ASP A N 1
ATOM 2794 C CA . ASP A 1 342 ? -40.259 -2.507 20.348 1.00 91.31 342 ASP A CA 1
ATOM 2795 C C . ASP A 1 342 ? -40.132 -1.390 19.288 1.00 91.31 342 ASP A C 1
ATOM 2797 O O . ASP A 1 342 ? -40.965 -0.491 19.179 1.00 91.31 342 ASP A O 1
ATOM 2801 N N . GLY A 1 343 ? -39.065 -1.445 18.481 1.00 87.31 343 GLY A N 1
ATOM 2802 C CA . GLY A 1 343 ? -38.816 -0.504 17.382 1.00 87.31 343 GLY A CA 1
ATOM 2803 C C . GLY A 1 343 ? -38.240 0.855 17.796 1.00 87.31 343 GLY A C 1
ATOM 2804 O O . GLY A 1 343 ? -38.043 1.700 16.925 1.00 87.31 343 GLY A O 1
ATOM 2805 N N . LYS A 1 344 ? -37.946 1.058 19.085 1.00 92.50 344 LYS A N 1
ATOM 2806 C CA . LYS A 1 344 ? -37.196 2.207 19.617 1.00 92.50 344 LYS A CA 1
ATOM 2807 C C . LYS A 1 344 ? -35.849 1.756 20.169 1.00 92.50 344 LYS A C 1
ATOM 2809 O O . LYS A 1 344 ? -35.651 0.565 20.411 1.00 92.50 344 LYS A O 1
ATOM 2814 N N . ILE A 1 345 ? -34.921 2.687 20.370 1.00 97.19 345 ILE A N 1
ATOM 2815 C CA . ILE A 1 345 ? -33.650 2.380 21.034 1.00 97.19 345 ILE A CA 1
ATOM 2816 C C . ILE A 1 345 ? -33.937 1.891 22.455 1.00 97.19 345 ILE A C 1
ATOM 2818 O O . ILE A 1 345 ? -34.643 2.546 23.227 1.00 97.19 345 ILE A O 1
ATOM 2822 N N . ASP A 1 346 ? -33.377 0.732 22.799 1.00 97.44 346 ASP A N 1
ATOM 2823 C CA . ASP A 1 346 ? -33.456 0.193 24.149 1.00 97.44 346 ASP A CA 1
ATOM 2824 C C . ASP A 1 346 ? -32.606 1.066 25.082 1.00 97.44 346 ASP A C 1
ATOM 2826 O O . ASP A 1 346 ? -31.379 1.089 24.993 1.00 97.44 346 ASP A O 1
ATOM 2830 N N . ARG A 1 347 ? -33.274 1.817 25.963 1.00 96.00 347 ARG A N 1
ATOM 2831 C CA . ARG A 1 347 ? -32.630 2.753 26.901 1.00 96.00 347 ARG A CA 1
ATOM 2832 C C . ARG A 1 347 ? -32.046 2.056 28.129 1.00 96.00 347 ARG A C 1
ATOM 2834 O O . ARG A 1 347 ? -31.365 2.695 28.927 1.00 96.00 347 ARG A O 1
ATOM 2841 N N . ASN A 1 348 ? -32.331 0.768 28.308 1.00 95.44 348 ASN A N 1
ATOM 2842 C CA . ASN A 1 348 ? -31.753 -0.052 29.363 1.00 95.44 348 ASN A CA 1
ATOM 2843 C C . ASN A 1 348 ? -31.362 -1.425 28.794 1.00 95.44 348 ASN A C 1
ATOM 2845 O O . ASN A 1 348 ? -31.907 -2.453 29.209 1.00 95.44 348 ASN A O 1
ATOM 2849 N N . PRO A 1 349 ? -30.417 -1.457 27.838 1.00 93.94 349 PRO A N 1
ATOM 2850 C CA . PRO A 1 349 ? -30.180 -2.637 27.015 1.00 93.94 349 PRO A CA 1
ATOM 2851 C C . PRO A 1 349 ? -29.558 -3.810 27.782 1.00 93.94 349 PRO A C 1
ATOM 2853 O O . PRO A 1 349 ? -29.654 -4.954 27.325 1.00 93.94 349 PRO A O 1
ATOM 2856 N N . GLY A 1 350 ? -29.002 -3.536 28.968 1.00 90.19 350 GLY A N 1
ATOM 2857 C CA . GLY A 1 350 ? -28.398 -4.510 29.867 1.00 90.19 350 GLY A CA 1
ATOM 2858 C C . GLY A 1 350 ? -26.992 -4.942 29.441 1.00 90.19 350 GLY A C 1
ATOM 2859 O O . GLY A 1 350 ? -26.586 -4.822 28.287 1.00 90.19 350 GLY A O 1
ATOM 2860 N N . GLY A 1 351 ? -26.235 -5.465 30.408 1.00 86.19 351 GLY A N 1
ATOM 2861 C CA . GLY A 1 351 ? -24.906 -6.029 30.172 1.00 86.19 351 GLY A CA 1
ATOM 2862 C C . GLY A 1 351 ? -23.879 -5.000 29.693 1.00 86.19 351 GLY A C 1
ATOM 2863 O O . GLY A 1 351 ? -23.484 -4.097 30.438 1.00 86.19 351 GLY A O 1
ATOM 2864 N N . THR A 1 352 ? -23.396 -5.204 28.470 1.00 87.50 352 THR A N 1
ATOM 2865 C CA . THR A 1 352 ? -22.304 -4.446 27.836 1.00 87.50 352 THR A CA 1
ATOM 2866 C C . THR A 1 352 ? -22.757 -3.715 26.576 1.00 87.50 352 THR A C 1
ATOM 2868 O O . THR A 1 352 ? -21.950 -3.039 25.950 1.00 87.50 352 THR A O 1
ATOM 2871 N N . ILE A 1 353 ? -24.041 -3.839 26.226 1.00 94.12 353 ILE A N 1
ATOM 2872 C CA . ILE A 1 353 ? -24.653 -3.178 25.078 1.00 94.12 353 ILE A CA 1
ATOM 2873 C C . ILE A 1 353 ? -24.753 -1.684 25.382 1.00 94.12 353 ILE A C 1
ATOM 2875 O O . ILE A 1 353 ? -25.228 -1.284 26.449 1.00 94.12 353 ILE A O 1
ATOM 2879 N N . ARG A 1 354 ? -24.285 -0.854 24.456 1.00 95.25 354 ARG A N 1
ATOM 2880 C CA . ARG A 1 354 ? -24.113 0.578 24.662 1.00 95.25 354 ARG A CA 1
ATOM 2881 C C . ARG A 1 354 ? -25.388 1.350 24.339 1.00 95.25 354 ARG A C 1
ATOM 2883 O O . ARG A 1 354 ? -26.104 1.079 23.372 1.00 95.25 354 ARG A O 1
ATOM 2890 N N . TYR A 1 355 ? -25.638 2.347 25.179 1.00 97.06 355 TYR A N 1
ATOM 2891 C CA . TYR A 1 355 ? -26.676 3.355 25.030 1.00 97.06 355 TYR A CA 1
ATOM 2892 C C . TYR A 1 355 ? -26.168 4.659 25.637 1.00 97.06 355 TYR A C 1
ATOM 2894 O O . TYR A 1 355 ? -25.586 4.647 26.726 1.00 97.06 355 TYR A O 1
ATOM 2902 N N . GLN A 1 356 ? -26.419 5.779 24.967 1.00 97.12 356 GLN A N 1
ATOM 2903 C CA . GLN A 1 356 ? -26.163 7.094 25.537 1.00 97.12 356 GLN A CA 1
ATOM 2904 C C . GLN A 1 356 ? -27.189 8.113 25.050 1.00 97.12 356 GLN A C 1
ATOM 2906 O O . GLN A 1 356 ? -27.583 8.107 23.886 1.00 97.12 356 GLN A O 1
ATOM 2911 N N . GLU A 1 357 ? -27.602 8.999 25.954 1.00 97.81 357 GLU A N 1
ATOM 2912 C CA . GLU A 1 357 ? -28.391 10.188 25.645 1.00 97.81 357 GLU A CA 1
ATOM 2913 C C . GLU A 1 357 ? -27.514 11.427 25.840 1.00 97.81 357 GLU A C 1
ATOM 2915 O O . GLU A 1 357 ? -26.859 11.570 26.873 1.00 97.81 357 GLU A O 1
ATOM 2920 N N . VAL A 1 358 ? -27.511 12.317 24.852 1.00 97.38 358 VAL A N 1
ATOM 2921 C CA . VAL A 1 358 ? -26.737 13.559 24.833 1.00 97.38 358 VAL A CA 1
ATOM 2922 C C . VAL A 1 358 ? -27.672 14.723 24.526 1.00 97.38 358 VAL A C 1
ATOM 2924 O O . VAL A 1 358 ? -28.551 14.631 23.668 1.00 97.38 358 VAL A O 1
ATOM 2927 N N . GLN A 1 359 ? -27.469 15.835 25.227 1.00 97.81 359 GLN A N 1
ATOM 2928 C CA . GLN A 1 359 ? -28.172 17.089 24.975 1.00 97.81 359 GLN A CA 1
ATOM 2929 C C . GLN A 1 359 ? -27.290 17.987 24.105 1.00 97.81 359 GLN A C 1
ATOM 2931 O O . GLN A 1 359 ? -26.219 18.412 24.532 1.00 97.81 359 GLN A O 1
ATOM 2936 N N . LEU A 1 360 ? -27.735 18.274 22.883 1.00 97.50 360 LEU A N 1
ATOM 2937 C CA . LEU A 1 360 ? -27.014 19.103 21.923 1.00 97.50 360 LEU A CA 1
ATOM 2938 C C . LEU A 1 360 ? -27.636 20.500 21.867 1.00 97.50 360 LEU A C 1
ATOM 2940 O O . LEU A 1 360 ? -28.776 20.660 21.435 1.00 97.50 360 LEU A O 1
ATOM 2944 N N . GLN A 1 361 ? -26.872 21.517 22.262 1.00 97.12 361 GLN A N 1
ATOM 2945 C CA . GLN A 1 361 ? -27.269 22.915 22.085 1.00 97.12 361 GLN A CA 1
ATOM 2946 C C . GLN A 1 361 ? -27.038 23.346 20.634 1.00 97.12 361 GLN A C 1
ATOM 2948 O O . GLN A 1 361 ? -25.912 23.287 20.133 1.00 97.12 361 GLN A O 1
ATOM 2953 N N . VAL A 1 362 ? -28.097 23.805 19.971 1.00 96.75 362 VAL A N 1
ATOM 2954 C CA . VAL A 1 362 ? -28.064 24.302 18.590 1.00 96.75 362 VAL A CA 1
ATOM 2955 C C . VAL A 1 362 ? -28.450 25.778 18.550 1.00 96.75 362 VAL A C 1
ATOM 2957 O O . VAL A 1 362 ? -29.178 26.255 19.417 1.00 96.75 362 VAL A O 1
ATOM 2960 N N . THR A 1 363 ? -27.932 26.521 17.572 1.00 96.19 363 THR A N 1
ATOM 2961 C CA . THR A 1 363 ? -28.126 27.971 17.425 1.00 96.19 363 THR A CA 1
ATOM 2962 C C . THR A 1 363 ? -28.268 28.338 15.945 1.00 96.19 363 THR A C 1
ATOM 2964 O O . THR A 1 363 ? -27.762 27.606 15.093 1.00 96.19 363 THR A O 1
ATOM 2967 N N . PRO A 1 364 ? -28.928 29.457 15.599 1.00 95.31 364 PRO A N 1
ATOM 2968 C CA . PRO A 1 364 ? -29.128 29.843 14.199 1.00 95.31 364 PRO A CA 1
ATOM 2969 C C . PRO A 1 364 ? -27.838 30.142 13.414 1.00 95.31 364 PRO A C 1
ATOM 2971 O O . PRO A 1 364 ? -27.841 30.094 12.183 1.00 95.31 364 PRO A O 1
ATOM 2974 N N . GLU A 1 365 ? -26.739 30.467 14.101 1.00 95.31 365 GLU A N 1
ATOM 2975 C CA . GLU A 1 365 ? -25.454 30.855 13.501 1.00 95.31 365 GLU A CA 1
ATOM 2976 C C . GLU A 1 365 ? -24.562 29.661 13.139 1.00 95.31 365 GLU A C 1
ATOM 2978 O O . GLU A 1 365 ? -23.617 29.814 12.362 1.00 95.31 365 GLU A O 1
ATOM 2983 N N . LYS A 1 366 ? -24.833 28.476 13.699 1.00 96.31 366 LYS A N 1
ATOM 2984 C CA . LYS A 1 366 ? -24.031 27.267 13.493 1.00 96.31 366 LYS A CA 1
ATOM 2985 C C . LYS A 1 366 ? -24.849 26.225 12.733 1.00 96.31 366 LYS A C 1
ATOM 2987 O O . LYS A 1 366 ? -26.020 26.005 13.002 1.00 96.31 366 LYS A O 1
ATOM 2992 N N . LEU A 1 367 ? -24.211 25.606 11.742 1.00 96.25 367 LEU A N 1
ATOM 2993 C CA . LEU A 1 367 ? -24.843 24.615 10.868 1.00 96.25 367 LEU A CA 1
ATOM 2994 C C . LEU A 1 367 ? -24.339 23.194 11.146 1.00 96.25 367 LEU A C 1
ATOM 2996 O O . LEU A 1 367 ? -25.096 22.233 11.069 1.00 96.25 367 LEU A O 1
ATOM 3000 N N . HIS A 1 368 ? -23.051 23.057 11.455 1.00 97.75 368 HIS A N 1
ATOM 3001 C CA . HIS A 1 368 ? -22.389 21.769 11.622 1.00 97.75 368 HIS A CA 1
ATOM 3002 C C . HIS A 1 368 ? -22.132 21.487 13.095 1.00 97.75 368 HIS A C 1
ATOM 3004 O O . HIS A 1 368 ? -21.476 22.275 13.777 1.00 97.75 368 HIS A O 1
ATOM 3010 N N . TYR A 1 369 ? -22.616 20.347 13.567 1.00 97.88 369 TYR A N 1
ATOM 3011 C CA . TYR A 1 369 ? -22.479 19.887 14.937 1.00 97.88 369 TYR A CA 1
ATOM 3012 C C . TYR A 1 369 ? -21.902 18.482 14.946 1.00 97.88 369 TYR A C 1
ATOM 3014 O O . TYR A 1 369 ? -22.347 17.626 14.190 1.00 97.88 369 TYR A O 1
ATOM 3022 N N . GLN A 1 370 ? -20.954 18.244 15.838 1.00 97.38 370 GLN A N 1
ATOM 3023 C CA . GLN A 1 370 ? -20.515 16.915 16.235 1.00 97.38 370 GLN A CA 1
ATOM 3024 C C . GLN A 1 370 ? -20.938 16.750 17.688 1.00 97.38 370 GLN A C 1
ATOM 3026 O O . GLN A 1 370 ? -20.722 17.663 18.488 1.00 97.38 370 GLN A O 1
ATOM 3031 N N . ILE A 1 371 ? -21.613 15.650 18.012 1.00 97.06 371 ILE A N 1
ATOM 3032 C CA . ILE A 1 371 ? -22.058 15.435 19.389 1.00 97.06 371 ILE A CA 1
ATOM 3033 C C . ILE A 1 371 ? -20.863 15.102 20.289 1.00 97.06 371 ILE A C 1
ATOM 3035 O O . ILE A 1 371 ? -19.912 14.438 19.869 1.00 97.06 371 ILE A O 1
ATOM 3039 N N . GLU A 1 372 ? -20.941 15.536 21.542 1.00 96.38 372 GLU A N 1
ATOM 3040 C CA . GLU A 1 372 ? -19.954 15.219 22.572 1.00 96.38 372 GLU A CA 1
ATOM 3041 C C . GLU A 1 372 ? -20.459 14.031 23.394 1.00 96.38 372 GLU A C 1
ATOM 3043 O O . GLU A 1 372 ? -21.354 14.163 24.231 1.00 96.38 372 GLU A O 1
ATOM 3048 N N . LEU A 1 373 ? -19.915 12.847 23.108 1.00 96.94 373 LEU A N 1
ATOM 3049 C CA . LEU A 1 373 ? -20.211 11.634 23.863 1.00 96.94 373 LEU A CA 1
ATOM 3050 C C . LEU A 1 373 ? -19.497 11.657 25.222 1.00 96.94 373 LEU A C 1
ATOM 3052 O O . LEU A 1 373 ? -18.405 12.205 25.365 1.00 96.94 373 LEU A O 1
ATOM 3056 N N . ILE A 1 374 ? -20.109 11.033 26.226 1.00 95.00 374 ILE A N 1
ATOM 3057 C CA . ILE A 1 374 ? -19.540 10.913 27.572 1.00 95.00 374 ILE A CA 1
ATOM 3058 C C . ILE A 1 374 ? -18.664 9.650 27.611 1.00 95.00 374 ILE A C 1
ATOM 3060 O O . ILE A 1 374 ? -19.185 8.567 27.316 1.00 95.00 374 ILE A O 1
ATOM 3064 N N . PRO A 1 375 ? -17.375 9.750 27.991 1.00 94.31 375 PRO A N 1
ATOM 3065 C CA . PRO A 1 375 ? -16.494 8.589 28.095 1.00 94.31 375 PRO A CA 1
ATOM 3066 C C . PRO A 1 375 ? -17.016 7.540 29.082 1.00 94.31 375 PRO A C 1
ATOM 3068 O O . PRO A 1 375 ? -17.581 7.883 30.127 1.00 94.31 375 PRO A O 1
ATOM 3071 N N . ASP A 1 376 ? -16.798 6.257 28.782 1.00 92.81 376 ASP A N 1
ATOM 3072 C CA . ASP A 1 376 ? -17.181 5.184 29.694 1.00 92.81 376 ASP A CA 1
ATOM 3073 C C . ASP A 1 376 ? -16.068 4.842 30.669 1.00 92.81 376 ASP A C 1
ATOM 3075 O O . ASP A 1 376 ? -14.964 4.483 30.279 1.00 92.81 376 ASP A O 1
ATOM 3079 N N . LYS A 1 377 ? -16.386 4.831 31.961 1.00 92.31 377 LYS A N 1
ATOM 3080 C CA . LYS A 1 377 ? -15.401 4.500 32.995 1.00 92.31 377 LYS A CA 1
ATOM 3081 C C . LYS A 1 377 ? -14.785 3.108 32.823 1.00 92.31 377 LYS A C 1
ATOM 3083 O O . LYS A 1 377 ? -13.673 2.897 33.297 1.00 92.31 377 LYS A O 1
ATOM 3088 N N . ARG A 1 378 ? -15.486 2.158 32.188 1.00 89.81 378 ARG A N 1
ATOM 3089 C CA . ARG A 1 378 ? -14.969 0.802 31.949 1.00 89.81 378 ARG A CA 1
ATOM 3090 C C . ARG A 1 378 ? -13.863 0.777 30.896 1.00 89.81 378 ARG A C 1
ATOM 3092 O O . ARG A 1 378 ? -12.955 -0.027 31.054 1.00 89.81 378 ARG A O 1
ATOM 3099 N N . ASN A 1 379 ? -13.894 1.677 29.910 1.00 92.62 379 ASN A N 1
ATOM 3100 C CA . ASN A 1 379 ? -12.926 1.737 28.806 1.00 92.62 379 ASN A CA 1
ATOM 3101 C C . ASN A 1 379 ? -11.988 2.953 28.844 1.00 92.62 379 ASN A C 1
ATOM 3103 O O . ASN A 1 379 ? -11.267 3.221 27.884 1.00 92.62 379 ASN A O 1
ATOM 3107 N N . THR A 1 380 ? -11.987 3.683 29.960 1.00 92.50 380 THR A N 1
ATOM 3108 C CA . THR A 1 380 ? -11.048 4.776 30.248 1.00 92.50 380 THR A CA 1
ATOM 3109 C C . THR A 1 380 ? -10.257 4.535 31.534 1.00 92.50 380 THR A C 1
ATOM 3111 O O . THR A 1 380 ? -9.862 5.486 32.209 1.00 92.50 380 THR A O 1
ATOM 3114 N N . ASN A 1 381 ? -10.107 3.273 31.938 1.00 90.75 381 ASN A N 1
ATOM 3115 C CA . ASN A 1 381 ? -9.226 2.902 33.042 1.00 90.75 381 ASN A CA 1
ATOM 3116 C C . ASN A 1 381 ? -7.760 2.833 32.559 1.00 90.75 381 ASN A C 1
ATOM 3118 O O . ASN A 1 381 ? -7.490 2.966 31.370 1.00 90.75 381 ASN A O 1
ATOM 3122 N N . GLU A 1 382 ? -6.814 2.628 33.474 1.00 89.00 382 GLU A N 1
ATOM 3123 C CA . GLU A 1 382 ? -5.373 2.628 33.166 1.00 89.00 382 GLU A CA 1
ATOM 3124 C C . GLU A 1 382 ? -4.896 1.474 32.266 1.00 89.00 382 GLU A C 1
ATOM 3126 O O . GLU A 1 382 ? -3.880 1.612 31.586 1.00 89.00 382 GLU A O 1
ATOM 3131 N N . MET A 1 383 ? -5.624 0.352 32.236 1.00 88.94 383 MET A N 1
ATOM 3132 C CA . MET A 1 383 ? -5.332 -0.791 31.363 1.00 88.94 383 MET A CA 1
ATOM 3133 C C . MET A 1 383 ? -5.923 -0.624 29.959 1.00 88.94 383 MET A C 1
ATOM 3135 O O . MET A 1 383 ? -5.461 -1.273 29.021 1.00 88.94 383 MET A O 1
ATOM 3139 N N . ALA A 1 384 ? -6.951 0.216 29.810 1.00 93.69 384 ALA A N 1
ATOM 3140 C CA . ALA A 1 384 ? -7.615 0.438 28.535 1.00 93.69 384 ALA A CA 1
ATOM 3141 C C . ALA A 1 384 ? -6.695 1.176 27.554 1.00 93.69 384 ALA A C 1
ATOM 3143 O O . ALA A 1 384 ? -5.964 2.102 27.917 1.00 93.69 384 ALA A O 1
ATOM 3144 N N . VAL A 1 385 ? -6.758 0.796 26.280 1.00 94.75 385 VAL A N 1
ATOM 3145 C CA . VAL A 1 385 ? -5.994 1.470 25.228 1.00 94.75 385 VAL A CA 1
ATOM 3146 C C . VAL A 1 385 ? -6.585 2.855 24.988 1.00 94.75 385 VAL A C 1
ATOM 3148 O O . VAL A 1 385 ? -7.751 3.007 24.609 1.00 94.75 385 VAL A O 1
ATOM 3151 N N . ALA A 1 386 ? -5.757 3.876 25.196 1.00 93.38 386 ALA A N 1
ATOM 3152 C CA . ALA A 1 386 ? -6.100 5.247 24.860 1.00 93.38 386 ALA A CA 1
ATOM 3153 C C . ALA A 1 386 ? -6.238 5.401 23.339 1.00 93.38 386 ALA A C 1
ATOM 3155 O O . ALA A 1 386 ? -5.392 4.936 22.572 1.00 93.38 386 ALA A O 1
ATOM 3156 N N . LEU A 1 387 ? -7.30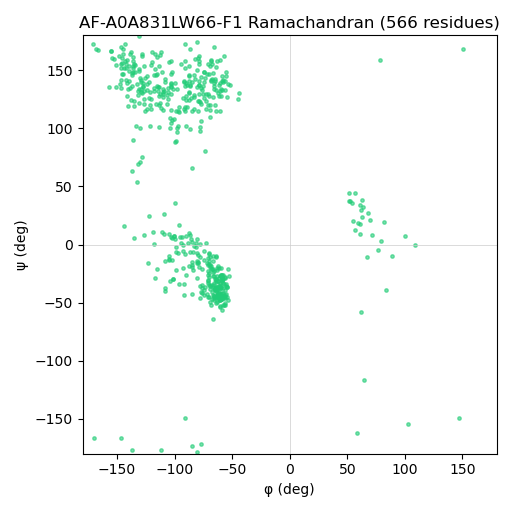8 6.071 22.914 1.00 94.44 387 LEU A N 1
ATOM 3157 C CA . LEU A 1 387 ? -7.477 6.482 21.523 1.00 94.44 387 LEU A CA 1
ATOM 3158 C C . LEU A 1 387 ? -6.634 7.738 21.249 1.00 94.44 387 LEU A C 1
ATOM 3160 O O . LEU A 1 387 ? -6.314 8.456 22.198 1.00 94.44 387 LEU A O 1
ATOM 3164 N N . PRO A 1 388 ? -6.275 8.023 19.984 1.00 92.19 388 PRO A N 1
ATOM 3165 C CA . PRO A 1 388 ? -5.535 9.235 19.641 1.00 92.19 388 PRO A CA 1
ATOM 3166 C C . PRO A 1 388 ? -6.250 10.508 20.115 1.00 92.19 388 PRO A C 1
ATOM 3168 O O . PRO A 1 388 ? -7.468 10.600 20.001 1.00 92.19 388 PRO A O 1
ATOM 3171 N N . ASP A 1 389 ? -5.502 11.532 20.536 1.00 91.75 389 ASP A N 1
ATOM 3172 C CA . ASP A 1 389 ? -6.068 12.826 20.974 1.00 91.75 389 ASP A CA 1
ATOM 3173 C C . ASP A 1 389 ? -6.885 13.540 19.880 1.00 91.75 389 ASP A C 1
ATOM 3175 O O . ASP A 1 389 ? -7.708 14.410 20.160 1.00 91.75 389 ASP A O 1
ATOM 3179 N N . SER A 1 390 ? -6.659 13.180 18.614 1.00 91.56 390 SER A N 1
ATOM 3180 C CA . SER A 1 390 ? -7.427 13.673 17.470 1.00 91.56 390 SER A CA 1
ATOM 3181 C C . SER A 1 390 ? -8.824 13.056 17.358 1.00 91.56 390 SER A C 1
ATOM 3183 O O . SER A 1 390 ? -9.647 13.552 16.584 1.00 91.56 390 SER A O 1
ATOM 3185 N N . PHE A 1 391 ? -9.109 11.978 18.092 1.00 95.50 391 PHE A N 1
ATOM 3186 C CA . PHE A 1 391 ? -10.408 11.323 18.073 1.00 95.50 391 PHE A CA 1
ATOM 3187 C C . PHE A 1 391 ? -11.361 12.012 19.052 1.00 95.50 391 PHE A C 1
ATOM 3189 O O . PHE A 1 391 ? -10.980 12.334 20.179 1.00 95.50 391 PHE A O 1
ATOM 3196 N N . PRO A 1 392 ? -12.640 12.186 18.682 1.00 96.44 392 PRO A N 1
ATOM 3197 C CA . PRO A 1 392 ? -13.661 12.445 19.680 1.00 96.44 392 PRO A CA 1
ATOM 3198 C C . PRO A 1 392 ? -13.821 11.219 20.586 1.00 96.44 392 PRO A C 1
ATOM 3200 O O . PRO A 1 392 ? -13.376 10.113 20.274 1.00 96.44 392 PRO A O 1
ATOM 3203 N N . VAL A 1 393 ? -14.570 11.380 21.673 1.00 96.62 393 VAL A N 1
ATOM 3204 C CA . VAL A 1 393 ? -15.129 10.215 22.360 1.00 96.62 393 VAL A CA 1
ATOM 3205 C C . VAL A 1 393 ? -16.022 9.472 21.368 1.00 96.62 393 VAL A C 1
ATOM 3207 O O . VAL A 1 393 ? -16.901 10.077 20.751 1.00 96.62 393 VAL A O 1
ATOM 3210 N N . ILE A 1 394 ? -15.788 8.172 21.217 1.00 96.94 394 ILE A N 1
ATOM 3211 C CA . ILE A 1 394 ? -16.563 7.286 20.350 1.00 96.94 394 ILE A CA 1
ATOM 3212 C C . ILE A 1 394 ? -17.204 6.163 21.160 1.00 96.94 394 ILE A C 1
ATOM 3214 O O . ILE A 1 394 ? -16.728 5.802 22.237 1.00 96.94 394 ILE A O 1
ATOM 3218 N N . MET A 1 395 ? -18.276 5.600 20.614 1.00 96.38 395 MET A N 1
ATOM 3219 C CA . MET A 1 395 ? -18.909 4.377 21.102 1.00 96.38 395 MET A CA 1
ATOM 3220 C C . MET A 1 395 ? -19.410 3.550 19.912 1.00 96.38 395 MET A C 1
ATOM 3222 O O . MET A 1 395 ? -19.650 4.122 18.845 1.00 96.38 395 MET A O 1
ATOM 3226 N N . PRO A 1 396 ? -19.611 2.231 20.054 1.00 97.25 396 PRO A N 1
ATOM 3227 C CA . PRO A 1 396 ? -20.317 1.454 19.058 1.00 97.25 396 PRO A CA 1
ATOM 3228 C C . PRO A 1 396 ? -21.798 1.838 19.089 1.00 97.25 396 PRO A C 1
ATOM 3230 O O . PRO A 1 396 ? -22.447 1.846 20.137 1.00 97.25 396 PRO A O 1
ATOM 3233 N N . PHE A 1 397 ? -22.348 2.178 17.930 1.00 98.38 397 PHE A N 1
ATOM 3234 C CA . PHE A 1 397 ? -23.787 2.345 17.764 1.00 98.38 397 PHE A CA 1
ATOM 3235 C C . PHE A 1 397 ? -24.199 2.030 16.332 1.00 98.38 397 PHE A C 1
ATOM 3237 O O . PHE A 1 397 ? -23.415 2.165 15.395 1.00 98.38 397 PHE A O 1
ATOM 3244 N N . ARG A 1 398 ? -25.456 1.624 16.164 1.00 98.50 398 ARG A N 1
ATOM 3245 C CA . ARG A 1 398 ? -26.100 1.440 14.854 1.00 98.50 398 ARG A CA 1
ATOM 3246 C C . ARG A 1 398 ? -27.287 2.376 14.668 1.00 98.50 398 ARG A C 1
ATOM 3248 O O . ARG A 1 398 ? -27.623 2.738 13.543 1.00 98.50 398 ARG A O 1
ATOM 3255 N N . TYR A 1 399 ? -27.933 2.742 15.769 1.00 98.75 399 TYR A N 1
ATOM 3256 C CA . TYR A 1 399 ? -29.185 3.479 15.757 1.00 98.75 399 TYR A CA 1
ATOM 3257 C C . TYR A 1 399 ? -29.010 4.849 16.397 1.00 98.75 399 TYR A C 1
ATOM 3259 O O . TYR A 1 399 ? -28.259 4.991 17.367 1.00 98.75 399 TYR A O 1
ATOM 3267 N N . ALA A 1 400 ? -29.746 5.833 15.881 1.00 98.50 400 ALA A N 1
ATOM 3268 C CA . ALA A 1 400 ? -29.910 7.131 16.518 1.00 98.50 400 ALA A CA 1
ATOM 3269 C C . ALA A 1 400 ? -31.391 7.535 16.606 1.00 98.50 400 ALA A C 1
ATOM 3271 O O . ALA A 1 400 ? -32.170 7.290 15.683 1.00 98.50 400 ALA A O 1
ATOM 3272 N N . GLU A 1 401 ? -31.770 8.188 17.702 1.00 98.12 401 GLU A N 1
ATOM 3273 C CA . GLU A 1 401 ? -33.036 8.908 17.846 1.00 98.12 401 GLU A CA 1
ATOM 3274 C C . GLU A 1 401 ? -32.759 10.391 18.090 1.00 98.12 401 GLU A C 1
ATOM 3276 O O . GLU A 1 401 ? -31.902 10.739 18.902 1.00 98.12 401 GLU A O 1
ATOM 3281 N N . ILE A 1 402 ? -33.485 11.263 17.395 1.00 98.06 402 ILE A N 1
ATOM 3282 C CA . ILE A 1 402 ? -33.319 12.717 17.475 1.00 98.06 402 ILE A CA 1
ATOM 3283 C C . ILE A 1 402 ? -34.670 13.342 17.808 1.00 98.06 402 ILE A C 1
ATOM 3285 O O . ILE A 1 402 ? -35.611 13.269 17.017 1.00 98.06 402 ILE A O 1
ATOM 3289 N N . GLU A 1 403 ? -34.766 13.964 18.976 1.00 96.88 403 GLU A N 1
ATOM 3290 C CA . GLU A 1 403 ? -35.955 14.681 19.440 1.00 96.88 403 GLU A CA 1
ATOM 3291 C C . GLU A 1 403 ? -35.775 16.199 19.320 1.00 96.88 403 GLU A C 1
ATOM 3293 O O . GLU A 1 403 ? -34.657 16.713 19.260 1.00 96.88 403 GLU A O 1
ATOM 3298 N N . SER A 1 404 ? -36.902 16.913 19.272 1.00 94.62 404 SER A N 1
ATOM 3299 C CA . SER A 1 404 ? -37.002 18.381 19.165 1.00 94.62 404 SER A CA 1
ATOM 3300 C C . SER A 1 404 ? -36.512 19.008 17.854 1.00 94.62 404 SER A C 1
ATOM 3302 O O . SER A 1 404 ? -36.811 20.169 17.602 1.00 94.62 404 SER A O 1
ATOM 3304 N N . ALA A 1 405 ? -35.838 18.260 16.977 1.00 93.50 405 ALA A N 1
ATOM 3305 C CA . ALA A 1 405 ? -35.392 18.781 15.686 1.00 93.50 405 ALA A CA 1
ATOM 3306 C C . ALA A 1 405 ? -36.570 19.098 14.744 1.00 93.50 405 ALA A C 1
ATOM 3308 O O . ALA A 1 405 ? -37.544 18.342 14.648 1.00 93.50 405 ALA A O 1
ATOM 3309 N N . LYS A 1 406 ? -36.461 20.182 13.972 1.00 90.94 406 LYS A N 1
ATOM 3310 C CA . LYS A 1 406 ? -37.412 20.530 12.904 1.00 90.94 406 LYS A CA 1
ATOM 3311 C C . LYS A 1 406 ? -36.795 20.316 11.524 1.00 90.94 406 LYS A C 1
ATOM 3313 O O . LYS A 1 406 ? -35.618 20.562 11.325 1.00 90.94 406 LYS A O 1
ATOM 3318 N N . ASP A 1 407 ? -37.592 19.840 10.572 1.00 89.81 407 ASP A N 1
ATOM 3319 C CA . ASP A 1 407 ? -37.189 19.731 9.158 1.00 89.81 407 ASP A CA 1
ATOM 3320 C C . ASP A 1 407 ? -35.861 18.988 8.897 1.00 89.81 407 ASP A C 1
ATOM 3322 O O . ASP A 1 407 ? -35.094 19.330 7.998 1.00 89.81 407 ASP A O 1
ATOM 3326 N N . LEU A 1 408 ? -35.597 17.930 9.670 1.00 95.38 408 LEU A N 1
ATOM 3327 C CA . LEU A 1 408 ? -34.416 17.088 9.495 1.00 95.38 408 LEU A CA 1
ATOM 3328 C C . LEU A 1 408 ? -34.630 16.082 8.354 1.00 95.38 408 LEU A C 1
ATOM 3330 O O . LEU A 1 408 ? -35.663 15.410 8.286 1.00 95.38 408 LEU A O 1
ATOM 3334 N N . SER A 1 409 ? -33.629 15.930 7.489 1.00 96.12 409 SER A N 1
ATOM 3335 C CA . SER A 1 409 ? -33.598 14.913 6.432 1.00 96.12 409 SER A CA 1
ATOM 3336 C C . SER A 1 409 ? -32.445 13.926 6.628 1.00 96.12 409 SER A C 1
ATOM 3338 O O . SER A 1 409 ? -31.481 14.209 7.339 1.00 96.12 409 SER A O 1
ATOM 3340 N N . ALA A 1 410 ? -32.494 12.780 5.942 1.00 96.69 410 ALA A N 1
ATOM 3341 C CA . ALA A 1 410 ? -31.434 11.770 6.007 1.00 96.69 410 ALA A CA 1
ATOM 3342 C C . ALA A 1 410 ? -30.042 12.326 5.645 1.00 96.69 410 ALA A C 1
ATOM 3344 O O . ALA A 1 410 ? -29.046 11.932 6.243 1.00 96.69 410 ALA A O 1
ATOM 3345 N N . GLY A 1 411 ? -29.961 13.284 4.711 1.00 96.56 411 GLY A N 1
ATOM 3346 C CA . GLY A 1 411 ? -28.694 13.901 4.304 1.00 96.56 411 GLY A CA 1
ATOM 3347 C C . GLY A 1 411 ? -28.023 14.725 5.409 1.00 96.56 411 GLY A C 1
ATOM 3348 O O . GLY A 1 411 ? -26.800 14.894 5.385 1.00 96.56 411 GLY A O 1
ATOM 3349 N N . ASN A 1 412 ? -28.803 15.185 6.393 1.00 97.56 412 ASN A N 1
ATOM 3350 C CA . ASN A 1 412 ? -28.337 15.994 7.517 1.00 97.56 412 ASN A CA 1
ATOM 3351 C C . ASN A 1 412 ? -27.665 15.175 8.619 1.00 97.56 412 ASN A C 1
ATOM 3353 O O . ASN A 1 412 ? -26.985 15.758 9.457 1.00 97.56 412 ASN A O 1
ATOM 3357 N N . VAL A 1 413 ? -27.848 13.855 8.633 1.00 98.44 413 VAL A N 1
ATOM 3358 C CA . VAL A 1 413 ? -27.356 12.977 9.696 1.00 98.44 413 VAL A CA 1
ATOM 3359 C C . VAL A 1 413 ? -26.223 12.113 9.159 1.00 98.44 413 VAL A C 1
ATOM 3361 O O . VAL A 1 413 ? -26.319 11.573 8.058 1.00 98.44 413 VAL A O 1
ATOM 3364 N N . THR A 1 414 ? -25.133 12.006 9.914 1.00 98.69 414 THR A N 1
ATOM 3365 C CA . THR 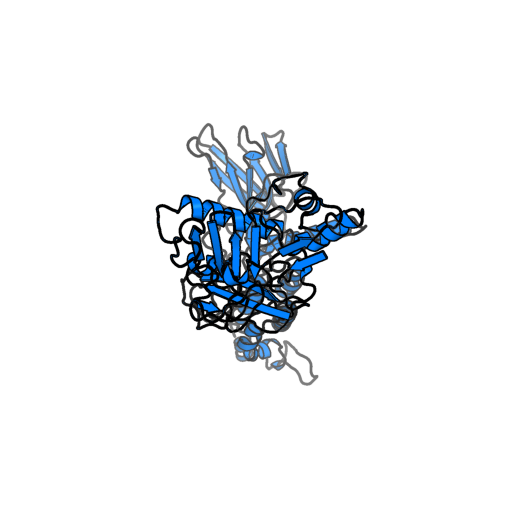A 1 414 ? -23.959 11.221 9.511 1.00 98.69 414 THR A CA 1
ATOM 3366 C C . THR A 1 414 ? -23.380 10.500 10.720 1.00 98.69 414 THR A C 1
ATOM 3368 O O . THR A 1 414 ? -23.094 11.136 11.731 1.00 98.69 414 THR A O 1
ATOM 3371 N N . GLN A 1 415 ? -23.188 9.187 10.616 1.00 98.75 415 GLN A N 1
ATOM 3372 C CA . GLN A 1 415 ? -22.344 8.439 11.542 1.00 98.75 415 GLN A CA 1
ATOM 3373 C C . GLN A 1 415 ? -20.898 8.590 11.076 1.00 98.75 415 GLN A C 1
ATOM 3375 O O . GLN A 1 415 ? -20.593 8.351 9.910 1.00 98.75 415 GLN A O 1
ATOM 3380 N N . VAL A 1 416 ? -20.021 9.022 11.973 1.00 98.56 416 VAL A N 1
ATOM 3381 C CA . VAL A 1 416 ? -18.592 9.181 11.699 1.00 98.56 416 VAL A CA 1
ATOM 3382 C C . VAL A 1 416 ? -17.872 8.023 12.367 1.00 98.56 416 VAL A C 1
ATOM 3384 O O . VAL A 1 416 ? -17.717 8.025 13.588 1.00 98.56 416 VAL A O 1
ATOM 3387 N N . ALA A 1 417 ? -17.520 7.017 11.574 1.00 98.31 417 ALA A N 1
ATOM 3388 C CA . ALA A 1 417 ? -16.875 5.791 12.022 1.00 98.31 417 ALA A CA 1
ATOM 3389 C C . ALA A 1 417 ? -15.352 5.915 11.941 1.00 98.31 417 ALA A C 1
ATOM 3391 O O . ALA A 1 417 ? -14.833 6.472 10.975 1.00 98.31 417 ALA A O 1
ATOM 3392 N N . TYR A 1 418 ? -14.660 5.364 12.934 1.00 98.00 418 TYR A N 1
ATOM 3393 C CA . TYR A 1 418 ? -13.204 5.359 13.031 1.00 98.00 418 TYR A CA 1
ATOM 3394 C C . TYR A 1 418 ? -12.705 3.917 13.086 1.00 98.00 418 TYR A C 1
ATOM 3396 O O . TYR A 1 418 ? -13.223 3.114 13.860 1.00 98.00 418 TYR A O 1
ATOM 3404 N N . PHE A 1 419 ? -11.709 3.588 12.272 1.00 96.69 419 PHE A N 1
ATOM 3405 C CA . PHE A 1 419 ? -11.071 2.271 12.227 1.00 96.69 419 PHE A CA 1
ATOM 3406 C C . PHE A 1 419 ? -9.641 2.409 11.694 1.00 96.69 419 PHE A C 1
ATOM 3408 O O . PHE A 1 419 ? -9.292 3.441 11.123 1.00 96.69 419 PHE A O 1
ATOM 3415 N N . ASN A 1 420 ? -8.782 1.421 11.935 1.00 95.06 420 ASN A N 1
ATOM 3416 C CA . ASN A 1 420 ? -7.458 1.396 11.312 1.00 95.06 420 ASN A CA 1
ATOM 3417 C C . ASN A 1 420 ? -7.606 1.148 9.806 1.00 95.06 420 ASN A C 1
ATOM 3419 O O . ASN A 1 420 ? -8.629 0.617 9.384 1.00 95.06 420 ASN A O 1
ATOM 3423 N N . TYR A 1 421 ? -6.608 1.518 9.006 1.00 95.06 421 TYR A N 1
ATOM 3424 C CA . TYR A 1 421 ? -6.621 1.281 7.564 1.00 95.06 421 TYR A CA 1
ATOM 3425 C C . TYR A 1 421 ? -7.079 -0.146 7.212 1.00 95.06 421 TYR A C 1
ATOM 3427 O O . TYR A 1 421 ? -6.518 -1.119 7.711 1.00 95.06 421 TYR A O 1
ATOM 3435 N N . PHE A 1 422 ? -8.105 -0.247 6.365 1.00 94.94 422 PHE A N 1
ATOM 3436 C CA . PHE A 1 422 ? -8.694 -1.506 5.915 1.00 94.94 422 PHE A CA 1
ATOM 3437 C C . PHE A 1 422 ? -9.189 -1.356 4.476 1.00 94.94 422 PHE A C 1
ATOM 3439 O O . PHE A 1 422 ? -9.861 -0.372 4.152 1.00 94.94 422 PHE A O 1
ATOM 3446 N N . GLU A 1 423 ? -8.907 -2.334 3.618 1.00 92.00 423 GLU A N 1
ATOM 3447 C CA . GLU A 1 423 ? -9.351 -2.311 2.220 1.00 92.00 423 GLU A CA 1
ATOM 3448 C C . GLU A 1 423 ? -10.426 -3.367 1.960 1.00 92.00 423 GLU A C 1
ATOM 3450 O O . GLU A 1 423 ? -10.201 -4.576 2.041 1.00 92.00 423 GLU A O 1
ATOM 3455 N N . GLU A 1 424 ? -11.625 -2.900 1.617 1.00 91.38 424 GLU A N 1
ATOM 3456 C CA . GLU A 1 424 ? -12.799 -3.764 1.505 1.00 91.38 424 GLU A CA 1
ATOM 3457 C C . GLU A 1 424 ? -12.701 -4.709 0.300 1.00 91.38 424 GLU A C 1
ATOM 3459 O O . GLU A 1 424 ? -13.281 -5.786 0.321 1.00 91.38 424 GLU A O 1
ATOM 3464 N N . GLU A 1 425 ? -11.935 -4.376 -0.735 1.00 92.31 425 GLU A N 1
ATOM 3465 C CA . GLU A 1 425 ? -11.872 -5.188 -1.957 1.00 92.31 425 GLU A CA 1
ATOM 3466 C C . GLU A 1 425 ? -10.737 -6.233 -1.953 1.00 92.31 425 GLU A C 1
ATOM 3468 O O . GLU A 1 425 ? -10.619 -7.014 -2.898 1.00 92.31 425 GLU A O 1
ATOM 3473 N N . THR A 1 426 ? -9.918 -6.315 -0.891 1.00 90.88 426 THR A N 1
ATOM 3474 C CA . THR A 1 426 ? -8.793 -7.276 -0.815 1.00 90.88 426 THR A CA 1
ATOM 3475 C C . THR A 1 426 ? -9.255 -8.737 -0.812 1.00 90.88 426 THR A C 1
ATOM 3477 O O . THR A 1 426 ? -8.548 -9.628 -1.287 1.00 90.88 426 THR A O 1
ATOM 3480 N N . SER A 1 427 ? -10.442 -9.010 -0.271 1.00 95.19 427 SER A N 1
ATOM 3481 C CA . SER A 1 427 ? -10.974 -10.364 -0.110 1.00 95.19 427 SER A CA 1
ATOM 3482 C C . SER A 1 427 ? -12.445 -10.443 -0.493 1.00 95.19 427 SER A C 1
ATOM 3484 O O . SER A 1 427 ? -13.221 -9.513 -0.272 1.00 95.19 427 SER A O 1
ATOM 3486 N N . SER A 1 428 ? -12.860 -11.592 -1.023 1.00 96.00 428 SER A N 1
ATOM 3487 C CA . SER A 1 428 ? -14.266 -11.891 -1.289 1.00 96.00 428 SER A CA 1
ATOM 3488 C C . SER A 1 428 ? -14.574 -13.353 -0.986 1.00 96.00 428 SER A C 1
ATOM 3490 O O . SER A 1 428 ? -13.712 -14.227 -1.092 1.00 96.00 428 SER A O 1
ATOM 3492 N N . PHE A 1 429 ? -15.823 -13.623 -0.617 1.00 96.75 429 PHE A N 1
ATOM 3493 C CA . PHE A 1 429 ? -16.332 -14.972 -0.428 1.00 96.75 429 PHE A CA 1
ATOM 3494 C C . PHE A 1 429 ? -17.762 -15.059 -0.943 1.00 96.75 429 PHE A C 1
ATOM 3496 O O . PHE A 1 429 ? -18.587 -14.175 -0.722 1.00 96.75 429 PHE A O 1
ATOM 3503 N N . THR A 1 430 ? -18.080 -16.162 -1.609 1.00 97.25 430 THR A N 1
ATOM 3504 C CA . THR A 1 430 ? -19.454 -16.472 -1.979 1.00 97.25 430 THR A CA 1
ATOM 3505 C C . THR A 1 430 ? -19.690 -17.969 -1.924 1.00 97.25 430 THR A C 1
ATOM 3507 O O . THR A 1 430 ? -18.808 -18.782 -2.203 1.00 97.25 430 THR A O 1
ATOM 3510 N N . SER A 1 431 ? -20.907 -18.342 -1.556 1.00 98.12 431 SER A N 1
ATOM 3511 C CA . SER A 1 431 ? -21.367 -19.719 -1.507 1.00 98.12 431 SER A CA 1
ATOM 3512 C C . SER A 1 431 ? -22.837 -19.807 -1.908 1.00 98.12 431 SER A C 1
ATOM 3514 O O . SER A 1 431 ? -23.559 -18.808 -1.949 1.00 98.12 431 SER A O 1
ATOM 3516 N N . SER A 1 432 ? -23.312 -21.031 -2.143 1.00 98.12 432 SER A N 1
ATOM 3517 C CA . SER A 1 432 ? -24.733 -21.312 -2.373 1.00 98.12 432 SER A CA 1
ATOM 3518 C C . SER A 1 432 ? -25.607 -21.143 -1.121 1.00 98.12 432 SER A C 1
ATOM 3520 O O . SER A 1 432 ? -26.832 -21.224 -1.220 1.00 98.12 432 SER A O 1
ATOM 3522 N N . ASN A 1 433 ? -25.011 -20.922 0.057 1.00 98.50 433 ASN A N 1
ATOM 3523 C CA . ASN A 1 433 ? -25.728 -20.735 1.310 1.00 98.50 433 ASN A CA 1
ATOM 3524 C C . ASN A 1 433 ? -25.751 -19.252 1.709 1.00 98.50 433 ASN A C 1
ATOM 3526 O O . ASN A 1 433 ? -24.762 -18.694 2.182 1.00 98.50 433 ASN A O 1
ATOM 3530 N N . ASN A 1 434 ? -26.929 -18.635 1.604 1.00 98.06 434 ASN A N 1
ATOM 3531 C CA . ASN A 1 434 ? -27.123 -17.223 1.939 1.00 98.06 434 ASN A CA 1
ATOM 3532 C C . ASN A 1 434 ? -26.816 -16.879 3.404 1.00 98.06 434 ASN A C 1
ATOM 3534 O O . ASN A 1 434 ? -26.452 -15.741 3.686 1.00 98.06 434 ASN A O 1
ATOM 3538 N N . ILE A 1 435 ? -26.981 -17.821 4.339 1.00 98.25 435 ILE A N 1
ATOM 3539 C CA . ILE A 1 435 ? -26.629 -17.599 5.750 1.00 98.25 435 ILE A CA 1
ATOM 3540 C C . ILE A 1 435 ? -25.110 -17.561 5.891 1.00 98.25 435 ILE A C 1
ATOM 3542 O O . ILE A 1 435 ? -24.591 -16.681 6.564 1.00 98.25 435 ILE A O 1
ATOM 3546 N N . LEU A 1 436 ? -24.392 -18.463 5.219 1.00 98.25 436 LEU A N 1
ATOM 3547 C CA . LEU A 1 436 ? -22.931 -18.482 5.270 1.00 98.25 436 LEU A CA 1
ATOM 3548 C C . LEU A 1 436 ? -22.327 -17.207 4.665 1.00 98.25 436 LEU A C 1
ATOM 3550 O O . LEU A 1 436 ? -21.403 -16.646 5.242 1.00 98.25 436 LEU A O 1
ATOM 3554 N N . ASN A 1 437 ? -22.900 -16.710 3.566 1.00 98.19 437 ASN A N 1
ATOM 3555 C CA . ASN A 1 437 ? -22.494 -15.429 2.980 1.00 98.19 437 ASN A CA 1
ATOM 3556 C C . ASN A 1 437 ? -22.695 -14.281 3.986 1.00 98.19 437 ASN A C 1
ATOM 3558 O O . ASN A 1 437 ? -21.785 -13.494 4.203 1.00 98.19 437 ASN A O 1
ATOM 3562 N N . GLN A 1 438 ? -23.842 -14.230 4.676 1.00 97.62 438 GLN A N 1
ATOM 3563 C CA . GLN A 1 438 ? -24.105 -13.227 5.719 1.00 97.62 438 GLN A CA 1
ATOM 3564 C C . GLN A 1 438 ? -23.158 -13.343 6.920 1.00 97.62 438 GLN A C 1
ATOM 3566 O O . GLN A 1 438 ? -22.747 -12.322 7.466 1.00 97.62 438 GLN A O 1
ATOM 3571 N N . VAL A 1 439 ? -22.806 -14.564 7.337 1.00 97.88 439 VAL A N 1
ATOM 3572 C CA . VAL A 1 439 ? -21.824 -14.792 8.408 1.00 97.88 439 VAL A CA 1
ATOM 3573 C C . VAL A 1 439 ? -20.455 -14.264 7.991 1.00 97.88 439 VAL A C 1
ATOM 3575 O O . VAL A 1 439 ? -19.830 -13.560 8.777 1.00 97.88 439 VAL A O 1
ATOM 3578 N N . TRP A 1 440 ? -20.014 -14.539 6.761 1.00 97.56 440 TRP A N 1
ATOM 3579 C CA . TRP A 1 440 ? -18.741 -14.026 6.254 1.00 97.56 440 TRP A CA 1
ATOM 3580 C C . TRP A 1 440 ? -18.716 -12.493 6.210 1.00 97.56 440 TRP A C 1
ATOM 3582 O O . TRP A 1 440 ? -17.798 -11.889 6.758 1.00 97.56 440 TRP A O 1
ATOM 3592 N N . GLU A 1 441 ? -19.761 -11.866 5.660 1.00 96.94 441 GLU A N 1
ATOM 3593 C CA . GLU A 1 441 ? -19.904 -10.402 5.619 1.00 96.94 441 GLU A CA 1
ATOM 3594 C C . GLU A 1 441 ? -19.872 -9.779 7.019 1.00 96.94 441 GLU A C 1
ATOM 3596 O O . GLU A 1 441 ? -19.231 -8.752 7.243 1.00 96.94 441 GLU A O 1
ATOM 3601 N N . MET A 1 442 ? -20.551 -10.409 7.982 1.00 96.75 442 MET A N 1
ATOM 3602 C CA . MET A 1 442 ? -20.535 -9.971 9.374 1.00 96.75 442 MET A CA 1
ATOM 3603 C C . MET A 1 442 ? -19.128 -10.083 9.965 1.00 96.75 442 MET A C 1
ATOM 3605 O O . MET A 1 442 ? -18.643 -9.109 10.527 1.00 96.75 442 MET A O 1
ATOM 3609 N N . CYS A 1 443 ? -18.465 -11.233 9.816 1.00 97.06 443 CYS A N 1
ATOM 3610 C CA . CYS A 1 443 ? -17.123 -11.461 10.349 1.00 97.06 443 CYS A CA 1
ATOM 3611 C C . CYS A 1 443 ? -16.096 -10.490 9.755 1.00 97.06 443 CYS A C 1
ATOM 3613 O O . CYS A 1 443 ? -15.346 -9.875 10.510 1.00 97.06 443 CYS A O 1
ATOM 3615 N N . LYS A 1 444 ? -16.093 -10.304 8.430 1.00 97.62 444 LYS A N 1
ATOM 3616 C CA . LYS A 1 444 ? -15.200 -9.355 7.755 1.00 97.62 444 LYS A CA 1
ATOM 3617 C C . LYS A 1 444 ? -15.434 -7.927 8.236 1.00 97.62 444 LYS A C 1
ATOM 3619 O O . LYS A 1 444 ? -14.490 -7.241 8.618 1.00 97.62 444 LYS A O 1
ATOM 3624 N N . TYR A 1 445 ? -16.694 -7.499 8.297 1.00 97.50 445 TYR A N 1
ATOM 3625 C CA . TYR A 1 445 ? -17.017 -6.167 8.792 1.00 97.50 445 TYR A CA 1
ATOM 3626 C C . TYR A 1 445 ? -16.643 -5.984 10.269 1.00 97.50 445 TYR A C 1
ATOM 3628 O O . TYR A 1 445 ? -16.192 -4.907 10.651 1.00 97.50 445 TYR A O 1
ATOM 3636 N N . THR A 1 446 ? -16.799 -7.018 11.102 1.00 96.69 446 THR A N 1
ATOM 3637 C CA . THR A 1 446 ? -16.324 -6.983 12.488 1.00 96.69 446 THR A CA 1
ATOM 3638 C C . THR A 1 446 ? -14.823 -6.726 12.531 1.00 96.69 446 THR A C 1
ATOM 3640 O O . THR A 1 446 ? -14.430 -5.821 13.256 1.00 96.69 446 THR A O 1
ATOM 3643 N N . GLN A 1 447 ? -14.016 -7.428 11.722 1.00 96.75 447 GLN A N 1
ATOM 3644 C CA . GLN A 1 447 ? -12.566 -7.197 11.664 1.00 96.75 447 GLN A CA 1
ATOM 3645 C C . GLN A 1 447 ? -12.232 -5.749 11.303 1.00 96.75 447 GLN A C 1
ATOM 3647 O O . GLN A 1 447 ? -11.435 -5.130 11.993 1.00 96.75 447 GLN A O 1
ATOM 3652 N N . LYS A 1 448 ? -12.904 -5.161 10.308 1.00 96.56 448 LYS A N 1
ATOM 3653 C CA . LYS A 1 448 ? -12.754 -3.732 9.999 1.00 96.56 448 LYS A CA 1
ATOM 3654 C C . LYS A 1 448 ? -13.111 -2.851 11.201 1.00 96.56 448 LYS A C 1
ATOM 3656 O O . LYS A 1 448 ? -12.303 -2.044 11.652 1.00 96.56 448 LYS A O 1
ATOM 3661 N N . ALA A 1 449 ? -14.322 -3.003 11.737 1.00 96.75 449 ALA A N 1
ATOM 3662 C CA . ALA A 1 449 ? -14.877 -2.095 12.737 1.00 96.75 449 ALA A CA 1
ATOM 3663 C C . ALA A 1 449 ? -14.127 -2.122 14.081 1.00 96.75 449 ALA A C 1
ATOM 3665 O O . ALA A 1 449 ? -14.043 -1.091 14.745 1.00 96.75 449 ALA A O 1
ATOM 3666 N N . THR A 1 450 ? -13.582 -3.268 14.501 1.00 95.81 450 THR A N 1
ATOM 3667 C CA . THR A 1 450 ? -12.927 -3.419 15.814 1.00 95.81 450 THR A CA 1
ATOM 3668 C C . THR A 1 450 ? -11.470 -2.954 15.842 1.00 95.81 450 THR A C 1
ATOM 3670 O O . THR A 1 450 ? -10.857 -2.943 16.905 1.00 95.81 450 THR A O 1
ATOM 3673 N N . THR A 1 451 ? -10.913 -2.497 14.717 1.00 95.75 451 THR A N 1
ATOM 3674 C CA . THR A 1 451 ? -9.530 -1.984 14.634 1.00 95.75 451 THR A CA 1
ATOM 3675 C C . THR A 1 451 ? -9.383 -0.528 15.096 1.00 95.75 451 THR A C 1
ATOM 3677 O O . THR A 1 451 ? -8.284 0.023 15.076 1.00 95.75 451 THR A O 1
ATOM 3680 N N . PHE A 1 452 ? -10.468 0.111 15.547 1.00 96.12 452 PHE A N 1
ATOM 3681 C CA . PHE A 1 452 ? -10.536 1.522 15.963 1.00 96.12 452 PHE A CA 1
ATOM 3682 C C . PHE A 1 452 ? -9.506 1.955 17.018 1.00 96.12 452 PHE A C 1
ATOM 3684 O O . PHE A 1 452 ? -9.237 3.147 17.142 1.00 96.12 452 PHE A O 1
ATOM 3691 N N . ALA A 1 453 ? -8.935 1.017 17.778 1.00 95.69 453 ALA A N 1
ATOM 3692 C CA . ALA A 1 453 ? -7.911 1.290 18.786 1.00 95.69 453 ALA A CA 1
ATOM 3693 C C . ALA A 1 453 ? -6.468 1.210 18.244 1.00 95.69 453 ALA A C 1
ATOM 3695 O O . ALA A 1 453 ? -5.523 1.558 18.950 1.00 95.69 453 ALA A O 1
ATOM 3696 N N . GLY A 1 454 ? -6.268 0.745 17.004 1.00 94.75 454 GLY A N 1
ATOM 3697 C CA . GLY A 1 454 ? -4.945 0.585 16.387 1.00 94.75 454 GLY A CA 1
ATOM 3698 C C . GLY A 1 454 ? -4.108 -0.569 16.957 1.00 94.75 454 GLY A C 1
ATOM 3699 O O . GLY A 1 454 ? -2.930 -0.678 16.626 1.00 94.75 454 GLY A O 1
ATOM 3700 N N . VAL A 1 455 ? -4.716 -1.399 17.804 1.00 96.25 455 VAL A N 1
ATOM 3701 C CA . VAL A 1 455 ? -4.288 -2.723 18.283 1.00 96.25 455 VAL A CA 1
ATOM 3702 C C . VAL A 1 455 ? -5.552 -3.567 18.470 1.00 96.25 455 VAL A C 1
ATOM 3704 O O . VAL A 1 455 ? -6.647 -3.008 18.584 1.00 96.25 455 VAL A O 1
ATOM 3707 N N . TYR A 1 456 ? -5.438 -4.894 18.506 1.00 97.50 456 TYR A N 1
ATOM 3708 C CA . TYR A 1 456 ? -6.611 -5.743 18.729 1.00 97.50 456 TYR A CA 1
ATOM 3709 C C . TYR A 1 456 ? -7.083 -5.659 20.181 1.00 97.50 456 TYR A C 1
ATOM 3711 O O . TYR A 1 456 ? -6.359 -6.058 21.085 1.00 97.50 456 TYR A O 1
ATOM 3719 N N . VAL A 1 457 ? -8.302 -5.161 20.390 1.00 96.38 457 VAL A N 1
ATOM 3720 C CA . VAL A 1 457 ? -8.971 -5.068 21.698 1.00 96.38 457 VAL A CA 1
ATOM 3721 C C . VAL A 1 457 ? -10.215 -5.958 21.739 1.00 96.38 457 VAL A C 1
ATOM 3723 O O . VAL A 1 457 ? -10.767 -6.303 20.695 1.00 96.38 457 VAL A O 1
ATOM 3726 N N . ASP A 1 458 ? -10.694 -6.283 22.941 1.00 93.19 458 ASP A N 1
ATOM 3727 C CA . ASP A 1 458 ? -11.939 -7.034 23.180 1.00 93.19 458 ASP A CA 1
ATOM 3728 C C . ASP A 1 458 ? -13.199 -6.361 22.594 1.00 93.19 458 ASP A C 1
ATOM 3730 O O . ASP A 1 458 ? -14.174 -7.025 22.238 1.00 93.19 458 ASP A O 1
ATOM 3734 N N . GLY A 1 459 ? -13.192 -5.029 22.500 1.00 92.62 459 GLY A N 1
ATOM 3735 C CA . GLY A 1 459 ? -14.294 -4.213 21.997 1.00 92.62 459 GLY A CA 1
ATOM 3736 C C . GLY A 1 459 ? -14.372 -2.865 22.713 1.00 92.62 459 GLY A C 1
ATOM 3737 O O . GLY A 1 459 ? -13.362 -2.320 23.150 1.00 92.62 459 GLY A O 1
ATOM 3738 N N . ASP A 1 460 ? -15.581 -2.303 22.853 1.00 91.12 460 ASP A N 1
ATOM 3739 C CA . ASP A 1 460 ? -15.771 -1.042 23.599 1.00 91.12 460 ASP A CA 1
ATOM 3740 C C . ASP A 1 460 ? -15.824 -1.237 25.116 1.00 91.12 460 ASP A C 1
ATOM 3742 O O . ASP A 1 460 ? -15.767 -0.259 25.852 1.00 91.12 460 ASP A O 1
ATOM 3746 N N . ARG A 1 461 ? -16.022 -2.467 25.605 1.00 90.12 461 ARG A N 1
ATOM 3747 C CA . ARG A 1 461 ? -16.345 -2.715 27.015 1.00 90.12 461 ARG A CA 1
ATOM 3748 C C . ARG A 1 461 ? -15.181 -2.361 27.930 1.00 90.12 461 ARG A C 1
ATOM 3750 O O . ARG A 1 461 ? -15.341 -1.496 28.786 1.00 90.12 461 ARG A O 1
ATOM 3757 N N . GLU A 1 462 ? -14.072 -3.078 27.794 1.00 92.12 462 GLU A N 1
ATOM 3758 C CA . GLU A 1 462 ? -12.841 -2.811 28.539 1.00 92.12 462 GLU A CA 1
ATOM 3759 C C . GLU A 1 462 ? -11.837 -2.062 27.666 1.00 92.12 462 GLU A C 1
ATOM 3761 O O . GLU A 1 462 ? -11.089 -1.236 28.185 1.00 92.12 462 GLU A O 1
ATOM 3766 N N . ARG A 1 463 ? -11.879 -2.289 26.344 1.00 95.06 463 ARG A N 1
ATOM 3767 C CA . ARG A 1 463 ? -10.919 -1.756 25.370 1.00 95.06 463 ARG A CA 1
ATOM 3768 C C . ARG A 1 463 ? -9.499 -2.175 25.742 1.00 95.06 463 ARG A C 1
ATOM 3770 O O . ARG A 1 463 ? -8.569 -1.368 25.745 1.00 95.06 463 ARG A O 1
ATOM 3777 N N . ILE A 1 464 ? -9.358 -3.448 26.094 1.00 95.44 464 ILE A N 1
ATOM 3778 C CA . ILE A 1 464 ? -8.106 -4.066 26.515 1.00 95.44 464 ILE A CA 1
ATOM 3779 C C . ILE A 1 464 ? -7.712 -5.112 25.466 1.00 95.44 464 ILE A C 1
ATOM 3781 O O . ILE A 1 464 ? -8.550 -5.919 25.057 1.00 95.44 464 ILE A O 1
ATOM 3785 N N . PRO A 1 465 ? -6.452 -5.109 25.005 1.00 95.75 465 PRO A N 1
ATOM 3786 C CA . PRO A 1 465 ? -5.900 -6.198 24.221 1.00 95.75 465 PRO A CA 1
ATOM 3787 C C . PRO A 1 465 ? -5.743 -7.417 25.112 1.00 95.75 465 PRO A C 1
ATOM 3789 O O . PRO A 1 465 ? -4.960 -7.386 26.051 1.00 95.75 465 PRO A O 1
ATOM 3792 N N . TYR A 1 466 ? -6.478 -8.479 24.823 1.00 96.56 466 TYR A N 1
ATOM 3793 C CA . TYR A 1 466 ? -6.319 -9.772 25.476 1.00 96.56 466 TYR A CA 1
ATOM 3794 C C . TYR A 1 466 ? -5.636 -10.729 24.501 1.00 96.56 466 TYR A C 1
ATOM 3796 O O . TYR A 1 466 ? -6.037 -10.795 23.341 1.00 96.56 466 TYR A O 1
ATOM 3804 N N . GLU A 1 467 ? -4.589 -11.447 24.920 1.00 97.00 467 GLU A N 1
ATOM 3805 C CA . GLU A 1 467 ? -3.720 -12.189 23.993 1.00 97.00 467 GLU A CA 1
ATOM 3806 C C . GLU A 1 467 ? -4.484 -13.266 23.207 1.00 97.00 467 GLU A C 1
ATOM 3808 O O . GLU A 1 467 ? -4.242 -13.455 22.014 1.00 97.00 467 GLU A O 1
ATOM 3813 N N . ALA A 1 468 ? -5.431 -13.956 23.852 1.00 96.00 468 ALA A N 1
ATOM 3814 C CA . ALA A 1 468 ? -6.243 -14.986 23.205 1.00 96.00 468 ALA A CA 1
ATOM 3815 C C . ALA A 1 468 ? -7.160 -14.391 22.118 1.00 96.00 468 ALA A C 1
ATOM 3817 O O . ALA A 1 468 ? -7.188 -14.877 20.984 1.00 96.00 468 ALA A O 1
ATOM 3818 N N . ASP A 1 469 ? -7.871 -13.309 22.441 1.00 96.19 469 ASP A N 1
ATOM 3819 C CA . ASP A 1 469 ? -8.728 -12.574 21.510 1.00 96.19 469 ASP A CA 1
ATOM 3820 C C . ASP A 1 469 ? -7.911 -11.962 20.369 1.00 96.19 469 ASP A C 1
ATOM 3822 O O . ASP A 1 469 ? -8.296 -12.048 19.203 1.00 96.19 469 ASP A O 1
ATOM 3826 N N . ALA A 1 470 ? -6.760 -11.370 20.679 1.00 97.75 470 ALA A N 1
ATOM 3827 C CA . ALA A 1 470 ? -5.867 -10.767 19.701 1.00 97.75 470 ALA A CA 1
ATOM 3828 C C . ALA A 1 470 ? -5.285 -11.797 18.728 1.00 97.75 470 ALA A C 1
ATOM 3830 O O . ALA A 1 470 ? -5.182 -11.504 17.538 1.00 97.75 470 ALA A O 1
ATOM 3831 N N . TYR A 1 471 ? -4.971 -13.012 19.186 1.00 98.06 471 TYR A N 1
ATOM 3832 C CA . TYR A 1 471 ? -4.562 -14.100 18.300 1.00 98.06 471 TYR A CA 1
ATOM 3833 C C . TYR A 1 471 ? -5.680 -14.486 17.323 1.00 98.06 471 TYR A C 1
ATOM 3835 O O . TYR A 1 471 ? -5.441 -14.612 16.122 1.00 98.06 471 TYR A O 1
ATOM 3843 N N . LEU A 1 472 ? -6.925 -14.605 17.799 1.00 97.62 472 LEU A N 1
ATOM 3844 C CA . LEU A 1 472 ? -8.067 -14.889 16.922 1.00 97.62 472 LEU A CA 1
ATOM 3845 C C . LEU A 1 472 ? -8.347 -13.745 15.942 1.00 97.62 472 LEU A C 1
ATOM 3847 O O . LEU A 1 472 ? -8.659 -14.010 14.778 1.00 97.62 472 LEU A O 1
ATOM 3851 N N . ASN A 1 473 ? -8.206 -12.492 16.383 1.00 97.81 473 ASN A N 1
ATOM 3852 C CA . ASN A 1 473 ? -8.294 -11.328 15.505 1.00 97.81 473 ASN A CA 1
ATOM 3853 C C . ASN A 1 473 ? -7.179 -11.344 14.457 1.00 97.81 473 ASN A C 1
ATOM 3855 O O . ASN A 1 473 ? -7.482 -11.177 13.288 1.00 97.81 473 ASN A O 1
ATOM 3859 N N . GLN A 1 474 ? -5.926 -11.638 14.814 1.00 98.19 474 GLN A N 1
ATOM 3860 C CA . GLN A 1 474 ? -4.832 -11.747 13.842 1.00 98.19 474 GLN A CA 1
ATOM 3861 C C . GLN A 1 474 ? -5.148 -12.774 12.749 1.00 98.19 474 GLN A C 1
ATOM 3863 O O . GLN A 1 474 ? -5.094 -12.444 11.567 1.00 98.19 474 GLN A O 1
ATOM 3868 N N . LEU A 1 475 ? -5.529 -13.998 13.133 1.00 97.56 475 LEU A N 1
ATOM 3869 C CA . LEU A 1 475 ? -5.883 -15.053 12.177 1.00 97.56 475 LEU A CA 1
ATOM 3870 C C . LEU A 1 475 ? -7.046 -14.640 11.264 1.00 97.56 475 LEU A C 1
ATOM 3872 O O . LEU A 1 475 ? -7.038 -14.916 10.062 1.00 97.56 475 LEU A O 1
ATOM 3876 N N . SER A 1 476 ? -8.056 -13.994 11.848 1.00 96.88 476 SER A N 1
ATOM 3877 C CA . SER A 1 476 ? -9.253 -13.560 11.131 1.00 96.88 476 SER A CA 1
ATOM 3878 C C . SER A 1 476 ? -8.947 -12.403 10.183 1.00 96.88 476 SER A C 1
ATOM 3880 O O . SER A 1 476 ? -9.357 -12.447 9.026 1.00 96.88 476 SER A O 1
ATOM 3882 N N . HIS A 1 477 ? -8.198 -11.401 10.644 1.00 97.00 477 HIS A N 1
ATOM 3883 C CA . HIS A 1 477 ? -7.829 -10.219 9.876 1.00 97.00 477 HIS A CA 1
ATOM 3884 C C . HIS A 1 477 ? -6.944 -10.591 8.685 1.00 97.00 477 HIS A C 1
ATOM 3886 O O . HIS A 1 477 ? -7.279 -10.227 7.563 1.00 97.00 477 HIS A O 1
ATOM 3892 N N . TYR A 1 478 ? -5.921 -11.431 8.883 1.00 95.88 478 TYR A N 1
ATOM 3893 C CA . TYR A 1 478 ? -5.055 -11.916 7.797 1.00 95.88 478 TYR A CA 1
ATOM 3894 C C . TYR A 1 478 ? -5.803 -12.735 6.730 1.00 95.88 478 TYR A C 1
ATOM 3896 O O . TYR A 1 478 ? -5.307 -12.932 5.623 1.00 95.88 478 TYR A O 1
ATOM 3904 N N . SER A 1 479 ? -7.001 -13.235 7.049 1.00 94.44 479 SER A N 1
ATOM 3905 C CA . SER A 1 479 ? -7.851 -13.950 6.090 1.00 94.44 479 SER A CA 1
ATOM 3906 C C . SER A 1 479 ? -8.724 -13.018 5.243 1.00 94.44 479 SER A C 1
ATOM 3908 O O . SER A 1 479 ? -9.307 -13.467 4.254 1.00 94.44 479 SER A O 1
ATOM 3910 N N . VAL A 1 480 ? -8.873 -11.749 5.639 1.00 95.62 480 VAL A N 1
ATOM 3911 C CA . VAL A 1 480 ? -9.781 -10.791 4.986 1.00 95.62 480 VAL A CA 1
ATOM 3912 C C . VAL A 1 480 ? -9.097 -9.521 4.489 1.00 95.62 480 VAL A C 1
ATOM 3914 O O . VAL A 1 480 ? -9.678 -8.840 3.645 1.00 95.62 480 VAL A O 1
ATOM 3917 N N . ASP A 1 481 ? -7.886 -9.225 4.948 1.00 93.75 481 ASP A N 1
ATOM 3918 C CA . ASP A 1 481 ? -7.063 -8.136 4.440 1.00 93.75 481 ASP A CA 1
ATOM 3919 C C . ASP A 1 481 ? -5.576 -8.512 4.490 1.00 93.75 481 ASP A C 1
ATOM 3921 O O . ASP A 1 481 ? -5.158 -9.358 5.278 1.00 93.75 481 ASP A O 1
ATOM 3925 N N . ASN A 1 482 ? -4.769 -7.878 3.644 1.00 90.19 482 ASN A N 1
ATOM 3926 C CA . ASN A 1 482 ? -3.313 -8.028 3.618 1.00 90.19 482 ASN A CA 1
ATOM 3927 C C . ASN A 1 482 ? -2.615 -6.859 4.336 1.00 90.19 482 ASN A C 1
ATOM 3929 O O . ASN A 1 482 ? -1.559 -6.391 3.912 1.00 90.19 482 ASN A O 1
ATOM 3933 N N . GLU A 1 483 ? -3.243 -6.376 5.409 1.00 92.06 483 GLU A N 1
ATOM 3934 C CA . GLU A 1 483 ? -2.719 -5.378 6.338 1.00 92.06 483 GLU A CA 1
ATOM 3935 C C . GLU A 1 483 ? -2.172 -6.106 7.573 1.00 92.06 483 GLU A C 1
ATOM 3937 O O . GLU A 1 483 ? -2.913 -6.765 8.304 1.00 92.06 483 GLU A O 1
ATOM 3942 N N . TYR A 1 484 ? -0.858 -6.023 7.785 1.00 94.50 484 TYR A N 1
ATOM 3943 C CA . TYR A 1 484 ? -0.174 -6.799 8.825 1.00 94.50 484 TYR A CA 1
ATOM 3944 C C . TYR A 1 484 ? 0.295 -5.944 10.013 1.00 94.50 484 TYR A C 1
ATOM 3946 O O . TYR A 1 484 ? 0.593 -6.489 11.082 1.00 94.50 484 TYR A O 1
ATOM 3954 N N . ALA A 1 485 ? 0.323 -4.612 9.877 1.00 94.56 485 ALA A N 1
ATOM 3955 C CA . ALA A 1 485 ? 0.956 -3.734 10.855 1.00 94.56 485 ALA A CA 1
ATOM 3956 C C . ALA A 1 485 ? 0.191 -3.680 12.185 1.00 94.56 485 ALA A C 1
ATOM 3958 O O . ALA A 1 485 ? 0.818 -3.649 13.247 1.00 94.56 485 ALA A O 1
ATOM 3959 N N . ILE A 1 486 ? -1.152 -3.740 12.183 1.00 96.00 486 ILE A N 1
ATOM 3960 C CA . ILE A 1 486 ? -1.907 -3.764 13.450 1.00 96.00 486 ILE A CA 1
ATOM 3961 C C . ILE A 1 486 ? -1.592 -5.006 14.290 1.00 96.00 486 ILE A C 1
ATOM 3963 O O . ILE A 1 486 ? -1.504 -4.923 15.518 1.00 96.00 486 ILE A O 1
ATOM 3967 N N . ALA A 1 487 ? -1.390 -6.154 13.641 1.00 96.81 487 ALA A N 1
ATOM 3968 C CA . ALA A 1 487 ? -1.050 -7.395 14.320 1.00 96.81 487 ALA A CA 1
ATOM 3969 C C . ALA A 1 487 ? 0.361 -7.328 14.906 1.00 96.81 487 ALA A C 1
ATOM 3971 O O . ALA A 1 487 ? 0.521 -7.566 16.101 1.00 96.81 487 ALA A O 1
ATOM 3972 N N . ARG A 1 488 ? 1.351 -6.913 14.106 1.00 96.31 488 ARG A N 1
ATOM 3973 C CA . ARG A 1 488 ? 2.742 -6.708 14.545 1.00 96.31 488 ARG A CA 1
ATOM 3974 C C . ARG A 1 488 ? 2.832 -5.737 15.726 1.00 96.31 488 ARG A C 1
ATOM 3976 O O . ARG A 1 488 ? 3.450 -6.038 16.746 1.00 96.31 488 ARG A O 1
ATOM 3983 N N . ARG A 1 489 ? 2.075 -4.636 15.675 1.00 95.50 489 ARG A N 1
ATOM 3984 C CA . ARG A 1 489 ? 1.988 -3.668 16.776 1.00 95.50 489 ARG A CA 1
ATOM 3985 C C . ARG A 1 489 ? 1.345 -4.270 18.023 1.00 95.50 489 ARG A C 1
ATOM 3987 O O . ARG A 1 489 ? 1.768 -3.971 19.138 1.00 95.50 489 ARG A O 1
ATOM 3994 N N . THR A 1 490 ? 0.323 -5.106 17.850 1.00 97.38 490 THR A N 1
ATOM 3995 C CA . THR A 1 490 ? -0.328 -5.818 18.958 1.00 97.38 490 THR A CA 1
ATOM 3996 C C . THR A 1 490 ? 0.621 -6.843 19.594 1.00 97.38 490 THR A C 1
ATOM 3998 O O . THR A 1 490 ? 0.642 -6.977 20.814 1.00 97.38 490 THR A O 1
ATOM 4001 N N . ILE A 1 491 ? 1.463 -7.512 18.801 1.00 96.81 491 ILE A N 1
ATOM 4002 C CA . ILE A 1 491 ? 2.513 -8.411 19.300 1.00 96.81 491 ILE A CA 1
ATOM 4003 C C . ILE A 1 491 ? 3.505 -7.642 20.180 1.00 96.81 491 ILE A C 1
ATOM 4005 O O . ILE A 1 491 ? 3.711 -8.022 21.333 1.00 96.81 491 ILE A O 1
ATOM 4009 N N . GLU A 1 492 ? 4.073 -6.535 19.684 1.00 95.06 492 GLU A N 1
ATOM 4010 C CA . GLU A 1 492 ? 4.994 -5.706 20.480 1.00 95.06 492 GLU A CA 1
ATOM 4011 C C . GLU A 1 492 ? 4.310 -5.134 21.732 1.00 95.06 492 GLU A C 1
ATOM 4013 O O . GLU A 1 492 ? 4.927 -5.072 22.795 1.00 95.06 492 GLU A O 1
ATOM 4018 N N . TYR A 1 493 ? 3.019 -4.787 21.650 1.00 95.38 493 TYR A N 1
ATOM 4019 C CA . TYR A 1 493 ? 2.235 -4.360 22.811 1.00 95.38 493 TYR A CA 1
ATOM 4020 C C . TYR A 1 493 ? 2.248 -5.417 23.924 1.00 95.38 493 TYR A C 1
ATOM 4022 O O . TYR A 1 493 ? 2.506 -5.075 25.075 1.00 95.38 493 TYR A O 1
ATOM 4030 N N . PHE A 1 494 ? 2.046 -6.700 23.607 1.00 96.12 494 PHE A N 1
ATOM 4031 C CA . PHE A 1 494 ? 2.053 -7.775 24.608 1.00 96.12 494 PHE A CA 1
ATOM 4032 C C . PHE A 1 494 ? 3.428 -8.097 25.187 1.00 96.12 494 PHE A C 1
ATOM 4034 O O . PHE A 1 494 ? 3.516 -8.721 26.250 1.00 96.12 494 PHE A O 1
ATOM 4041 N N . MET A 1 495 ? 4.507 -7.683 24.525 1.00 94.19 495 MET A N 1
ATOM 4042 C CA . MET A 1 495 ? 5.847 -7.791 25.102 1.00 94.19 495 MET A CA 1
ATOM 4043 C C . MET A 1 495 ? 6.045 -6.809 26.263 1.00 94.19 495 MET A C 1
ATOM 4045 O O . MET A 1 495 ? 6.797 -7.114 27.184 1.00 94.19 495 MET A O 1
ATOM 4049 N N . GLU A 1 496 ? 5.333 -5.680 26.258 1.00 90.75 496 GLU A N 1
ATOM 4050 C CA . GLU A 1 496 ? 5.433 -4.621 27.275 1.00 90.75 496 GLU A CA 1
ATOM 4051 C C . GLU A 1 496 ? 4.263 -4.610 28.267 1.00 90.75 496 GLU A C 1
ATOM 4053 O O . GLU A 1 496 ? 4.417 -4.193 29.412 1.00 90.75 496 GLU A O 1
ATOM 4058 N N . LYS A 1 497 ? 3.073 -5.013 27.814 1.00 92.75 497 LYS A N 1
ATOM 4059 C CA . LYS A 1 497 ? 1.808 -4.901 28.547 1.00 92.75 497 LYS A CA 1
ATOM 4060 C C . LYS A 1 497 ? 1.042 -6.227 28.502 1.00 92.75 497 LYS A C 1
ATOM 4062 O O . LYS A 1 497 ? 0.019 -6.315 27.820 1.00 92.75 497 LYS A O 1
ATOM 4067 N N . PRO A 1 498 ? 1.541 -7.271 29.187 1.00 92.62 498 PRO A N 1
ATOM 4068 C CA . PRO A 1 498 ? 0.847 -8.550 29.263 1.00 92.62 498 PRO A CA 1
ATOM 4069 C C . PRO A 1 498 ? -0.451 -8.429 30.065 1.00 92.62 498 PRO A C 1
ATOM 4071 O O . PRO A 1 498 ? -0.577 -7.569 30.942 1.00 92.62 498 PRO A O 1
ATOM 4074 N N . THR A 1 499 ? -1.400 -9.328 29.806 1.00 91.69 499 THR A N 1
ATOM 4075 C CA . THR A 1 499 ? -2.668 -9.377 30.538 1.00 91.69 499 THR A CA 1
ATOM 4076 C C . THR A 1 499 ? -2.904 -10.693 31.274 1.00 91.69 499 THR A C 1
ATOM 4078 O O . THR A 1 499 ? -2.204 -11.693 31.093 1.00 91.69 499 THR A O 1
ATOM 4081 N N . TRP A 1 500 ? -3.884 -10.655 32.179 1.00 83.56 500 TRP A N 1
ATOM 4082 C CA . TRP A 1 500 ? -4.386 -11.819 32.901 1.00 83.56 500 TRP A CA 1
ATOM 4083 C C . TRP A 1 500 ? -5.498 -12.512 32.092 1.00 83.56 500 TRP A C 1
ATOM 4085 O O . TRP A 1 500 ? -6.326 -11.803 31.513 1.00 83.56 500 TRP A O 1
ATOM 4095 N N . PRO A 1 501 ? -5.607 -13.857 32.137 1.00 89.69 501 PRO A N 1
ATOM 4096 C CA . PRO A 1 501 ? -4.834 -14.807 32.948 1.00 89.69 501 PRO A CA 1
ATOM 4097 C C . PRO A 1 501 ? -3.460 -15.201 32.387 1.00 89.69 501 PRO A C 1
ATOM 4099 O O . PRO A 1 501 ? -3.192 -15.073 31.199 1.00 89.69 501 PRO A O 1
ATOM 4102 N N . THR A 1 502 ? -2.569 -15.700 33.255 1.00 85.94 502 THR A N 1
ATOM 4103 C CA . THR A 1 502 ? -1.170 -16.026 32.908 1.00 85.94 502 THR A CA 1
ATOM 4104 C C . THR A 1 502 ? -1.060 -16.994 31.728 1.00 85.94 502 THR A C 1
ATOM 4106 O O . THR A 1 502 ? -0.157 -16.854 30.911 1.00 85.94 502 THR A O 1
ATOM 4109 N N . GLU A 1 503 ? -1.978 -17.953 31.587 1.00 89.44 503 GLU A N 1
ATOM 4110 C CA . GLU A 1 503 ? -1.999 -18.889 30.458 1.00 89.44 503 GLU A CA 1
ATOM 4111 C C . GLU A 1 503 ? -2.188 -18.216 29.091 1.00 89.44 503 GLU A C 1
ATOM 4113 O O . GLU A 1 503 ? -1.816 -18.797 28.071 1.00 89.44 503 GLU A O 1
ATOM 4118 N N . TRP A 1 504 ? -2.718 -16.991 29.034 1.00 94.31 504 TRP A N 1
ATOM 4119 C CA . TRP A 1 504 ? -2.910 -16.283 27.769 1.00 94.31 504 TRP A CA 1
ATOM 4120 C C . TRP A 1 504 ? -1.598 -15.873 27.109 1.00 94.31 504 TRP A C 1
ATOM 4122 O O . TRP A 1 504 ? -1.553 -15.786 25.882 1.00 94.31 504 TRP A O 1
ATOM 4132 N N . GL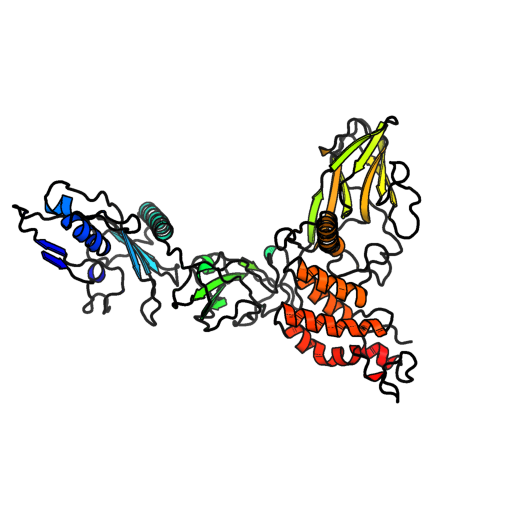N A 1 505 ? -0.509 -15.787 27.878 1.00 94.06 505 GLN A N 1
ATOM 4133 C CA . GLN A 1 505 ? 0.837 -15.522 27.364 1.00 94.06 505 GLN A CA 1
ATOM 4134 C C . GLN A 1 505 ? 1.287 -16.536 26.299 1.00 94.06 505 GLN A C 1
ATOM 4136 O O . GLN A 1 505 ? 2.035 -16.175 25.390 1.00 94.06 505 GLN A O 1
ATOM 4141 N N . LEU A 1 506 ? 0.771 -17.773 26.344 1.00 95.00 506 LEU A N 1
ATOM 4142 C CA . LEU A 1 506 ? 1.061 -18.814 25.351 1.00 95.00 506 LEU A CA 1
ATOM 4143 C C . LEU A 1 506 ? 0.671 -18.403 23.922 1.00 95.00 506 LEU A C 1
ATOM 4145 O O . LEU A 1 506 ? 1.307 -18.843 22.964 1.00 95.00 506 LEU A O 1
ATOM 4149 N N . HIS A 1 507 ? -0.345 -17.548 23.764 1.00 97.38 507 HIS A N 1
ATOM 4150 C CA . HIS A 1 507 ? -0.805 -17.099 22.449 1.00 97.38 507 HIS A CA 1
ATOM 4151 C C . HIS A 1 507 ? 0.183 -16.149 21.780 1.00 97.38 507 HIS A C 1
ATOM 4153 O O . HIS A 1 507 ? 0.250 -16.134 20.556 1.00 97.38 507 HIS A O 1
ATOM 4159 N N . VAL A 1 508 ? 1.003 -15.418 22.542 1.00 96.94 508 VAL A N 1
ATOM 4160 C CA . VAL A 1 508 ? 1.976 -14.475 21.971 1.00 96.94 508 VAL A CA 1
ATOM 4161 C C . VAL A 1 508 ? 2.955 -15.214 21.058 1.00 96.94 508 VAL A C 1
ATOM 4163 O O . VAL A 1 508 ? 3.160 -14.801 19.923 1.00 96.94 508 VAL A O 1
ATOM 4166 N N . ALA A 1 509 ? 3.471 -16.374 21.480 1.00 95.44 509 ALA A N 1
ATOM 4167 C CA . ALA A 1 509 ? 4.337 -17.205 20.636 1.00 95.44 509 ALA A CA 1
ATOM 4168 C C . ALA A 1 509 ? 3.644 -17.675 19.345 1.00 95.44 509 ALA A C 1
ATOM 4170 O O . ALA A 1 509 ? 4.272 -17.721 18.287 1.00 95.44 509 ALA A O 1
ATOM 4171 N N . LEU A 1 510 ? 2.343 -17.976 19.411 1.00 97.44 510 LEU A N 1
ATOM 4172 C CA . LEU A 1 510 ? 1.554 -18.318 18.228 1.00 97.44 510 LEU A CA 1
ATOM 4173 C C . LEU A 1 510 ? 1.365 -17.109 17.306 1.00 97.44 510 LEU A C 1
ATOM 4175 O O . LEU A 1 510 ? 1.374 -17.279 16.090 1.00 97.44 510 LEU A O 1
ATOM 4179 N N . MET A 1 511 ? 1.234 -15.902 17.860 1.00 98.12 511 MET A N 1
ATOM 4180 C CA . MET A 1 511 ? 1.121 -14.678 17.069 1.00 98.12 511 MET A CA 1
ATOM 4181 C C . MET A 1 511 ? 2.409 -14.362 16.302 1.00 98.12 511 MET A C 1
ATOM 4183 O O . MET A 1 511 ? 2.332 -14.059 15.113 1.00 98.12 511 MET A O 1
ATOM 4187 N N . PHE A 1 512 ? 3.582 -14.499 16.939 1.00 97.62 512 PHE A N 1
ATOM 4188 C CA . PHE A 1 512 ? 4.886 -14.390 16.261 1.00 97.62 512 PHE A CA 1
ATOM 4189 C C . PHE A 1 512 ? 5.017 -15.412 15.128 1.00 97.62 512 PHE A C 1
ATOM 4191 O O . PHE A 1 512 ? 5.452 -15.075 14.030 1.00 97.62 512 PHE A O 1
ATOM 4198 N N . TYR A 1 513 ? 4.618 -16.662 15.384 1.00 97.19 513 TYR A N 1
ATOM 4199 C CA . TYR A 1 513 ? 4.651 -17.702 14.360 1.00 97.19 513 TYR A CA 1
ATOM 4200 C C . TYR A 1 513 ? 3.769 -17.338 13.162 1.00 97.19 513 TYR A C 1
ATOM 4202 O O . TYR A 1 513 ? 4.215 -17.453 12.025 1.00 97.19 513 TYR A O 1
ATOM 4210 N N . GLN A 1 514 ? 2.545 -16.860 13.399 1.00 97.50 514 GLN A N 1
ATOM 4211 C CA . GLN A 1 514 ? 1.651 -16.488 12.303 1.00 97.50 514 GLN A CA 1
ATOM 4212 C C . GLN A 1 514 ? 2.086 -15.225 11.572 1.00 97.50 514 GLN A C 1
ATOM 4214 O O . GLN A 1 514 ? 1.919 -15.172 10.359 1.00 97.50 514 GLN A O 1
ATOM 4219 N N . ASP A 1 515 ? 2.688 -14.254 12.256 1.00 96.81 515 ASP A N 1
ATOM 4220 C CA . ASP A 1 515 ? 3.300 -13.107 11.585 1.00 96.81 515 ASP A CA 1
ATOM 4221 C C . ASP A 1 515 ? 4.369 -13.574 10.587 1.00 96.81 515 ASP A C 1
ATOM 4223 O O . ASP A 1 515 ? 4.263 -13.289 9.395 1.00 96.81 515 ASP A O 1
ATOM 4227 N N . TYR A 1 516 ? 5.310 -14.415 11.028 1.00 96.44 516 TYR A N 1
ATOM 4228 C CA . TYR A 1 516 ? 6.334 -14.991 10.153 1.00 96.44 516 TYR A CA 1
ATOM 4229 C C . TYR A 1 516 ? 5.744 -15.822 9.007 1.00 96.44 516 TYR A C 1
ATOM 4231 O O . TYR A 1 516 ? 6.183 -15.705 7.867 1.00 96.44 516 TYR A O 1
ATOM 4239 N N . MET A 1 517 ? 4.732 -16.653 9.272 1.00 96.12 517 MET A N 1
ATOM 4240 C CA . MET A 1 517 ? 4.140 -17.502 8.232 1.00 96.12 517 MET A CA 1
ATOM 4241 C C . MET A 1 517 ? 3.443 -16.704 7.122 1.00 96.12 517 MET A C 1
ATOM 4243 O O . MET A 1 517 ? 3.383 -17.188 5.992 1.00 96.12 517 MET A O 1
ATOM 4247 N N . TYR A 1 518 ? 2.907 -15.520 7.430 1.00 94.44 518 TYR A N 1
ATOM 4248 C CA . TYR A 1 518 ? 2.216 -14.673 6.453 1.00 94.44 518 TYR A CA 1
ATOM 4249 C C . TYR A 1 518 ? 3.136 -13.655 5.777 1.00 94.44 518 TYR A C 1
ATOM 4251 O O . TYR A 1 518 ? 2.936 -13.348 4.602 1.00 94.44 518 TYR A O 1
ATOM 4259 N N . THR A 1 519 ? 4.135 -13.141 6.493 1.00 93.56 519 THR A N 1
ATOM 4260 C CA . THR A 1 519 ? 5.005 -12.058 6.006 1.00 93.56 519 THR A CA 1
ATOM 4261 C C . THR A 1 519 ? 6.366 -12.560 5.522 1.00 93.56 519 THR A C 1
ATOM 4263 O O . THR A 1 519 ? 6.948 -11.991 4.605 1.00 93.56 519 THR A O 1
ATOM 4266 N N . GLY A 1 520 ? 6.869 -13.654 6.101 1.00 93.12 520 GLY A N 1
ATOM 4267 C CA . GLY A 1 520 ? 8.250 -14.111 5.946 1.00 93.12 520 GLY A CA 1
ATOM 4268 C C . GLY A 1 520 ? 9.270 -13.319 6.773 1.00 93.12 520 GLY A C 1
ATOM 4269 O O . GLY A 1 520 ? 10.435 -13.715 6.798 1.00 93.12 520 GLY A O 1
ATOM 4270 N N . ASN A 1 521 ? 8.839 -12.262 7.466 1.00 94.75 521 ASN A N 1
ATOM 4271 C CA . ASN A 1 521 ? 9.698 -11.344 8.203 1.00 94.75 521 ASN A CA 1
ATOM 4272 C C . ASN A 1 521 ? 10.175 -11.946 9.529 1.00 94.75 521 ASN A C 1
ATOM 4274 O O . ASN A 1 521 ? 9.383 -12.513 10.290 1.00 94.75 521 ASN A O 1
ATOM 4278 N N . THR A 1 522 ? 11.467 -11.813 9.823 1.00 94.94 522 THR A N 1
ATOM 4279 C CA . THR A 1 522 ? 12.077 -12.374 11.038 1.00 94.94 522 THR A CA 1
ATOM 4280 C C . THR A 1 522 ? 12.386 -11.340 12.110 1.00 94.94 522 THR A C 1
ATOM 4282 O O . THR A 1 522 ? 12.662 -11.743 13.238 1.00 94.94 522 THR A O 1
ATOM 4285 N N . GLU A 1 523 ? 12.292 -10.041 11.830 1.00 94.62 523 GLU A N 1
ATOM 4286 C CA . GLU A 1 523 ? 12.808 -8.996 12.720 1.00 94.62 523 GLU A CA 1
ATOM 4287 C C . GLU A 1 523 ? 12.197 -9.031 14.126 1.00 94.62 523 GLU A C 1
ATOM 4289 O O . GLU A 1 523 ? 12.907 -8.989 15.135 1.00 94.62 523 GLU A O 1
ATOM 4294 N N . LEU A 1 524 ? 10.867 -9.175 14.210 1.00 95.06 524 LEU A N 1
ATOM 4295 C CA . LEU A 1 524 ? 10.179 -9.300 15.493 1.00 95.06 524 LEU A CA 1
ATOM 4296 C C . LEU A 1 524 ? 10.695 -10.522 16.260 1.00 95.06 524 LEU A C 1
ATOM 4298 O O . LEU A 1 524 ? 11.009 -10.418 17.450 1.00 95.06 524 LEU A O 1
ATOM 4302 N N . ILE A 1 525 ? 10.800 -11.673 15.590 1.00 95.56 525 ILE A N 1
ATOM 4303 C CA . ILE A 1 525 ? 11.299 -12.906 16.206 1.00 95.56 525 ILE A CA 1
ATOM 4304 C C . ILE A 1 525 ? 12.726 -12.691 16.702 1.00 95.56 525 ILE A C 1
ATOM 4306 O O . ILE A 1 525 ? 13.006 -13.028 17.845 1.00 95.56 525 ILE A O 1
ATOM 4310 N N . GLU A 1 526 ? 13.609 -12.117 15.890 1.00 95.94 526 GLU A N 1
ATOM 4311 C CA . GLU A 1 526 ? 15.015 -11.896 16.233 1.00 95.94 526 GLU A CA 1
ATOM 4312 C C . GLU A 1 526 ? 15.175 -10.974 17.443 1.00 95.94 526 GLU A C 1
ATOM 4314 O O . GLU A 1 526 ? 15.908 -11.302 18.379 1.00 95.94 526 GLU A O 1
ATOM 4319 N N . LYS A 1 527 ? 14.427 -9.869 17.480 1.00 95.19 527 LYS A N 1
ATOM 4320 C CA . LYS A 1 527 ? 14.449 -8.921 18.596 1.00 95.19 527 LYS A CA 1
ATOM 4321 C C . LYS A 1 527 ? 13.913 -9.519 19.894 1.00 95.19 527 LYS A C 1
ATOM 4323 O O . LYS A 1 527 ? 14.489 -9.306 20.961 1.00 95.19 527 LYS A O 1
ATOM 4328 N N . TYR A 1 528 ? 12.799 -10.245 19.824 1.00 95.94 528 TYR A N 1
ATOM 4329 C CA . TYR A 1 528 ? 12.072 -10.707 21.009 1.00 95.94 528 TYR A CA 1
ATOM 4330 C C . TYR A 1 528 ? 12.308 -12.180 21.356 1.00 95.94 528 TYR A C 1
ATOM 4332 O O . TYR A 1 528 ? 11.689 -12.672 22.300 1.00 95.94 528 TYR A O 1
ATOM 4340 N N . TYR A 1 529 ? 13.215 -12.884 20.667 1.00 96.00 529 TYR A N 1
ATOM 4341 C CA . TYR A 1 529 ? 13.395 -14.333 20.814 1.00 96.00 529 TYR A CA 1
ATOM 4342 C C . TYR A 1 529 ? 13.630 -14.774 22.263 1.00 96.00 529 TYR A C 1
ATOM 4344 O O . TYR A 1 529 ? 12.994 -15.712 22.742 1.00 96.00 529 TYR A O 1
ATOM 4352 N N . GLU A 1 530 ? 14.538 -14.101 22.976 1.00 95.56 530 GLU A N 1
ATOM 4353 C CA . GLU A 1 530 ? 14.864 -14.456 24.361 1.00 95.56 530 GLU A CA 1
ATOM 4354 C C . GLU A 1 530 ? 13.694 -14.169 25.322 1.00 95.56 530 GLU A C 1
ATOM 4356 O O . GLU A 1 530 ? 13.256 -15.112 25.988 1.00 95.56 530 GLU A O 1
ATOM 4361 N N . PRO A 1 531 ? 13.101 -12.955 25.357 1.00 94.56 531 PRO A N 1
ATOM 4362 C CA . PRO A 1 531 ? 11.886 -12.698 26.135 1.00 94.56 531 PRO A CA 1
ATOM 4363 C C . PRO A 1 531 ? 10.718 -13.645 25.818 1.00 94.56 531 PRO A C 1
ATOM 4365 O O . PRO A 1 531 ? 9.979 -14.054 26.717 1.00 94.56 531 PRO A O 1
ATOM 4368 N N . LEU A 1 532 ? 10.549 -14.028 24.549 1.00 95.31 532 LEU A N 1
ATOM 4369 C CA . LEU A 1 532 ? 9.447 -14.878 24.103 1.00 95.31 532 LEU A CA 1
ATOM 4370 C C . LEU A 1 532 ? 9.491 -16.278 24.729 1.00 95.31 532 LEU A C 1
ATOM 4372 O O . LEU A 1 532 ? 8.438 -16.867 24.986 1.00 95.31 532 LEU A O 1
ATOM 4376 N N . LYS A 1 533 ? 10.682 -16.801 25.055 1.00 95.31 533 LYS A N 1
ATOM 4377 C CA . LYS A 1 533 ? 10.824 -18.101 25.735 1.00 95.31 533 LYS A CA 1
ATOM 4378 C C . LYS A 1 533 ? 10.076 -18.132 27.063 1.00 95.31 533 LYS A C 1
ATOM 4380 O O . LYS A 1 533 ? 9.452 -19.144 27.373 1.00 95.31 533 LYS A O 1
ATOM 4385 N N . HIS A 1 534 ? 10.071 -17.035 27.817 1.00 95.00 534 HIS A N 1
ATOM 4386 C CA . HIS A 1 534 ? 9.354 -16.958 29.093 1.00 95.00 534 HIS A CA 1
ATOM 4387 C C . HIS A 1 534 ? 7.838 -17.085 28.898 1.00 95.00 534 HIS A C 1
ATOM 4389 O O . HIS A 1 534 ? 7.170 -17.781 29.663 1.00 95.00 534 HIS A O 1
ATOM 4395 N N . LYS A 1 535 ? 7.303 -16.503 27.816 1.00 95.12 535 LYS A N 1
ATOM 4396 C CA . LYS A 1 535 ? 5.873 -16.559 27.470 1.00 95.12 535 LYS A CA 1
ATOM 4397 C C . LYS A 1 535 ? 5.392 -17.950 27.033 1.00 95.12 535 LYS A C 1
ATOM 4399 O O . LYS A 1 535 ? 4.190 -18.187 27.010 1.00 95.12 535 LYS A O 1
ATOM 4404 N N . THR A 1 536 ? 6.298 -18.904 26.788 1.00 93.50 536 THR A N 1
ATOM 4405 C CA . THR A 1 536 ? 5.940 -20.331 26.625 1.00 93.50 536 THR A CA 1
ATOM 4406 C C . THR A 1 536 ? 5.513 -21.000 27.933 1.00 93.50 536 THR A C 1
ATOM 4408 O O . THR A 1 536 ? 5.022 -22.125 27.913 1.00 93.50 536 THR A O 1
ATOM 4411 N N . LEU A 1 537 ? 5.736 -20.340 29.076 1.00 95.12 537 LEU A N 1
ATOM 4412 C CA . LEU A 1 537 ? 5.437 -20.834 30.421 1.00 95.12 537 LEU A CA 1
ATOM 4413 C C . LEU A 1 537 ? 6.100 -22.174 30.779 1.00 95.12 537 LEU A C 1
ATOM 4415 O O . LEU A 1 537 ? 5.786 -22.746 31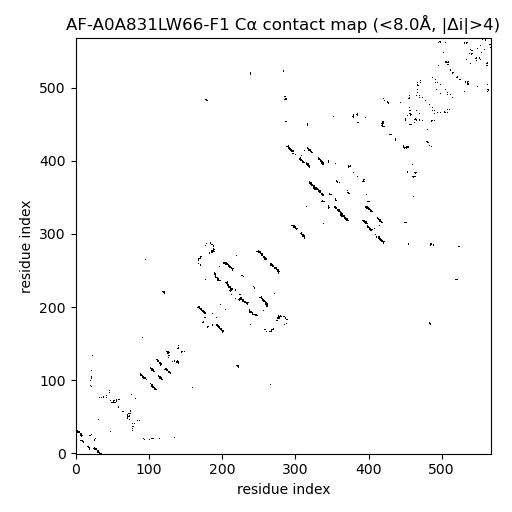.822 1.00 95.12 537 LEU A O 1
ATOM 4419 N N . MET A 1 538 ? 7.061 -22.652 29.981 1.00 94.81 538 MET A N 1
ATOM 4420 C CA . MET A 1 538 ? 7.794 -23.897 30.240 1.00 94.81 538 MET A CA 1
ATOM 4421 C C . MET A 1 538 ? 8.545 -23.865 31.576 1.00 94.81 538 MET A C 1
ATOM 4423 O O . MET A 1 538 ? 8.721 -24.895 32.218 1.00 94.81 538 MET A O 1
ATOM 4427 N N . GLU A 1 539 ? 8.934 -22.684 32.067 1.00 95.00 539 GLU A N 1
ATOM 4428 C CA . GLU A 1 539 ? 9.504 -22.549 33.413 1.00 95.00 539 GLU A CA 1
ATOM 4429 C C . GLU A 1 539 ? 8.545 -23.035 34.508 1.00 95.00 539 GLU A C 1
ATOM 4431 O O . GLU A 1 539 ? 9.014 -23.564 35.515 1.00 95.00 539 GLU A O 1
ATOM 4436 N N . LEU A 1 540 ? 7.228 -22.932 34.303 1.00 95.56 540 LEU A N 1
ATOM 4437 C CA . LEU A 1 540 ? 6.199 -23.374 35.247 1.00 95.56 540 LEU A CA 1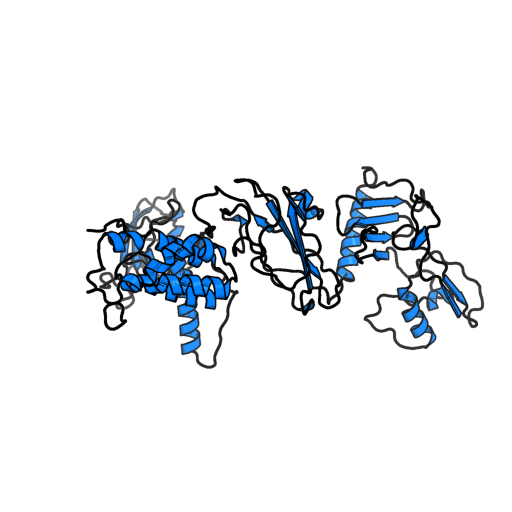
ATOM 4438 C C . LEU A 1 540 ? 5.918 -24.884 35.193 1.00 95.56 540 LEU A C 1
ATOM 4440 O O . LEU A 1 540 ? 5.030 -25.352 35.907 1.00 95.56 540 LEU A O 1
ATOM 4444 N N . GLU A 1 541 ? 6.665 -25.650 34.397 1.00 95.81 541 GLU A N 1
ATOM 4445 C CA . GLU A 1 541 ? 6.551 -27.107 34.326 1.00 95.81 541 GLU A CA 1
ATOM 4446 C C . GLU A 1 541 ? 6.708 -27.752 35.718 1.00 95.81 541 GLU A C 1
ATOM 4448 O O . GLU A 1 541 ? 7.672 -27.484 36.457 1.00 95.81 541 GLU A O 1
ATOM 4453 N N . VAL A 1 542 ? 5.727 -28.586 36.079 1.00 94.69 542 VAL A N 1
ATOM 4454 C CA . VAL A 1 542 ? 5.733 -29.431 37.283 1.00 94.69 542 VAL A CA 1
ATOM 4455 C C . VAL A 1 542 ? 6.337 -30.807 36.982 1.00 94.69 542 VAL A C 1
ATOM 4457 O O . VAL A 1 542 ? 6.620 -31.134 35.835 1.00 94.69 542 VAL A O 1
ATOM 4460 N N . GLN A 1 543 ? 6.553 -31.632 38.010 1.00 93.31 543 GLN A N 1
ATOM 4461 C CA . GLN A 1 543 ? 7.263 -32.913 37.889 1.00 93.31 543 GLN A CA 1
ATOM 4462 C C . GLN A 1 543 ? 6.644 -33.868 36.849 1.00 93.31 543 GLN A C 1
ATOM 4464 O O . GLN A 1 543 ? 7.356 -34.674 36.254 1.00 93.31 543 GLN A O 1
ATOM 4469 N N . GLU A 1 544 ? 5.335 -33.775 36.625 1.00 94.50 544 GLU A N 1
ATOM 4470 C CA . GLU A 1 544 ? 4.579 -34.564 35.651 1.00 94.50 544 GLU A CA 1
ATOM 4471 C C . GLU A 1 544 ? 4.798 -34.132 34.189 1.00 94.50 544 GLU A C 1
ATOM 4473 O O . GLU A 1 544 ? 4.281 -34.785 33.284 1.00 94.50 544 GLU A O 1
ATOM 4478 N N . GLY A 1 545 ? 5.542 -33.050 33.945 1.00 93.31 545 GLY A N 1
ATOM 4479 C CA . GLY A 1 545 ? 5.806 -32.519 32.607 1.00 93.31 545 GLY A CA 1
ATOM 4480 C C . GLY A 1 545 ? 4.691 -31.634 32.044 1.00 93.31 545 GLY A C 1
ATOM 4481 O O . GLY A 1 545 ? 4.578 -31.459 30.833 1.00 93.31 545 GLY A O 1
ATOM 4482 N N . LEU A 1 546 ? 3.823 -31.109 32.915 1.00 93.94 546 LEU A N 1
ATOM 4483 C CA . LEU A 1 546 ? 2.722 -30.214 32.552 1.00 93.94 546 LEU A CA 1
ATOM 4484 C C . LEU A 1 546 ? 2.979 -28.801 33.076 1.00 93.94 546 LEU A C 1
ATOM 4486 O O . LEU A 1 546 ? 3.558 -28.618 34.146 1.00 93.94 546 LEU A O 1
ATOM 4490 N N . ILE A 1 547 ? 2.493 -27.796 32.354 1.00 93.44 547 ILE A N 1
ATOM 4491 C CA . ILE A 1 547 ? 2.469 -26.406 32.820 1.00 93.44 547 ILE A CA 1
ATOM 4492 C C . ILE A 1 547 ? 1.330 -26.256 33.836 1.00 93.44 547 ILE A C 1
ATOM 4494 O O . ILE A 1 547 ? 0.212 -26.711 33.591 1.00 93.44 547 ILE A O 1
ATOM 4498 N N . SER A 1 548 ? 1.599 -25.618 34.978 1.00 92.00 548 SER A N 1
ATOM 4499 C CA . SER A 1 548 ? 0.590 -25.383 36.016 1.00 92.00 548 SER A CA 1
ATOM 4500 C C . SER A 1 548 ? 0.725 -24.000 36.640 1.00 92.00 548 SER A C 1
ATOM 4502 O O . SER A 1 548 ? 1.803 -23.609 37.083 1.00 92.00 548 SER A O 1
ATOM 4504 N N . THR A 1 549 ? -0.397 -23.294 36.778 1.00 88.38 549 THR A N 1
ATOM 4505 C CA . THR A 1 549 ? -0.488 -22.033 37.535 1.00 88.38 549 THR A CA 1
ATOM 4506 C C . THR A 1 549 ? -0.343 -22.230 39.048 1.00 88.38 549 THR A C 1
ATOM 4508 O O . THR A 1 549 ? -0.192 -21.265 39.784 1.00 88.38 549 THR A O 1
ATOM 4511 N N . HIS A 1 550 ? -0.323 -23.478 39.525 1.00 89.81 550 HIS A N 1
ATOM 4512 C CA . HIS A 1 550 ? 0.014 -23.818 40.912 1.00 89.81 550 HIS A CA 1
ATOM 4513 C C . HIS A 1 550 ? 1.502 -24.152 41.094 1.00 89.81 550 HIS A C 1
ATOM 4515 O O . HIS A 1 550 ? 1.907 -24.618 42.160 1.00 89.81 550 HIS A O 1
ATOM 4521 N N . SER A 1 551 ? 2.320 -23.977 40.051 1.00 93.12 551 SER A N 1
ATOM 4522 C CA . SER A 1 551 ? 3.756 -24.216 40.132 1.00 93.12 551 SER A CA 1
ATOM 4523 C C . SER A 1 551 ? 4.386 -23.308 41.194 1.00 93.12 551 SER A C 1
ATOM 4525 O O . SER A 1 551 ? 4.141 -22.101 41.178 1.00 93.12 551 SER A O 1
ATOM 4527 N N . PRO A 1 552 ? 5.260 -23.826 42.078 1.00 92.25 552 PRO A N 1
ATOM 4528 C CA . PRO A 1 552 ? 5.964 -22.996 43.059 1.00 92.25 552 PRO A CA 1
ATOM 4529 C C . PRO A 1 552 ? 6.919 -21.982 42.405 1.00 92.25 552 PRO A C 1
ATOM 4531 O O . PRO A 1 552 ? 7.460 -21.118 43.088 1.00 92.25 552 PRO A O 1
ATOM 4534 N N . LYS A 1 553 ? 7.146 -22.102 41.091 1.00 93.69 553 LYS A N 1
ATOM 4535 C CA . LYS A 1 553 ? 7.939 -21.176 40.281 1.00 93.69 553 LYS A CA 1
ATOM 4536 C C . LYS A 1 553 ? 7.126 -19.996 39.737 1.00 93.69 553 LYS A C 1
ATOM 4538 O O . LYS A 1 553 ? 7.725 -19.092 39.165 1.00 93.69 553 LYS A O 1
ATOM 4543 N N . LEU A 1 554 ? 5.799 -19.980 39.913 1.00 92.81 554 LEU A N 1
ATOM 4544 C CA . LEU A 1 554 ? 4.975 -18.804 39.628 1.00 92.81 554 LEU A CA 1
ATOM 4545 C C . LEU A 1 554 ? 5.220 -17.759 40.725 1.00 92.81 554 LEU A C 1
ATOM 4547 O O . LEU A 1 554 ? 4.483 -17.661 41.703 1.00 92.81 554 LEU A O 1
ATOM 4551 N N . THR A 1 555 ? 6.323 -17.034 40.591 1.00 92.75 555 THR A N 1
ATOM 4552 C CA . THR A 1 555 ? 6.768 -15.997 41.524 1.00 92.75 555 THR A CA 1
ATOM 4553 C C . THR A 1 555 ? 6.668 -14.622 40.876 1.00 92.75 555 THR A C 1
ATOM 4555 O O . THR A 1 555 ? 6.597 -14.509 39.652 1.00 92.75 555 THR A O 1
ATOM 4558 N N . GLY A 1 556 ? 6.750 -13.562 41.683 1.00 92.25 556 GLY A N 1
ATOM 4559 C CA . GLY A 1 556 ? 6.862 -12.195 41.171 1.00 92.25 556 GLY A CA 1
ATOM 4560 C C . GLY A 1 556 ? 8.027 -11.997 40.197 1.00 92.25 556 GLY A C 1
ATOM 4561 O O . GLY A 1 556 ? 7.882 -11.321 39.186 1.00 92.25 556 GLY A O 1
ATOM 4562 N N . GLU A 1 557 ? 9.162 -12.663 40.436 1.00 93.44 557 GLU A N 1
ATOM 4563 C CA . GLU A 1 557 ? 10.306 -12.648 39.515 1.00 93.44 557 GLU A CA 1
ATOM 4564 C C . GLU A 1 557 ? 9.943 -13.246 38.148 1.00 93.44 557 GLU A C 1
ATOM 4566 O O . GLU A 1 557 ? 10.302 -12.687 37.115 1.00 93.44 557 GLU A O 1
ATOM 4571 N N . PHE A 1 558 ? 9.201 -14.356 38.123 1.00 93.88 558 PHE A N 1
ATOM 4572 C CA . PHE A 1 558 ? 8.732 -14.939 36.869 1.00 93.88 558 PHE A CA 1
ATOM 4573 C C . PHE A 1 558 ? 7.700 -14.039 36.174 1.00 93.88 558 PHE A C 1
ATOM 4575 O O . PHE A 1 558 ? 7.790 -13.830 34.966 1.00 93.88 558 PHE A O 1
ATOM 4582 N N . MET A 1 559 ? 6.772 -13.441 36.926 1.00 93.75 559 MET A N 1
ATOM 4583 C CA . MET A 1 559 ? 5.814 -12.470 36.381 1.00 93.75 559 MET A CA 1
ATOM 4584 C C . MET A 1 559 ? 6.525 -11.253 35.767 1.00 93.75 559 MET A C 1
ATOM 4586 O O . MET A 1 559 ? 6.136 -10.799 34.691 1.00 93.75 559 MET A O 1
ATOM 4590 N N . ALA A 1 560 ? 7.628 -10.790 36.364 1.00 92.94 560 ALA A N 1
ATOM 4591 C CA . ALA A 1 560 ? 8.455 -9.724 35.800 1.00 92.94 560 ALA A CA 1
ATOM 4592 C C . ALA A 1 560 ? 9.046 -10.115 34.434 1.00 92.94 560 ALA A C 1
ATOM 4594 O O . ALA A 1 560 ? 9.022 -9.318 33.499 1.00 92.94 560 ALA A O 1
ATOM 4595 N N . LYS A 1 561 ? 9.521 -11.363 34.281 1.00 93.69 561 LYS A N 1
ATOM 4596 C CA . LYS A 1 561 ? 10.031 -11.882 32.994 1.00 93.69 561 LYS A CA 1
ATOM 4597 C C . LYS A 1 561 ? 8.959 -11.936 31.904 1.00 93.69 561 LYS A C 1
ATOM 4599 O O . LYS A 1 561 ? 9.289 -11.859 30.725 1.00 93.69 561 LYS A O 1
ATOM 4604 N N . LEU A 1 562 ? 7.688 -12.079 32.283 1.00 93.00 562 LEU A N 1
ATOM 4605 C CA . LEU A 1 562 ? 6.556 -12.038 31.355 1.00 93.00 562 LEU A CA 1
ATOM 4606 C C . LEU A 1 562 ? 6.169 -10.610 30.934 1.00 93.00 562 LEU A C 1
ATOM 4608 O O . LEU A 1 562 ? 5.382 -10.467 29.995 1.00 93.00 562 LEU A O 1
ATOM 4612 N N . GLY A 1 563 ? 6.724 -9.587 31.594 1.00 90.88 563 GLY A N 1
ATOM 4613 C CA . GLY A 1 563 ? 6.462 -8.168 31.343 1.00 90.88 563 GLY A CA 1
ATOM 4614 C C . GLY A 1 563 ? 5.471 -7.521 32.317 1.00 90.88 563 GLY A C 1
ATOM 4615 O O . GLY A 1 563 ? 5.069 -6.383 32.095 1.00 90.88 563 GLY A O 1
ATOM 4616 N N . PHE A 1 564 ? 5.034 -8.210 33.380 1.00 90.75 564 PHE A N 1
ATOM 4617 C CA . PHE A 1 564 ? 4.111 -7.611 34.350 1.00 90.75 564 PHE A CA 1
ATOM 4618 C C . PHE A 1 564 ? 4.835 -6.572 35.214 1.00 90.75 564 PHE A C 1
ATOM 4620 O O . PHE A 1 564 ? 5.878 -6.858 35.803 1.00 90.75 564 PHE A O 1
ATOM 4627 N N . ALA A 1 565 ? 4.257 -5.372 35.313 1.00 83.31 565 ALA A N 1
ATOM 4628 C CA . ALA A 1 565 ? 4.776 -4.303 36.166 1.00 83.31 565 ALA A CA 1
ATOM 4629 C C . ALA A 1 565 ? 4.459 -4.536 37.655 1.00 83.31 565 ALA A C 1
ATOM 4631 O O . ALA A 1 565 ? 5.294 -4.252 38.514 1.00 83.31 565 ALA A O 1
ATOM 4632 N N . ASP A 1 566 ? 3.271 -5.073 37.959 1.00 74.25 566 ASP A N 1
ATOM 4633 C CA . ASP A 1 566 ? 2.916 -5.543 39.299 1.00 74.25 566 ASP A CA 1
ATOM 4634 C C . ASP A 1 566 ? 3.273 -7.026 39.430 1.00 74.25 566 ASP A C 1
ATOM 4636 O O . ASP A 1 566 ? 2.797 -7.877 38.679 1.00 74.25 566 ASP A O 1
ATOM 4640 N N . THR A 1 567 ? 4.173 -7.308 40.363 1.00 72.56 567 THR A N 1
ATOM 4641 C CA . THR A 1 567 ? 4.783 -8.625 40.583 1.00 72.56 567 THR A CA 1
ATOM 4642 C C . THR A 1 567 ? 4.474 -9.161 41.980 1.00 72.56 567 THR A C 1
ATOM 4644 O O . THR A 1 567 ? 5.115 -10.117 42.422 1.00 72.56 567 THR A O 1
ATOM 4647 N N . THR A 1 568 ? 3.544 -8.513 42.694 1.00 57.38 568 THR A N 1
ATOM 4648 C CA . THR A 1 568 ? 3.229 -8.819 44.095 1.00 57.38 568 THR A CA 1
ATOM 4649 C C . THR A 1 568 ? 2.257 -9.972 44.288 1.00 57.38 568 THR A C 1
ATOM 4651 O O . THR A 1 568 ? 1.407 -10.221 43.404 1.00 57.38 568 THR A O 1
#

pLDDT: mean 94.18, std 4.62, range [57.38, 98.88]

Solvent-accessible surface area (backbone atoms only — not comparable to full-atom values): 31886 Å² total; per-residue (Å²): 89,80,48,65,53,95,57,24,55,39,88,48,62,95,79,36,69,53,58,75,59,88,50,58,59,15,70,58,49,64,75,47,76,51,55,92,84,43,93,64,92,83,90,79,88,68,87,83,51,82,60,16,49,64,32,27,52,31,54,76,68,74,41,86,70,59,86,86,56,89,34,55,58,51,57,46,52,65,67,63,77,37,94,69,85,86,71,68,68,43,82,47,78,32,85,58,90,49,101,89,45,79,24,32,39,29,31,39,42,90,46,39,37,37,37,35,32,68,66,45,49,83,51,62,44,26,30,47,40,72,89,34,74,80,61,82,64,73,42,64,89,40,76,93,44,48,70,60,52,52,52,46,52,54,50,34,54,54,48,51,66,73,66,53,62,87,54,53,36,50,41,42,76,52,20,52,61,55,33,70,67,36,75,70,35,44,37,27,46,48,51,48,26,37,30,43,40,81,32,76,51,27,77,40,54,49,17,35,34,44,32,26,9,71,38,71,69,38,45,76,22,49,37,30,82,58,27,60,65,50,85,42,78,40,66,80,46,52,62,43,59,48,86,48,75,70,55,59,64,75,38,60,36,29,33,34,36,26,39,20,21,72,85,65,50,72,30,55,63,24,79,73,45,55,39,32,28,30,74,71,64,96,61,68,66,36,59,74,39,72,42,78,46,80,43,56,52,70,40,70,45,78,45,98,90,56,29,35,44,36,32,46,83,51,68,33,35,21,41,48,36,37,56,47,78,37,92,52,75,47,68,30,45,38,34,41,15,62,48,71,49,97,89,38,72,30,90,77,67,53,98,78,58,46,59,51,78,40,79,44,81,43,32,59,90,48,45,76,45,69,63,79,57,80,80,54,74,61,33,68,41,94,78,21,61,74,65,63,89,88,54,72,56,61,48,58,28,27,35,39,38,40,32,82,62,71,95,79,52,56,88,31,40,31,41,40,28,39,19,34,68,74,59,81,81,72,44,86,83,83,64,97,44,70,65,59,39,51,50,49,55,51,52,52,50,47,53,46,42,52,25,51,63,59,31,47,40,81,45,79,58,46,24,32,58,40,48,57,61,32,39,53,46,42,62,52,36,60,70,43,31,86,64,51,30,44,49,51,39,35,53,58,42,40,59,62,54,50,59,86,57,76,77,36,38,46,34,53,61,53,42,56,51,50,49,28,75,75,54,70,55,53,66,68,53,69,74,40,47,73,59,50,56,52,32,62,41,63,82,24,45,43,96,88,74,45,73,41,94,82,25,91,59,72,39,37,71,49,39,40,58,46,27,37,88,78,42,127

Organism: NCBI:txid1484053

Secondary structure (DSSP, 8-state):
-EEE-S---EESGGG-EES-S-SHHHH---EEE--TT--S-----S---TTHHHHHHHHHTTPPPPTT--PPP-HHHHTTS-S------EEEEE---BTTB--EEEEE-SSEEEEEESS-TT-EEEEETTT-TT--S--TT-GGGHHHHHHHHHHHHHHHHHH--TT-PPPEEEEETTBS-GGGS-B--SSPEEEEEPPGGGSS--EEEEEEESSHHHHHTT--SSEE---EES---SSEE--SS-PPTT--EEEEEEEE-TT-PBPPPPPPEEE-B----S---PPPPEEEEEEPPSEEEE-TTS-EEEEEEEEEEEEEEEE---SSSEEEEEEEES-EETTEE-SS--TT--EEEEEEEE-TT--EEE--PPPPTTTSSTTSPPPPTTSPP-EEEEEEEEES-SS--GGGEEEEEEEE---TTS-----S-HHHHHHHHHHHHHHHHGGGGSS--S-SSS----HHHHHHHHHHHTTT----HHHHHHHHHHHHS--SSGGGGHHHHHHHHHHHHHH---HHHHHHHHHHHHHT-GGGB-TTS-B-TT-TT--HHHHHHTT-S---

Foldseek 3Di:
DKDKDPWAFDPCVVHDTGAQDDACNTHPMDIDDDDVPAPDDDDAPEDADPLQVVVQVCVVVVHDDDPPRPHHHCVCVSNVVDRYPPQFKDKDWDQDDDPPRFTKIWMDGSFKIKMAGQQFRPDIFIDGCVVCVVRPDGCPPPPVCVVVRVVRVVVRVVVCVVPPDPLFDEKAQKDWLLASAQVQFAQQFQWTFIAIDDDVSLVAFQWKWKAKDQDPVCVVRNHRVQDIPPTGGDRDRFRHTRPGDGHDAQGKMKMWMWTQGPVRRIHRIDDIHIHGHHHHDPDRFTFFDKDKDWQFFPDWDQDPQRKIKTFSPAWFWFWKKFQAADPAWDKKKKKFWADDDPNHHDCPPDDQTDIDIFIDTDHRVDGMDITQDDADPLQPDPQHQDADPPGGRTAIGGMMMIPPGDPDDRVRMITIHMAGDDDQPQDDDDDPDPVVNVVLVVLLVCLGRQRRSSEHAPHSRNNHDQLVSRLVSQVSRVNRGSRCRNLSVNLVCQQARPDDDLLSLCSSVVSLVVSCVSRVDCPSCVSCVVLSVLSNQQQCQDPVRDRDPPRPSLFLVSVVSSNDPDSD

Sequence (568 aa):
IIFMGDNGYFLGERQFAGKWLMYDNSVRVPLIIYDPLANKHLDTKEMGLNIDIPATILDYAGIEIPEIYQGKSLVPLVRGEEKTLQRDTILIEHLWEFEHIPPSEGVRTNEWKYMRYVNDKSSDELYNLKDDPKEINNLVSKPEYAEVLKKLRNKLEELTQKYADPYSGIPTGLTVEYIRDPRFTKIIDSKPEFSWFVPKEAVIQKGYQILVSSTKENIDNNIGDVWDSGNVRGSKSADVEFGGEPLSENTEYFWKVRIFDQDNRLSEYSEPQYFQPGEFGEKLTSHNWFQVEKIKPAVFKKNPDGSYFVDFGKAAFGTLELNYKAENSETLTIRLGEKLLDGKIDRNPGGTIRYQEVQLQVTPEKLHYQIELIPDKRNTNEMAVALPDSFPVIMPFRYAEIESAKDLSAGNVTQVAYFNYFEEETSSFTSSNNILNQVWEMCKYTQKATTFAGVYVDGDRERIPYEADAYLNQLSHYSVDNEYAIARRTIEYFMEKPTWPTEWQLHVALMFYQDYMYTGNTELIEKYYEPLKHKTLMELEVQEGLISTHSPKLTGEFMAKLGFADTT

Mean predicted aligned error: 6.93 Å

Nearest PDB structures (foldseek):
  6hr5-assembly1_A  TM=9.314E-01  e=3.689E-15  Formosa agariphila KMM 3901
  7p24-assembly1_AAA  TM=9.202E-01  e=2.356E-11  Bacteroides thetaiotaomicron VPI-5482
  5g2v-assembly1_A  TM=9.181E-01  e=6.517E-11  Bacteroides thetaiotaomicron VPI-5482
  6gsz-assembly1_A  TM=5.848E-01  e=1.196E-11  Aspergillus terreus
  3w5n-assembly1_A  TM=4.397E-01  e=7.840E-10  Streptomyces avermitilis MA-4680 = NBRC 14893

InterPro domains:
  IPR008902 Alpha-L-rhamnosidase, concanavalin-like domain [PF05592] (302-349)
  IPR012341 Six-hairpin glycosidase-like superfamily [G3DSA:1.50.10.10] (424-562)
  IPR013783 Immunoglobulin-like fold [G3DSA:2.60.40.10] (170-278)
  IPR016007 Alpha-L-rhamnosidase [PTHR33307] (292-535)
  IPR017850 Alkaline-phosphatase-like, core domain superfamily [G3DSA:3.40.720.10] (1-166)
  IPR017850 Alkaline-phosphatase-like, core domain superfamily [SSF53649] (1-165)
  IPR032506 N-sulphoglucosamine sulphohydrolase, C-terminal [PF16347] (12-161)
  IPR035396 Alpha-L-rhamnosidase, six-hairpin glycosidase domain [PF17389] (425-534)
  IPR061277 Rha78A-like, N-terminal immunoglobulin domain [PF25788] (172-278)